Protein AF-0000000066061520 (afdb_homodimer)

InterPro domains:
  IPR003721 Pantoate-beta-alanine ligase [MF_00158] (2-279)
  IPR003721 Pantoate-beta-alanine ligase [PF02569] (6-277)
  IPR003721 Pantoate-beta-alanine ligase [TIGR00018] (6-277)
  IPR003721 Pantoate-beta-alanine ligase [cd00560] (1-277)
  IPR004821 Cytidyltransferase-like domain [TIGR00125] (24-67)
  IPR014729 Rossmann-like alpha/beta/alpha sandwich fold [G3DSA:3.40.50.620] (1-178)
  IPR042176 Pantoate-beta-alanine ligase, C-terminal domain [G3DSA:3.30.1300.10] (179-281)

Foldseek 3Di:
DAEDQALVVLQVVLVVCVVVVWAEEEEEEQDPDDVQSLVQLLVRVVVTVAYEYEHHLQPQLDDPPGCSVVQDHDPPVRVVSNVVSGHDYYHYHYCCNLPVPDDVPDDWDDDPQLCCDDVCVVRPRNLRSVQGSVVSVCVSNVGQEYEDECFVVSSLLSNVSSCVVVVRNYHYDYDYFDADPLRAGDDSLVVVDDPLLNNLRSLLVVLQVQLVVCVVVPHDNVVSQVVSCVSCVVSQKAWPDWAKAQSNNRHHDDPVHFWIKIWTWIDHPPGIGIGMDIGGD/DAEDQALVVLQVVLVVCVVVVWAEEEEEDQDPDDPQSLVQLLVRVVVTVAYEYEHHLQPQLDDPPGCSVVQDHDPPVRVVSNVVSGHDYYHYHYCCNLPVPDDVPDDWDDDPQLCCDDVCVVRPRNLRSVQGSVVSVCVSNVGQEYEDECFVVSSLLSNVSSCVVVVRNYHYDYDYFDADPLCAGDDSLVVVDDPLLNNLRSLLVVLQVQLVVCVVVPHDNVVSQVVSCVSNVVSQKAWPDWAKAQSNNRHHDDPPGFWIKIWTWIDRDPGIGIGMDIGGD

Solvent-accessible surface area (backbone atoms only — not comparable to full-atom values): 29542 Å² total; per-residue (Å²): 102,51,71,43,54,48,67,68,60,52,37,53,53,44,50,55,43,44,75,70,71,45,46,35,15,32,38,78,41,54,54,38,67,51,70,48,56,46,47,48,44,39,54,30,44,72,73,26,79,35,22,37,33,33,37,44,74,60,67,63,40,45,56,96,87,47,59,70,89,70,52,64,81,37,63,68,66,37,51,54,54,39,46,74,36,51,36,45,33,40,39,49,46,50,66,63,72,67,35,70,78,38,76,86,55,42,43,39,30,41,50,53,71,67,39,57,42,71,70,20,55,76,35,70,56,25,47,36,24,47,45,27,52,50,51,23,48,42,38,47,61,60,39,48,30,36,43,45,52,44,48,51,46,67,58,47,51,50,50,50,47,41,34,58,50,36,37,43,78,50,48,77,43,76,39,79,66,39,55,43,95,74,51,34,65,62,54,69,55,59,73,58,40,50,75,71,48,55,71,37,48,30,49,56,55,51,35,54,52,50,31,54,52,35,44,60,70,66,44,53,67,68,58,36,42,51,52,31,50,52,52,36,43,74,58,59,33,48,73,74,47,68,47,62,18,27,58,86,67,62,43,79,57,49,95,82,57,43,55,29,23,39,43,38,33,30,29,44,84,83,23,75,46,65,43,64,48,74,48,69,94,101,52,72,44,54,49,67,66,60,52,37,53,53,46,50,57,43,44,74,71,72,47,45,34,16,33,37,76,39,53,56,38,65,51,69,48,56,47,47,46,44,39,54,30,43,75,73,27,77,35,23,38,33,33,36,42,76,61,69,64,39,45,54,96,87,46,58,69,89,70,53,65,81,37,63,66,65,38,51,53,54,37,45,74,37,49,36,45,34,38,40,48,45,49,64,64,72,69,37,70,78,39,75,87,55,42,42,41,27,41,50,51,70,66,38,55,43,72,70,21,54,77,35,72,56,24,46,37,22,48,45,26,52,51,51,23,48,43,38,48,61,60,37,49,30,35,44,45,50,44,48,51,44,67,60,46,50,50,51,50,48,39,33,58,52,36,38,44,77,48,49,75,44,74,38,79,67,39,55,44,95,75,51,34,64,62,54,70,55,59,74,60,41,48,75,71,47,56,70,38,49,28,49,57,55,51,33,54,52,50,30,54,53,36,44,61,71,66,45,52,68,68,57,37,44,53,52,31,50,51,52,36,42,75,57,58,34,49,73,73,46,70,45,63,20,28,56,85,67,62,42,78,56,50,95,84,57,43,56,29,23,39,42,37,32,29,29,44,84,82,22,75,46,66,44,64,49,76,48,68,96

Nearest PDB structures (foldseek):
  2x3f-assembly1_A  TM=9.678E-01  e=2.957E-33  Staphylococcus aureus subsp. aureus MRSA252
  2ejc-assembly1_A-2  TM=9.562E-01  e=2.625E-33  Thermotoga maritima
  3ag6-assembly1_B  TM=9.588E-01  e=5.792E-32  Staphylococcus aureus subsp. aureus NCTC 8325
  3ime-assembly1_A  TM=9.480E-01  e=2.836E-32  Mycobacterium tuberculosis
  3q10-assembly2_D  TM=9.641E-01  e=2.287E-24  Yersinia pestis

Structure (mmCIF, N/CA/C/O backbone):
data_AF-0000000066061520-model_v1
#
loop_
_entity.id
_entity.type
_entity.pdbx_description
1 polymer 'Pantothenate synthetase'
#
loop_
_atom_site.group_PDB
_atom_site.id
_atom_site.type_symbol
_atom_site.label_atom_id
_atom_site.label_alt_id
_atom_site.label_comp_id
_atom_site.label_asym_id
_atom_site.label_entity_id
_atom_site.label_seq_id
_atom_site.pdbx_PDB_ins_code
_atom_site.Cartn_x
_atom_site.Cartn_y
_atom_site.Cartn_z
_atom_site.occupancy
_atom_site.B_iso_or_equiv
_atom_site.auth_seq_id
_atom_site.auth_comp_id
_atom_site.auth_asym_id
_atom_site.auth_atom_id
_atom_site.pdbx_PDB_model_num
ATOM 1 N N . MET A 1 1 ? 11.234 -5.117 -28.75 1 96.88 1 MET A N 1
ATOM 2 C CA . MET A 1 1 ? 10.891 -4.945 -27.344 1 96.88 1 MET A CA 1
ATOM 3 C C . MET A 1 1 ? 11.828 -3.947 -26.672 1 96.88 1 MET A C 1
ATOM 5 O O . MET A 1 1 ? 13.047 -4.07 -26.781 1 96.88 1 MET A O 1
ATOM 9 N N . ILE A 1 2 ? 11.328 -2.898 -26.031 1 97.25 2 ILE A N 1
ATOM 10 C CA . ILE A 1 2 ? 12.094 -1.956 -25.219 1 97.25 2 ILE A CA 1
ATOM 11 C C . ILE A 1 2 ? 12.492 -2.615 -23.891 1 97.25 2 ILE A C 1
ATOM 13 O O . ILE A 1 2 ? 11.672 -3.275 -23.25 1 97.25 2 ILE A O 1
ATOM 17 N N . THR A 1 3 ? 13.766 -2.553 -23.594 1 98.25 3 THR A N 1
ATOM 18 C CA . THR A 1 3 ? 14.242 -3.076 -22.312 1 98.25 3 THR A CA 1
ATOM 19 C C . THR A 1 3 ? 14.883 -1.973 -21.484 1 98.25 3 THR A C 1
ATOM 21 O O . THR A 1 3 ? 15.727 -1.224 -21.984 1 98.25 3 THR A O 1
ATOM 24 N N . SER A 1 4 ? 14.445 -1.802 -20.25 1 98.5 4 SER A N 1
ATOM 25 C CA . SER A 1 4 ? 15.039 -0.781 -19.391 1 98.5 4 SER A CA 1
ATOM 26 C C . SER A 1 4 ? 15 -1.202 -17.938 1 98.5 4 SER A C 1
ATOM 28 O O . SER A 1 4 ? 14.094 -1.929 -17.516 1 98.5 4 SER A O 1
ATOM 30 N N . ALA A 1 5 ? 15.93 -0.754 -17.188 1 98.19 5 ALA A N 1
ATOM 31 C CA . ALA A 1 5 ? 15.945 -0.942 -15.742 1 98.19 5 ALA A CA 1
ATOM 32 C C . ALA A 1 5 ? 15.359 0.272 -15.031 1 98.19 5 ALA A C 1
ATOM 34 O O . ALA A 1 5 ? 15.094 0.222 -13.828 1 98.19 5 ALA A O 1
ATOM 35 N N . HIS A 1 6 ? 15.078 1.341 -15.742 1 98.12 6 HIS A N 1
ATOM 36 C CA . HIS A 1 6 ? 14.773 2.619 -15.109 1 98.12 6 HIS A CA 1
ATOM 37 C C . HIS A 1 6 ? 13.273 2.879 -15.086 1 98.12 6 HIS A C 1
ATOM 39 O O . HIS A 1 6 ? 12.609 2.789 -16.125 1 98.12 6 HIS A O 1
ATOM 45 N N . ILE A 1 7 ? 12.828 3.301 -13.992 1 98.62 7 ILE A N 1
ATOM 46 C CA . ILE A 1 7 ? 11.406 3.521 -13.75 1 98.62 7 ILE A CA 1
ATOM 47 C C . ILE A 1 7 ? 10.875 4.586 -14.711 1 98.62 7 ILE A C 1
ATOM 49 O O . ILE A 1 7 ? 9.805 4.43 -15.289 1 98.62 7 ILE A O 1
ATOM 53 N N . ASP A 1 8 ? 11.633 5.648 -14.93 1 98.06 8 ASP A N 1
ATOM 54 C CA . ASP A 1 8 ? 11.188 6.766 -15.758 1 98.06 8 ASP A CA 1
ATOM 55 C C . ASP A 1 8 ? 10.945 6.32 -17.203 1 98.06 8 ASP A C 1
ATOM 57 O O . ASP A 1 8 ? 10.055 6.844 -17.875 1 98.06 8 ASP A O 1
ATOM 61 N N . ASP A 1 9 ? 11.742 5.402 -17.688 1 98.5 9 ASP A N 1
ATOM 62 C CA . ASP A 1 9 ? 11.57 4.887 -19.031 1 98.5 9 ASP A CA 1
ATOM 63 C C . ASP A 1 9 ? 10.242 4.145 -19.172 1 98.5 9 ASP A C 1
ATOM 65 O O . ASP A 1 9 ? 9.539 4.301 -20.172 1 98.5 9 ASP A O 1
ATOM 69 N N . ILE A 1 10 ? 9.938 3.363 -18.188 1 98.69 10 ILE A N 1
ATOM 70 C CA . ILE A 1 10 ? 8.695 2.611 -18.172 1 98.69 10 ILE A CA 1
ATOM 71 C C . ILE A 1 10 ? 7.508 3.574 -18.172 1 98.69 10 ILE A C 1
ATOM 73 O O . ILE A 1 10 ? 6.605 3.459 -19.016 1 98.69 10 ILE A O 1
ATOM 77 N N . ARG A 1 11 ? 7.566 4.531 -17.312 1 98.12 11 ARG A N 1
ATOM 78 C CA . ARG A 1 11 ? 6.477 5.492 -17.156 1 98.12 11 ARG A CA 1
ATOM 79 C C . ARG A 1 11 ? 6.27 6.293 -18.438 1 98.12 11 ARG A C 1
ATOM 81 O O . ARG A 1 11 ? 5.133 6.531 -18.859 1 98.12 11 ARG A O 1
ATOM 88 N N . THR A 1 12 ? 7.375 6.719 -19.031 1 98.06 12 THR A N 1
ATOM 89 C CA . THR A 1 12 ? 7.309 7.504 -20.25 1 98.06 12 THR A CA 1
ATOM 90 C C . THR A 1 12 ? 6.609 6.723 -21.359 1 98.06 12 THR A C 1
ATOM 92 O O . THR A 1 12 ? 5.707 7.242 -22.031 1 98.06 12 THR A O 1
ATOM 95 N N . GLN A 1 13 ? 6.996 5.496 -21.516 1 98.44 13 GLN A N 1
ATOM 96 C CA . GLN A 1 13 ? 6.43 4.68 -22.594 1 98.44 13 GLN A CA 1
ATOM 97 C C . GLN A 1 13 ? 4.961 4.371 -22.328 1 98.44 13 GLN A C 1
ATOM 99 O O . GLN A 1 13 ? 4.129 4.473 -23.234 1 98.44 13 GLN A O 1
ATOM 104 N N . VAL A 1 14 ? 4.609 4 -21.141 1 97.94 14 VAL A N 1
ATOM 105 C CA . VAL A 1 14 ? 3.232 3.65 -20.797 1 97.94 14 VAL A CA 1
ATOM 106 C C . VAL A 1 14 ? 2.34 4.883 -20.922 1 97.94 14 VAL A C 1
ATOM 108 O O . VAL A 1 14 ? 1.216 4.797 -21.422 1 97.94 14 VAL A O 1
ATOM 111 N N . ARG A 1 15 ? 2.83 5.988 -20.438 1 95.12 15 ARG A N 1
ATOM 112 C CA . ARG A 1 15 ? 2.084 7.234 -20.578 1 95.12 15 ARG A CA 1
ATOM 113 C C . ARG A 1 15 ? 1.782 7.52 -22.047 1 95.12 15 ARG A C 1
ATOM 115 O O . ARG A 1 15 ? 0.691 7.984 -22.391 1 95.12 15 ARG A O 1
ATOM 122 N N . ALA A 1 16 ? 2.762 7.309 -22.922 1 96.62 16 ALA A N 1
ATOM 123 C CA . ALA A 1 16 ? 2.578 7.531 -24.359 1 96.62 16 ALA A CA 1
ATOM 124 C C . ALA A 1 16 ? 1.471 6.641 -24.906 1 96.62 16 ALA A C 1
ATOM 126 O O . ALA A 1 16 ? 0.628 7.098 -25.688 1 96.62 16 ALA A O 1
ATOM 127 N N . TRP A 1 17 ? 1.453 5.359 -24.531 1 97.31 17 TRP A N 1
ATOM 128 C CA . TRP A 1 17 ? 0.415 4.43 -24.969 1 97.31 17 TRP A CA 1
ATOM 129 C C . TRP A 1 17 ? -0.955 4.867 -24.469 1 97.31 17 TRP A C 1
ATOM 131 O O . TRP A 1 17 ? -1.93 4.883 -25.219 1 97.31 17 TRP A O 1
ATOM 141 N N . ARG A 1 18 ? -1.007 5.293 -23.234 1 93.56 18 ARG A N 1
ATOM 142 C CA . ARG A 1 18 ? -2.27 5.684 -22.625 1 93.56 18 ARG A CA 1
ATOM 143 C C . ARG A 1 18 ? -2.824 6.953 -23.25 1 93.56 18 ARG A C 1
ATOM 145 O O . ARG A 1 18 ? -4.039 7.117 -23.375 1 93.56 18 ARG A O 1
ATOM 152 N N . ALA A 1 19 ? -1.92 7.84 -23.562 1 92.06 19 ALA A N 1
ATOM 153 C CA . ALA A 1 19 ? -2.332 9.078 -24.219 1 92.06 19 ALA A CA 1
ATOM 154 C C . ALA A 1 19 ? -3.031 8.789 -25.547 1 92.06 19 ALA A C 1
ATOM 156 O O . ALA A 1 19 ? -3.812 9.602 -26.031 1 92.06 19 ALA A O 1
ATOM 157 N N . GLN A 1 20 ? -2.771 7.613 -26.078 1 94.75 20 GLN A N 1
ATOM 158 C CA . GLN A 1 20 ? -3.408 7.199 -27.328 1 94.75 20 GLN A CA 1
ATOM 159 C C . GLN A 1 20 ? -4.688 6.41 -27.062 1 94.75 20 GLN A C 1
ATOM 161 O O . GLN A 1 20 ? -5.332 5.93 -27.984 1 94.75 20 GLN A O 1
ATOM 166 N N . GLY A 1 21 ? -5.023 6.285 -25.781 1 93.31 21 GLY A N 1
ATOM 167 C CA . GLY A 1 21 ? -6.219 5.555 -25.406 1 93.31 21 GLY A CA 1
ATOM 168 C C . GLY A 1 21 ? -6.039 4.047 -25.453 1 93.31 21 GLY A C 1
ATOM 169 O O . GLY A 1 21 ? -7.02 3.303 -25.547 1 93.31 21 GLY A O 1
ATOM 170 N N . GLU A 1 22 ? -4.809 3.566 -25.438 1 97.56 22 GLU A N 1
ATOM 171 C CA . GLU A 1 22 ? -4.527 2.141 -25.562 1 97.56 22 GLU A CA 1
ATOM 172 C C . GLU A 1 22 ? -4.359 1.481 -24.203 1 97.56 22 GLU A C 1
ATOM 174 O O . GLU A 1 22 ? -3.957 2.135 -23.234 1 97.56 22 GLU A O 1
ATOM 179 N N . THR A 1 23 ? -4.668 0.256 -24.094 1 98.31 23 THR A N 1
ATOM 180 C CA . THR A 1 23 ? -4.656 -0.491 -22.844 1 98.31 23 THR A CA 1
ATOM 181 C C . THR A 1 23 ? -3.322 -1.203 -22.641 1 98.31 23 THR A C 1
ATOM 183 O O . THR A 1 23 ? -2.654 -1.559 -23.625 1 98.31 23 THR A O 1
ATOM 186 N N . VAL A 1 24 ? -2.945 -1.376 -21.422 1 98.75 24 VAL A N 1
ATOM 187 C CA . VAL A 1 24 ? -1.659 -1.969 -21.078 1 98.75 24 VAL A CA 1
ATOM 188 C C . VAL A 1 24 ? -1.877 -3.17 -20.156 1 98.75 24 VAL A C 1
ATOM 190 O O . VAL A 1 24 ? -2.557 -3.062 -19.141 1 98.75 24 VAL A O 1
ATOM 193 N N . ALA A 1 25 ? -1.362 -4.348 -20.516 1 98.94 25 ALA A N 1
ATOM 194 C CA . ALA A 1 25 ? -1.287 -5.539 -19.672 1 98.94 25 ALA A CA 1
ATOM 195 C C . ALA A 1 25 ? 0.084 -5.656 -19.016 1 98.94 25 ALA A C 1
ATOM 197 O O . ALA A 1 25 ? 1.088 -5.207 -19.562 1 98.94 25 ALA A O 1
ATOM 198 N N . PHE A 1 26 ? 0.104 -6.266 -17.859 1 98.94 26 PHE A N 1
ATOM 199 C CA . PHE A 1 26 ? 1.35 -6.402 -17.109 1 98.94 26 PHE A CA 1
ATOM 200 C C . PHE A 1 26 ? 1.525 -7.832 -16.609 1 98.94 26 PHE A C 1
ATOM 202 O O . PHE A 1 26 ? 0.585 -8.43 -16.078 1 98.94 26 PHE A O 1
ATOM 209 N N . VAL A 1 27 ? 2.666 -8.398 -16.781 1 98.94 27 VAL A N 1
ATOM 210 C CA . VAL A 1 27 ? 3.055 -9.711 -16.266 1 98.94 27 VAL A CA 1
ATOM 211 C C . VAL A 1 27 ? 4.34 -9.594 -15.453 1 98.94 27 VAL A C 1
ATOM 213 O O . VAL A 1 27 ? 5.438 -9.578 -16.016 1 98.94 27 VAL A O 1
ATOM 216 N N . PRO A 1 28 ? 4.254 -9.539 -14.172 1 98.88 28 PRO A N 1
ATOM 217 C CA . PRO A 1 28 ? 5.4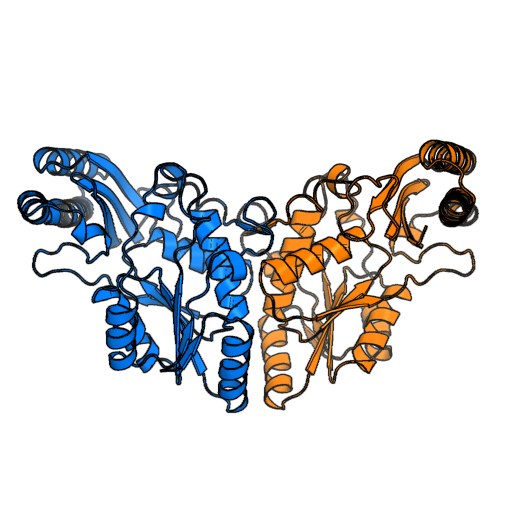61 -9.516 -13.344 1 98.88 28 PRO A CA 1
ATOM 218 C C . PRO A 1 28 ? 6.062 -10.906 -13.148 1 98.88 28 PRO A C 1
ATOM 220 O O . PRO A 1 28 ? 5.336 -11.867 -12.891 1 98.88 28 PRO A O 1
ATOM 223 N N . THR A 1 29 ? 7.387 -11.023 -13.305 1 98.5 29 THR A N 1
ATOM 224 C CA . THR A 1 29 ? 8.078 -12.297 -13.117 1 98.5 29 THR A CA 1
ATOM 225 C C . THR A 1 29 ? 9.414 -12.086 -12.422 1 98.5 29 THR A C 1
ATOM 227 O O . THR A 1 29 ? 9.852 -10.953 -12.227 1 98.5 29 THR A O 1
ATOM 230 N N . MET A 1 30 ? 10.016 -13.227 -12.031 1 96.88 30 MET A N 1
ATOM 231 C CA . MET A 1 30 ? 11.352 -13.18 -11.438 1 96.88 30 MET A CA 1
ATOM 232 C C . MET A 1 30 ? 12.398 -13.703 -12.414 1 96.88 30 MET A C 1
ATOM 234 O O . MET A 1 30 ? 13.578 -13.828 -12.062 1 96.88 30 MET A O 1
ATOM 238 N N . GLY A 1 31 ? 11.992 -14.07 -13.625 1 96.69 31 GLY A N 1
ATOM 239 C CA . GLY A 1 31 ? 12.938 -14.562 -14.609 1 96.69 31 GLY A CA 1
ATOM 240 C C . GLY A 1 31 ? 13.07 -16.078 -14.609 1 96.69 31 GLY A C 1
ATOM 241 O O . GLY A 1 31 ? 12.273 -16.766 -13.977 1 96.69 31 GLY A O 1
ATOM 242 N N . ASN A 1 32 ? 14.055 -16.578 -15.484 1 95.88 32 ASN A N 1
ATOM 243 C CA . ASN A 1 32 ? 14.164 -18 -15.766 1 95.88 32 ASN A CA 1
ATOM 244 C C . ASN A 1 32 ? 12.836 -18.578 -16.219 1 95.88 32 ASN A C 1
ATOM 246 O O . ASN A 1 32 ? 12.336 -19.547 -15.641 1 95.88 32 ASN A O 1
ATOM 250 N N . LEU A 1 33 ? 12.43 -18.062 -17.266 1 97.06 33 LEU A N 1
ATOM 251 C CA . LEU A 1 33 ? 11.047 -18.234 -17.703 1 97.06 33 LEU A CA 1
ATOM 252 C C . LEU A 1 33 ? 10.836 -19.594 -18.344 1 97.06 33 LEU A C 1
ATOM 254 O O . LEU A 1 33 ? 11.719 -20.109 -19.031 1 97.06 33 LEU A O 1
ATOM 258 N N . HIS A 1 34 ? 9.75 -20.156 -18.125 1 95.38 34 HIS A N 1
ATOM 259 C CA . HIS A 1 34 ? 9.281 -21.375 -18.766 1 95.38 34 HIS A CA 1
ATOM 260 C C . HIS A 1 34 ? 7.973 -21.125 -19.516 1 95.38 34 HIS A C 1
ATOM 262 O O . HIS A 1 34 ? 7.488 -19.984 -19.578 1 95.38 34 HIS A O 1
ATOM 268 N N . GLN A 1 35 ? 7.387 -22.125 -20.016 1 96.31 35 GLN A N 1
ATOM 269 C CA . GLN A 1 35 ? 6.223 -21.984 -20.891 1 96.31 35 GLN A CA 1
ATOM 270 C C . GLN A 1 35 ? 5.031 -21.406 -20.125 1 96.31 35 GLN A C 1
ATOM 272 O O . GLN A 1 35 ? 4.203 -20.703 -20.703 1 96.31 35 GLN A O 1
ATOM 277 N N . GLY A 1 36 ? 4.965 -21.656 -18.875 1 96.88 36 GLY A N 1
ATOM 278 C CA . GLY A 1 36 ? 3.922 -21.062 -18.062 1 96.88 36 GLY A CA 1
ATOM 279 C C . GLY A 1 36 ? 3.941 -19.547 -18.078 1 96.88 36 GLY A C 1
ATOM 280 O O . GLY A 1 36 ? 2.9 -18.906 -18.25 1 96.88 36 GLY A O 1
ATOM 281 N N . HIS A 1 37 ? 5.113 -18.984 -17.922 1 98 37 HIS A N 1
ATOM 282 C CA . HIS A 1 37 ? 5.266 -17.531 -17.969 1 98 37 HIS A CA 1
ATOM 283 C C . HIS A 1 37 ? 4.945 -17 -19.359 1 98 37 HIS A C 1
ATOM 285 O O . HIS A 1 37 ? 4.266 -15.977 -19.5 1 98 37 HIS A O 1
ATOM 291 N N . ILE A 1 38 ? 5.445 -17.703 -20.328 1 98.5 38 ILE A N 1
ATOM 292 C CA . ILE A 1 38 ? 5.238 -17.266 -21.719 1 98.5 38 ILE A CA 1
ATOM 293 C C . ILE A 1 38 ? 3.746 -17.25 -22.031 1 98.5 38 ILE A C 1
ATOM 295 O O . ILE A 1 38 ? 3.26 -16.344 -22.719 1 98.5 38 ILE A O 1
ATOM 299 N N . THR A 1 39 ? 3.029 -18.203 -21.5 1 98.5 39 THR A N 1
ATOM 300 C CA . THR A 1 39 ? 1.584 -18.266 -21.703 1 98.5 39 THR A CA 1
ATOM 301 C C . THR A 1 39 ? 0.901 -17.047 -21.078 1 98.5 39 THR A C 1
ATOM 303 O O . THR A 1 39 ? -0.055 -16.516 -21.656 1 98.5 39 THR A O 1
ATOM 306 N N . LEU A 1 40 ? 1.331 -16.562 -19.922 1 98.75 40 LEU A N 1
ATOM 307 C CA . LEU A 1 40 ? 0.796 -15.336 -19.344 1 98.75 40 LEU A CA 1
ATOM 308 C C . LEU A 1 40 ? 0.898 -14.18 -20.312 1 98.75 40 LEU A C 1
ATOM 310 O O . LEU A 1 40 ? -0.057 -13.414 -20.484 1 98.75 40 LEU A O 1
ATOM 314 N N . VAL A 1 41 ? 2.07 -14.102 -20.953 1 98.88 41 VAL A N 1
ATOM 315 C CA . VAL A 1 41 ? 2.346 -12.992 -21.875 1 98.88 41 VAL A CA 1
ATOM 316 C C . VAL A 1 41 ? 1.449 -13.109 -23.094 1 98.88 41 VAL A C 1
ATOM 318 O O . VAL A 1 41 ? 0.885 -12.109 -23.562 1 98.88 41 VAL A O 1
ATOM 321 N N . LYS A 1 42 ? 1.3 -14.32 -23.594 1 98.81 42 LYS A N 1
ATOM 322 C CA . LYS A 1 42 ? 0.444 -14.531 -24.766 1 98.81 42 LYS A CA 1
ATOM 323 C C . LYS A 1 42 ? -1.007 -14.172 -24.453 1 98.81 42 LYS A C 1
ATOM 325 O O . LYS A 1 42 ? -1.686 -13.547 -25.266 1 98.81 42 LYS A O 1
ATOM 330 N N . GLU A 1 43 ? -1.49 -14.578 -23.297 1 98.75 43 GLU A N 1
ATOM 331 C CA . GLU A 1 43 ? -2.844 -14.219 -22.875 1 98.75 43 GLU A CA 1
ATOM 332 C C . GLU A 1 43 ? -2.986 -12.711 -22.703 1 98.75 43 GLU A C 1
ATOM 334 O O . GLU A 1 43 ? -4.02 -12.133 -23.062 1 98.75 43 GLU A O 1
ATOM 339 N N . ALA A 1 44 ? -1.981 -12.086 -22.172 1 98.81 44 ALA A N 1
ATOM 340 C CA . ALA A 1 44 ? -1.965 -10.633 -22 1 98.81 44 ALA A CA 1
ATOM 341 C C . ALA A 1 44 ? -2.07 -9.922 -23.344 1 98.81 44 ALA A C 1
ATOM 343 O O . ALA A 1 44 ? -2.801 -8.938 -23.484 1 98.81 44 ALA A O 1
ATOM 344 N N . ALA A 1 45 ? -1.355 -10.469 -24.344 1 98.62 45 ALA A N 1
ATOM 345 C CA . ALA A 1 45 ? -1.319 -9.867 -25.672 1 98.62 45 ALA A CA 1
ATOM 346 C C . ALA A 1 45 ? -2.682 -9.969 -26.359 1 98.62 45 ALA A C 1
ATOM 348 O O . ALA A 1 45 ? -3.014 -9.141 -27.219 1 98.62 45 ALA A O 1
ATOM 349 N N . LYS A 1 46 ? -3.482 -10.969 -25.953 1 98.56 46 LYS A N 1
ATOM 350 C CA . LYS A 1 46 ? -4.828 -11.125 -26.516 1 98.56 46 LYS A CA 1
ATOM 351 C C . LYS A 1 46 ? -5.797 -10.125 -25.875 1 98.56 46 LYS A C 1
ATOM 353 O O . LYS A 1 46 ? -6.805 -9.766 -26.484 1 98.56 46 LYS A O 1
ATOM 358 N N . LYS A 1 47 ? -5.48 -9.68 -24.703 1 98.5 47 LYS A N 1
ATOM 359 C CA . LYS A 1 47 ? -6.445 -8.945 -23.891 1 98.5 47 LYS A CA 1
ATOM 360 C C . LYS A 1 47 ? -6.238 -7.438 -24 1 98.5 47 LYS A C 1
ATOM 362 O O . LYS A 1 47 ? -7.195 -6.664 -23.922 1 98.5 47 LYS A O 1
ATOM 367 N N . CYS A 1 48 ? -5.016 -6.98 -24.188 1 98.62 48 CYS A N 1
ATOM 368 C CA . CYS A 1 48 ? -4.695 -5.559 -24.188 1 98.62 48 CYS A CA 1
ATOM 369 C C . CYS A 1 48 ? -3.885 -5.176 -25.422 1 98.62 48 CYS A C 1
ATOM 371 O O . CYS A 1 48 ? -3.322 -6.043 -26.094 1 98.62 48 CYS A O 1
ATOM 373 N N . ASP A 1 49 ? -3.771 -3.893 -25.672 1 98.81 49 ASP A N 1
ATOM 374 C CA . ASP A 1 49 ? -3.035 -3.375 -26.812 1 98.81 49 ASP A CA 1
ATOM 375 C C . ASP A 1 49 ? -1.53 -3.557 -26.641 1 98.81 49 ASP A C 1
ATOM 377 O O . ASP A 1 49 ? -0.802 -3.764 -27.609 1 98.81 49 ASP A O 1
ATOM 381 N N . HIS A 1 50 ? -1.05 -3.43 -25.422 1 98.88 50 HIS A N 1
ATOM 382 C CA . HIS A 1 50 ? 0.377 -3.514 -25.141 1 98.88 50 HIS A CA 1
ATOM 383 C C . HIS A 1 50 ? 0.646 -4.418 -23.938 1 98.88 50 HIS A C 1
ATOM 385 O O . HIS A 1 50 ? -0.19 -4.523 -23.031 1 98.88 50 HIS A O 1
ATOM 391 N N . VAL A 1 51 ? 1.819 -5.023 -23.906 1 98.94 51 VAL A N 1
ATOM 392 C CA . VAL A 1 51 ? 2.199 -5.914 -22.812 1 98.94 51 VAL A CA 1
ATOM 393 C C . VAL A 1 51 ? 3.535 -5.469 -22.234 1 98.94 51 VAL A C 1
ATOM 395 O O . VAL A 1 51 ? 4.527 -5.34 -22.953 1 98.94 51 VAL A O 1
ATOM 398 N N . VAL A 1 52 ? 3.568 -5.199 -20.938 1 98.94 52 VAL A N 1
ATOM 399 C CA . VAL A 1 52 ? 4.77 -4.941 -20.141 1 98.94 52 VAL A CA 1
ATOM 400 C C . VAL A 1 52 ? 5.09 -6.156 -19.266 1 98.94 52 VAL A C 1
ATOM 402 O O . VAL A 1 52 ? 4.191 -6.746 -18.672 1 98.94 52 VAL A O 1
ATOM 405 N N . VAL A 1 53 ? 6.309 -6.582 -19.266 1 98.94 53 VAL A N 1
ATOM 406 C CA . VAL A 1 53 ? 6.781 -7.656 -18.406 1 98.94 53 VAL A CA 1
ATOM 407 C C . VAL A 1 53 ? 7.91 -7.145 -17.516 1 98.94 53 VAL A C 1
ATOM 409 O O . VAL A 1 53 ? 8.719 -6.32 -17.938 1 98.94 53 VAL A O 1
ATOM 412 N N . SER A 1 54 ? 7.938 -7.605 -16.297 1 98.88 54 SER A N 1
ATOM 413 C CA . SER A 1 54 ? 9.102 -7.328 -15.461 1 98.88 54 SER A CA 1
ATOM 414 C C . SER A 1 54 ? 9.828 -8.617 -15.078 1 98.88 54 SER A C 1
ATOM 416 O O . SER A 1 54 ? 9.203 -9.672 -14.938 1 98.88 54 SER A O 1
ATOM 418 N N . ILE A 1 55 ? 11.094 -8.508 -15.023 1 98.62 55 ILE A N 1
ATOM 419 C CA . ILE A 1 55 ? 11.953 -9.523 -14.422 1 98.62 55 ILE A CA 1
ATOM 420 C C . ILE A 1 55 ? 12.734 -8.922 -13.258 1 98.62 55 ILE A C 1
ATOM 422 O O . ILE A 1 55 ? 13.594 -8.062 -13.453 1 98.62 55 ILE A O 1
ATOM 426 N N . PHE A 1 56 ? 12.398 -9.359 -12.094 1 98.38 56 PHE A N 1
ATOM 427 C CA . PHE A 1 56 ? 13.031 -8.859 -10.883 1 98.38 56 PHE A CA 1
ATOM 428 C C . PHE A 1 56 ? 12.992 -9.906 -9.773 1 98.38 56 PHE A C 1
ATOM 430 O O . PHE A 1 56 ? 11.914 -10.266 -9.297 1 98.38 56 PHE A O 1
ATOM 437 N N . VAL A 1 57 ? 14.125 -10.367 -9.391 1 97.12 57 VAL A N 1
ATOM 438 C CA . VAL A 1 57 ? 14.211 -11.219 -8.211 1 97.12 57 VAL A CA 1
ATOM 439 C C . VAL A 1 57 ? 14.109 -10.367 -6.949 1 97.12 57 VAL A C 1
ATOM 441 O O . VAL A 1 57 ? 15.078 -9.711 -6.562 1 97.12 57 VAL A O 1
ATOM 444 N N . ASN A 1 58 ? 13.008 -10.422 -6.32 1 97.62 58 ASN A N 1
ATOM 445 C CA . ASN A 1 58 ? 12.703 -9.539 -5.195 1 97.62 58 ASN A CA 1
ATOM 446 C C . ASN A 1 58 ? 13.273 -10.078 -3.889 1 97.62 58 ASN A C 1
ATOM 448 O O . ASN A 1 58 ? 12.758 -11.039 -3.322 1 97.62 58 ASN A O 1
ATOM 452 N N . PRO A 1 59 ? 14.297 -9.445 -3.363 1 97.19 59 PRO A N 1
ATOM 453 C CA . PRO A 1 59 ? 14.906 -9.953 -2.137 1 97.19 59 PRO A CA 1
ATOM 454 C C . PRO A 1 59 ? 13.953 -9.945 -0.948 1 9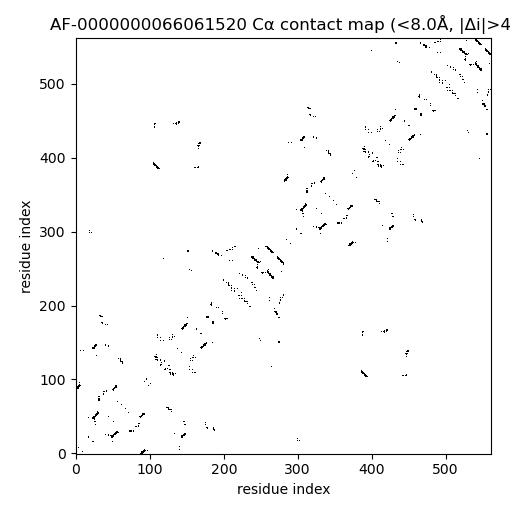7.19 59 PRO A C 1
ATOM 456 O O . PRO A 1 59 ? 14.086 -10.758 -0.032 1 97.19 59 PRO A O 1
ATOM 459 N N . MET A 1 60 ? 12.977 -9.117 -0.944 1 96.19 60 MET A N 1
ATOM 460 C CA . MET A 1 60 ? 12.086 -8.945 0.2 1 96.19 60 MET A CA 1
ATOM 461 C C . MET A 1 60 ? 11.219 -10.188 0.406 1 96.19 60 MET A C 1
ATOM 463 O O . MET A 1 60 ? 10.633 -10.367 1.476 1 96.19 60 MET A O 1
ATOM 467 N N . GLN A 1 61 ? 11.039 -10.992 -0.629 1 96 61 GLN A N 1
ATOM 468 C CA . GLN A 1 61 ? 10.125 -12.117 -0.489 1 96 61 GLN A CA 1
ATOM 469 C C . GLN A 1 61 ? 10.875 -13.422 -0.227 1 96 61 GLN A C 1
ATOM 471 O O . GLN A 1 61 ? 10.281 -14.5 -0.207 1 96 61 GLN A O 1
ATOM 476 N N . PHE A 1 62 ? 12.203 -13.312 -0.015 1 93.94 62 PHE A N 1
ATOM 477 C CA . PHE A 1 62 ? 13.031 -14.469 0.314 1 93.94 62 PHE A CA 1
ATOM 478 C C . PHE A 1 62 ? 13.469 -14.422 1.771 1 93.94 62 PHE A C 1
ATOM 480 O O . PHE A 1 62 ? 13.938 -13.383 2.25 1 93.94 62 PHE A O 1
ATOM 487 N N . GLY A 1 63 ? 13.336 -15.492 2.41 1 87.81 63 GLY A N 1
ATOM 488 C CA . GLY A 1 63 ? 13.883 -15.617 3.752 1 87.81 63 GLY A CA 1
ATOM 489 C C . GLY A 1 63 ? 15.367 -15.938 3.764 1 87.81 63 GLY A C 1
ATOM 490 O O . GLY A 1 63 ? 15.977 -16.109 2.707 1 87.81 63 GLY A O 1
ATOM 491 N N . GLN A 1 64 ? 15.992 -15.961 4.926 1 80.06 64 GLN A N 1
ATOM 492 C CA . GLN A 1 64 ? 17.422 -16.156 5.105 1 80.06 64 GLN A CA 1
ATOM 493 C C . GLN A 1 64 ? 17.891 -17.484 4.5 1 80.06 64 GLN A C 1
ATOM 495 O O . GLN A 1 64 ? 18.984 -17.578 3.945 1 80.06 64 GLN A O 1
ATOM 500 N N . ASN A 1 65 ? 17.016 -18.453 4.461 1 79.44 65 ASN A N 1
ATOM 501 C CA . ASN A 1 65 ? 17.422 -19.781 4.012 1 79.44 65 ASN A CA 1
ATOM 502 C C . ASN A 1 65 ? 16.781 -20.141 2.674 1 79.44 65 ASN A C 1
ATOM 504 O O . ASN A 1 65 ? 16.734 -21.312 2.297 1 79.44 65 ASN A O 1
ATOM 508 N N . GLU A 1 66 ? 16.438 -19.125 2.039 1 85.75 66 GLU A N 1
ATOM 509 C CA . GLU A 1 66 ? 15.805 -19.422 0.755 1 85.75 66 GLU A CA 1
ATOM 510 C C . GLU A 1 66 ? 16.766 -19.156 -0.403 1 85.75 66 GLU A C 1
ATOM 512 O O . GLU A 1 66 ? 17.953 -18.906 -0.187 1 85.75 66 GLU A O 1
ATOM 517 N N . ASP A 1 67 ? 16.453 -19.344 -1.604 1 81.94 67 ASP A N 1
ATOM 518 C CA . ASP A 1 67 ? 17.312 -19.531 -2.773 1 81.94 67 ASP A CA 1
ATOM 519 C C . ASP A 1 67 ? 17.547 -18.203 -3.49 1 81.94 67 ASP A C 1
ATOM 521 O O . ASP A 1 67 ? 17.672 -18.172 -4.719 1 81.94 67 ASP A O 1
ATOM 525 N N . LEU A 1 68 ? 17.594 -17.078 -2.781 1 83.81 68 LEU A N 1
ATOM 526 C CA . LEU A 1 68 ? 17.797 -15.781 -3.408 1 83.81 68 LEU A CA 1
ATOM 527 C C . LEU A 1 68 ? 19.078 -15.773 -4.23 1 83.81 68 LEU A C 1
ATOM 529 O O . LEU A 1 68 ? 19.062 -15.414 -5.41 1 83.81 68 LEU A O 1
ATOM 533 N N . ASP A 1 69 ? 20.172 -16.234 -3.643 1 84.06 69 ASP A N 1
ATOM 534 C CA . ASP A 1 69 ? 21.469 -16.188 -4.293 1 84.06 69 ASP A CA 1
ATOM 535 C C . ASP A 1 69 ? 21.562 -17.219 -5.422 1 84.06 69 ASP A C 1
ATOM 537 O O . ASP A 1 69 ? 22.266 -17 -6.406 1 84.06 69 ASP A O 1
ATOM 541 N N . ALA A 1 70 ? 20.797 -18.281 -5.363 1 84.12 70 ALA A N 1
ATOM 542 C CA . ALA A 1 70 ? 20.891 -19.391 -6.312 1 84.12 70 ALA A CA 1
ATOM 543 C C . ALA A 1 70 ? 19.812 -19.266 -7.395 1 84.12 70 ALA A C 1
ATOM 545 O O . ALA A 1 70 ? 19.75 -20.109 -8.297 1 84.12 70 ALA A O 1
ATOM 546 N N . TYR A 1 71 ? 19.062 -18.281 -7.254 1 88.88 71 TYR A N 1
ATOM 547 C CA . TYR A 1 71 ? 18 -18.172 -8.242 1 88.88 71 TYR A CA 1
ATOM 548 C C . TYR A 1 71 ? 18.562 -18.031 -9.648 1 88.88 71 TYR A C 1
ATOM 550 O O . TYR A 1 71 ? 19.422 -17.156 -9.898 1 88.88 71 TYR A O 1
ATOM 558 N N . PRO A 1 72 ? 18.094 -18.781 -10.609 1 88.19 72 PRO A N 1
ATOM 559 C CA . PRO A 1 72 ? 18.656 -18.75 -11.961 1 88.19 72 PRO A CA 1
ATOM 560 C C . PRO A 1 72 ? 18.344 -17.438 -12.695 1 88.19 72 PRO A C 1
ATOM 562 O O . PRO A 1 72 ? 17.281 -16.859 -12.492 1 88.19 72 PRO A O 1
ATOM 565 N N . ARG A 1 73 ? 19.328 -17.047 -13.469 1 91.69 73 ARG A N 1
ATOM 566 C CA . ARG A 1 73 ? 19.188 -15.828 -14.25 1 91.69 73 ARG A CA 1
ATOM 567 C C . ARG A 1 73 ? 19.5 -16.062 -15.719 1 91.69 73 ARG A C 1
ATOM 569 O O . ARG A 1 73 ? 20.656 -16.328 -16.078 1 91.69 73 ARG A O 1
ATOM 576 N N . THR A 1 74 ? 18.484 -15.914 -16.516 1 94.88 74 THR A N 1
ATOM 577 C CA . THR A 1 74 ? 18.609 -16.219 -17.938 1 94.88 74 THR A CA 1
ATOM 578 C C . THR A 1 74 ? 18.016 -15.086 -18.781 1 94.88 74 THR A C 1
ATOM 580 O O . THR A 1 74 ? 17.203 -15.336 -19.672 1 94.88 74 THR A O 1
ATOM 583 N N . LEU A 1 75 ? 18.5 -13.922 -18.547 1 96.56 75 LEU A N 1
ATOM 584 C CA . LEU A 1 75 ? 17.875 -12.719 -19.078 1 96.56 75 LEU A CA 1
ATOM 585 C C . LEU A 1 75 ? 17.828 -12.758 -20.609 1 96.56 75 LEU A C 1
ATOM 587 O O . LEU A 1 75 ? 16.812 -12.391 -21.203 1 96.56 75 LEU A O 1
ATOM 591 N N . GLU A 1 76 ? 18.922 -13.195 -21.234 1 97.06 76 GLU A N 1
ATOM 592 C CA . GLU A 1 76 ? 18.969 -13.203 -22.688 1 97.06 76 GLU A CA 1
ATOM 593 C C . GLU A 1 76 ? 17.906 -14.141 -23.266 1 97.06 76 GLU A C 1
ATOM 595 O O . GLU A 1 76 ? 17.125 -13.742 -24.141 1 97.06 76 GLU A O 1
ATOM 600 N N . ALA A 1 77 ? 17.922 -15.375 -22.781 1 97.44 77 ALA A N 1
ATOM 601 C CA . ALA A 1 77 ? 16.922 -16.344 -23.234 1 97.44 77 ALA A CA 1
ATOM 602 C C . ALA A 1 77 ? 15.508 -15.875 -22.906 1 97.44 77 ALA A C 1
ATOM 604 O O . ALA A 1 77 ? 14.594 -16.016 -23.719 1 97.44 77 ALA A O 1
ATOM 605 N N . ASP A 1 78 ? 15.328 -15.312 -21.75 1 98.12 78 ASP A N 1
ATOM 606 C CA . ASP A 1 78 ? 14.031 -14.789 -21.328 1 98.12 78 ASP A CA 1
ATOM 607 C C . ASP A 1 78 ? 13.555 -13.672 -22.266 1 98.12 78 ASP A C 1
ATOM 609 O O . ASP A 1 78 ? 12.406 -13.68 -22.719 1 98.12 78 ASP A O 1
ATOM 613 N N . SER A 1 79 ? 14.422 -12.766 -22.547 1 98.19 79 SER A N 1
ATOM 614 C CA . SER A 1 79 ? 14.102 -11.617 -23.391 1 98.19 79 SER A CA 1
ATOM 615 C C . SER A 1 79 ? 13.648 -12.07 -24.766 1 98.19 79 SER A C 1
ATOM 617 O O . SER A 1 79 ? 12.688 -11.539 -25.328 1 98.19 79 SER A O 1
ATOM 619 N N . GLN A 1 80 ? 14.359 -13.031 -25.297 1 98.12 80 GLN A N 1
ATOM 620 C CA . GLN A 1 80 ? 14.016 -13.547 -26.625 1 98.12 80 GLN A CA 1
ATOM 621 C C . GLN A 1 80 ? 12.633 -14.188 -26.609 1 98.12 80 GLN A C 1
ATOM 623 O O . GLN A 1 80 ? 11.812 -13.922 -27.5 1 98.12 80 GLN A O 1
ATOM 628 N N . ALA A 1 81 ? 12.414 -15.016 -25.641 1 98.31 81 ALA A N 1
ATOM 629 C CA . ALA A 1 81 ? 11.125 -15.695 -25.531 1 98.31 81 ALA A CA 1
ATOM 630 C C . ALA A 1 81 ? 9.992 -14.688 -25.359 1 98.31 81 ALA A C 1
ATOM 632 O O . ALA A 1 81 ? 8.906 -14.852 -25.922 1 98.31 81 ALA A O 1
ATOM 633 N N . LEU A 1 82 ? 10.234 -13.641 -24.578 1 98.69 82 LEU A N 1
ATOM 634 C CA . LEU A 1 82 ? 9.227 -12.617 -24.312 1 98.69 82 LEU A CA 1
ATOM 635 C C . LEU A 1 82 ? 8.906 -11.82 -25.562 1 98.69 82 LEU A C 1
ATOM 637 O O . LEU A 1 82 ? 7.742 -11.508 -25.828 1 98.69 82 LEU A O 1
ATOM 641 N N . THR A 1 83 ? 9.938 -11.508 -26.328 1 98.12 83 THR A N 1
ATOM 642 C CA . THR A 1 83 ? 9.734 -10.789 -27.594 1 98.12 83 THR A CA 1
ATOM 643 C C . THR A 1 83 ? 8.828 -11.586 -28.531 1 98.12 83 THR A C 1
ATOM 645 O O . THR A 1 83 ? 7.867 -11.047 -29.078 1 98.12 83 THR A O 1
ATOM 648 N N . VAL A 1 84 ? 9.07 -12.859 -28.594 1 98.19 84 VAL A N 1
ATOM 649 C CA . VAL A 1 84 ? 8.305 -13.742 -29.469 1 98.19 84 VAL A CA 1
ATOM 650 C C . VAL A 1 84 ? 6.867 -13.844 -28.969 1 98.19 84 VAL A C 1
ATOM 652 O O . VAL A 1 84 ? 5.926 -13.922 -29.75 1 98.19 84 VAL A O 1
ATOM 655 N N . ALA A 1 85 ? 6.699 -13.758 -27.688 1 98.56 85 ALA A N 1
ATOM 656 C CA . ALA A 1 85 ? 5.391 -13.945 -27.062 1 98.56 85 ALA A CA 1
ATOM 657 C C . ALA A 1 85 ? 4.531 -12.695 -27.203 1 98.56 85 ALA A C 1
ATOM 659 O O . ALA A 1 85 ? 3.316 -12.734 -26.984 1 98.56 85 ALA A O 1
ATOM 660 N N . GLY A 1 86 ? 5.148 -11.531 -27.531 1 98.31 86 GLY A N 1
ATOM 661 C CA . GLY A 1 86 ? 4.355 -10.344 -27.797 1 98.31 86 GLY A CA 1
ATOM 662 C C . GLY A 1 86 ? 4.602 -9.234 -26.797 1 98.31 86 GLY A C 1
ATOM 663 O O . GLY A 1 86 ? 3.902 -8.219 -26.797 1 98.31 86 GLY A O 1
ATOM 664 N N . ALA A 1 87 ? 5.602 -9.391 -25.906 1 98.62 87 ALA A N 1
ATOM 665 C CA . ALA A 1 87 ? 5.945 -8.32 -24.984 1 98.62 87 ALA A CA 1
ATOM 666 C C . ALA A 1 87 ? 6.59 -7.148 -25.703 1 98.62 87 ALA A C 1
ATOM 668 O O . ALA A 1 87 ? 7.426 -7.34 -26.594 1 98.62 87 ALA A O 1
ATOM 669 N N . GLU A 1 88 ? 6.238 -5.992 -25.312 1 98.69 88 GLU A N 1
ATOM 670 C CA . GLU A 1 88 ? 6.773 -4.805 -25.969 1 98.69 88 GLU A CA 1
ATOM 671 C C . GLU A 1 88 ? 7.742 -4.055 -25.062 1 98.69 88 GLU A C 1
ATOM 673 O O . GLU A 1 88 ? 8.562 -3.266 -25.531 1 98.69 88 GLU A O 1
ATOM 678 N N . LEU A 1 89 ? 7.598 -4.195 -23.797 1 98.81 89 LEU A N 1
ATOM 679 C CA . LEU A 1 89 ? 8.438 -3.521 -22.812 1 98.81 89 LEU A CA 1
ATOM 680 C C . LEU A 1 89 ? 8.836 -4.477 -21.703 1 98.81 89 LEU A C 1
ATOM 682 O O . LEU A 1 89 ? 7.984 -5.141 -21.109 1 98.81 89 LEU A O 1
ATOM 686 N N . LEU A 1 90 ? 10.125 -4.609 -21.531 1 98.88 90 LEU A N 1
ATOM 687 C CA . LEU A 1 90 ? 10.688 -5.438 -20.469 1 98.88 90 LEU A CA 1
ATOM 688 C C . LE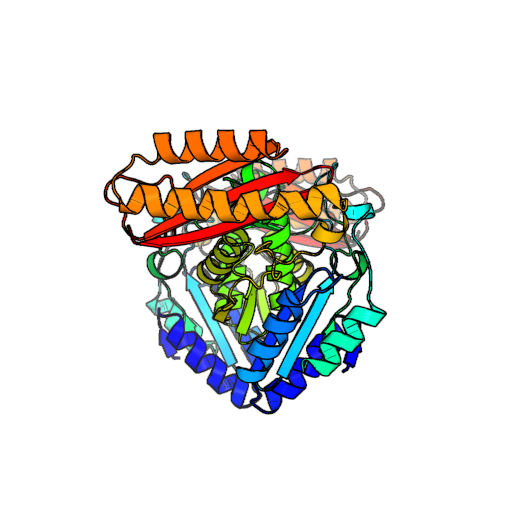U A 1 90 ? 11.375 -4.57 -19.422 1 98.88 90 LEU A C 1
ATOM 690 O O . LEU A 1 90 ? 12.367 -3.895 -19.719 1 98.88 90 LEU A O 1
ATOM 694 N N . PHE A 1 91 ? 10.82 -4.574 -18.203 1 98.94 91 PHE A N 1
ATOM 695 C CA . PHE A 1 91 ? 11.359 -3.85 -17.062 1 98.94 91 PHE A CA 1
ATOM 696 C C . PHE A 1 91 ? 12.258 -4.75 -16.219 1 98.94 91 PHE A C 1
ATOM 698 O O . PHE A 1 91 ? 11.789 -5.727 -15.641 1 98.94 91 PHE A O 1
ATOM 705 N N . THR A 1 92 ? 13.578 -4.477 -16.125 1 98.75 92 THR A N 1
ATOM 706 C CA . THR A 1 92 ? 14.539 -5.305 -15.422 1 98.75 92 THR A CA 1
ATOM 707 C C . THR A 1 92 ? 15.273 -4.492 -14.352 1 98.75 92 THR A C 1
ATOM 709 O O . THR A 1 92 ? 16.484 -4.316 -14.422 1 98.75 92 THR A O 1
ATOM 712 N N . PRO A 1 93 ? 14.57 -4.078 -13.336 1 98.5 93 PRO A N 1
ATOM 713 C CA . PRO A 1 93 ? 15.219 -3.244 -12.32 1 98.5 93 PRO A CA 1
ATOM 714 C C . PRO A 1 93 ? 16.156 -4.043 -11.414 1 98.5 93 PRO A C 1
ATOM 716 O O . PRO A 1 93 ? 16.109 -5.273 -11.414 1 98.5 93 PRO A O 1
ATOM 719 N N . THR A 1 94 ? 16.984 -3.291 -10.727 1 97.56 94 THR A N 1
ATOM 720 C CA . THR A 1 94 ? 17.844 -3.855 -9.688 1 97.56 94 THR A CA 1
ATOM 721 C C . THR A 1 94 ? 17.281 -3.545 -8.305 1 97.56 94 THR A C 1
ATOM 723 O O . THR A 1 94 ? 16.438 -2.66 -8.148 1 97.56 94 THR A O 1
ATOM 726 N N . PRO A 1 95 ? 17.75 -4.277 -7.285 1 96.94 95 PRO A N 1
ATOM 727 C CA . PRO A 1 95 ? 17.328 -3.957 -5.918 1 96.94 95 PRO A CA 1
ATOM 728 C C . PRO A 1 95 ? 17.656 -2.521 -5.52 1 96.94 95 PRO A C 1
ATOM 730 O O . PRO A 1 95 ? 16.906 -1.892 -4.773 1 96.94 95 PRO A O 1
ATOM 733 N N . ALA A 1 96 ? 18.703 -1.947 -6.047 1 97.31 96 ALA A N 1
ATOM 734 C CA . ALA A 1 96 ? 19.094 -0.579 -5.719 1 97.31 96 ALA A CA 1
ATOM 735 C C . ALA A 1 96 ? 18.094 0.427 -6.273 1 97.31 96 ALA A C 1
ATOM 737 O O . ALA A 1 96 ? 17.875 1.485 -5.68 1 97.31 96 ALA A O 1
ATOM 738 N N . ILE A 1 97 ? 17.469 0.104 -7.375 1 97.94 97 ILE A N 1
ATOM 739 C CA . ILE A 1 97 ? 16.484 0.974 -8.008 1 97.94 97 ILE A CA 1
ATOM 740 C C . ILE A 1 97 ? 15.141 0.833 -7.301 1 97.94 97 ILE A C 1
ATOM 742 O O . ILE A 1 97 ? 14.469 1.831 -7.02 1 97.94 97 ILE A O 1
ATOM 746 N N . ILE A 1 98 ? 14.789 -0.416 -6.926 1 98.44 98 ILE A N 1
ATOM 747 C CA . ILE A 1 98 ? 13.477 -0.708 -6.352 1 98.44 98 ILE A CA 1
ATOM 748 C C . ILE A 1 98 ? 13.469 -0.315 -4.875 1 98.44 98 ILE A C 1
ATOM 750 O O . ILE A 1 98 ? 12.469 0.213 -4.375 1 98.44 98 ILE A O 1
ATOM 754 N N . TYR A 1 99 ? 14.57 -0.572 -4.199 1 97.88 99 TYR A N 1
ATOM 755 C CA . TYR A 1 99 ? 14.703 -0.308 -2.771 1 97.88 99 TYR A CA 1
ATOM 756 C C . TYR A 1 99 ? 15.922 0.566 -2.488 1 97.88 99 TYR A C 1
ATOM 758 O O . TYR A 1 99 ? 16.844 0.141 -1.804 1 97.88 99 TYR A O 1
ATOM 766 N N . PRO A 1 100 ? 15.859 1.812 -2.904 1 95.94 100 PRO A N 1
ATOM 767 C CA . PRO A 1 100 ? 17.047 2.656 -2.775 1 95.94 100 PRO A CA 1
ATOM 768 C C . PRO A 1 100 ? 17.438 2.902 -1.32 1 95.94 100 PRO A C 1
ATOM 770 O O . PRO A 1 100 ? 18.609 3.189 -1.03 1 95.94 100 PRO A O 1
ATOM 773 N N . LYS A 1 101 ? 16.562 2.773 -0.353 1 93.69 101 LYS A N 1
ATOM 774 C CA . LYS A 1 101 ? 16.844 3.02 1.059 1 93.69 101 LYS A CA 1
ATOM 775 C C . LYS A 1 101 ? 17.078 1.711 1.807 1 93.69 101 LYS A C 1
ATOM 777 O O . LYS A 1 101 ? 17.188 1.702 3.035 1 93.69 101 LYS A O 1
ATOM 782 N N . GLY A 1 102 ? 17.094 0.647 1.055 1 94.38 102 GLY A N 1
ATOM 783 C CA . GLY A 1 102 ? 17.234 -0.66 1.675 1 94.38 102 GLY A CA 1
ATOM 784 C C . GLY A 1 102 ? 15.906 -1.27 2.088 1 94.38 102 GLY A C 1
ATOM 785 O O . GL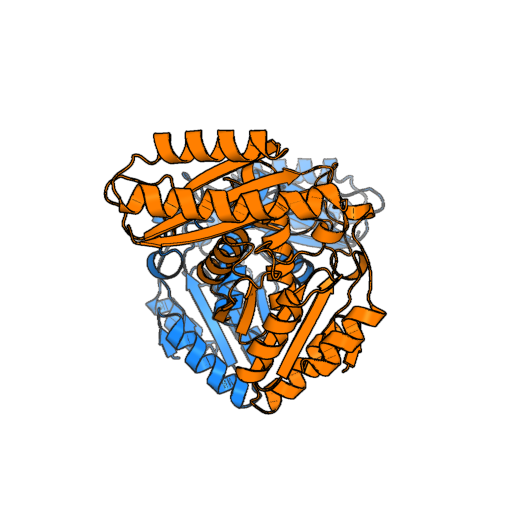Y A 1 102 ? 14.859 -0.625 1.979 1 94.38 102 GLY A O 1
ATOM 786 N N . LEU A 1 103 ? 15.945 -2.508 2.629 1 94.25 103 LEU A N 1
ATOM 787 C CA . LEU A 1 103 ? 14.734 -3.27 2.918 1 94.25 103 LEU A CA 1
ATOM 788 C C . LEU A 1 103 ? 14.18 -2.9 4.289 1 94.25 103 LEU A C 1
ATOM 790 O O . LEU A 1 103 ? 12.961 -2.879 4.48 1 94.25 103 LEU A O 1
ATOM 794 N N . ALA A 1 104 ? 15.008 -2.539 5.184 1 91.38 104 ALA A N 1
ATOM 795 C CA . ALA A 1 104 ? 14.602 -2.316 6.566 1 91.38 104 ALA A CA 1
ATOM 796 C C . ALA A 1 104 ? 13.68 -1.104 6.68 1 91.38 104 ALA A C 1
ATOM 798 O O . ALA A 1 104 ? 12.758 -1.092 7.496 1 91.38 104 ALA A O 1
ATOM 799 N N . GLN A 1 105 ? 13.844 -0.117 5.824 1 92.75 105 GLN A N 1
ATOM 800 C CA . GLN A 1 105 ? 13.086 1.128 5.918 1 92.75 105 GLN A CA 1
ATOM 801 C C . GLN A 1 105 ? 12.023 1.208 4.828 1 92.75 105 GLN A C 1
ATOM 803 O O . GLN A 1 105 ? 11.305 2.207 4.727 1 92.75 105 GLN A O 1
ATOM 808 N N . GLN A 1 106 ? 11.906 0.188 4.105 1 97.44 106 GLN A N 1
ATOM 809 C CA . GLN A 1 106 ? 10.977 0.177 2.982 1 97.44 106 GLN A CA 1
ATOM 810 C C . GLN A 1 106 ? 9.531 0.13 3.469 1 97.44 106 GLN A C 1
ATOM 812 O O . GLN A 1 106 ? 9.172 -0.714 4.297 1 97.44 106 GLN A O 1
ATOM 817 N N . THR A 1 107 ? 8.734 1.118 3.021 1 98.75 107 THR A N 1
ATOM 818 C CA . THR A 1 107 ? 7.285 0.988 3.184 1 98.75 107 THR A CA 1
ATOM 819 C C . THR A 1 107 ? 6.805 -0.361 2.656 1 98.75 107 THR A C 1
ATOM 821 O O . THR A 1 107 ? 7.234 -0.809 1.593 1 98.75 107 THR A O 1
ATOM 824 N N . TYR A 1 108 ? 5.938 -1.025 3.457 1 98.69 108 TYR A N 1
ATOM 825 C CA . TYR A 1 108 ? 5.5 -2.334 2.988 1 98.69 108 TYR A CA 1
ATOM 826 C C . TYR A 1 108 ? 3.98 -2.459 3.061 1 98.69 108 TYR A C 1
ATOM 828 O O . TYR A 1 108 ? 3.314 -1.637 3.693 1 98.69 108 TYR A O 1
ATOM 836 N N . VAL A 1 109 ? 3.449 -3.398 2.354 1 98.88 109 VAL A N 1
ATOM 837 C CA . VAL A 1 109 ? 2.031 -3.738 2.27 1 98.88 109 VAL A CA 1
ATOM 838 C C . VAL A 1 109 ? 1.797 -5.121 2.875 1 98.88 109 VAL A C 1
ATOM 840 O O . VAL A 1 109 ? 2.537 -6.066 2.588 1 98.88 109 VAL A O 1
ATOM 843 N N . GLU A 1 110 ? 0.812 -5.23 3.664 1 98.25 110 GLU A N 1
ATOM 844 C CA . GLU A 1 110 ? 0.493 -6.5 4.309 1 98.25 110 GLU A CA 1
ATOM 845 C C . GLU A 1 110 ? -0.974 -6.867 4.105 1 98.25 110 GLU A C 1
ATOM 847 O O . GLU A 1 110 ? -1.858 -6.023 4.254 1 98.25 110 GLU A O 1
ATOM 852 N N . VAL A 1 111 ? -1.192 -8.047 3.697 1 98.31 111 VAL A N 1
ATOM 853 C CA . VAL A 1 111 ? -2.527 -8.609 3.525 1 98.31 111 VAL A CA 1
ATOM 854 C C . VAL A 1 111 ? -2.803 -9.633 4.629 1 98.31 111 VAL A C 1
ATOM 856 O O . VAL A 1 111 ? -2.475 -10.812 4.488 1 98.31 111 VAL A O 1
ATOM 859 N N . PRO A 1 112 ? -3.441 -9.234 5.684 1 96.44 112 PRO A N 1
ATOM 860 C CA . PRO A 1 112 ? -3.604 -10.125 6.836 1 96.44 112 PRO A CA 1
ATOM 861 C C . PRO A 1 112 ? -4.512 -11.32 6.539 1 96.44 112 PRO A C 1
ATOM 863 O O . PRO A 1 112 ? -5.359 -11.242 5.645 1 96.44 112 PRO A O 1
ATOM 866 N N . GLY A 1 113 ? -4.41 -12.383 7.305 1 94.44 113 GLY A N 1
ATOM 867 C CA . GLY A 1 113 ? -5.25 -13.562 7.199 1 94.44 113 GLY A CA 1
ATOM 868 C C . GLY A 1 113 ? -4.75 -14.562 6.172 1 94.44 113 GLY A C 1
ATOM 869 O O . GLY A 1 113 ? -4.012 -15.492 6.504 1 94.44 113 GLY A O 1
ATOM 870 N N . ILE A 1 114 ? -4.941 -14.203 4.883 1 95.81 114 ILE A N 1
ATOM 871 C CA . ILE A 1 114 ? -4.668 -15.125 3.791 1 95.81 114 ILE A CA 1
ATOM 872 C C . ILE A 1 114 ? -3.158 -15.273 3.605 1 95.81 114 ILE A C 1
ATOM 874 O O . ILE A 1 114 ? -2.684 -16.281 3.088 1 95.81 114 ILE A O 1
ATOM 878 N N . SER A 1 115 ? -2.379 -14.297 4.105 1 96.75 115 SER A N 1
ATOM 879 C CA . SER A 1 115 ? -0.927 -14.312 3.961 1 96.75 115 SER A CA 1
ATOM 880 C C . SER A 1 115 ? -0.272 -15.156 5.055 1 96.75 115 SER A C 1
ATOM 882 O O . SER A 1 115 ? 0.922 -15.445 4.984 1 96.75 115 SER A O 1
ATOM 884 N N . ASP A 1 116 ? -1.028 -15.586 6.047 1 95.31 116 ASP A N 1
ATOM 885 C CA . ASP A 1 116 ? -0.415 -16.109 7.262 1 95.31 116 ASP A CA 1
ATOM 886 C C . ASP A 1 116 ? -0.552 -17.625 7.328 1 95.31 116 ASP A C 1
ATOM 888 O O . ASP A 1 116 ? -0.075 -18.266 8.273 1 95.31 116 ASP A O 1
ATOM 892 N N . VAL A 1 117 ? -1.147 -18.219 6.355 1 95.56 117 VAL A N 1
ATOM 893 C CA . VAL A 1 117 ? -1.388 -19.656 6.336 1 95.56 117 VAL A CA 1
ATOM 894 C C . VAL A 1 117 ? -0.582 -20.297 5.207 1 95.56 117 VAL A C 1
ATOM 896 O O . VAL A 1 117 ? 0.002 -19.594 4.375 1 95.56 117 VAL A O 1
ATOM 899 N N . LEU A 1 118 ? -0.449 -21.656 5.254 1 97 118 LEU A N 1
ATOM 900 C CA . LEU A 1 118 ? 0.146 -22.422 4.16 1 97 118 LEU A CA 1
ATOM 901 C C . LEU A 1 118 ? 1.543 -21.891 3.836 1 97 118 LEU A C 1
ATOM 903 O O . LEU A 1 118 ? 2.428 -21.906 4.695 1 97 118 LEU A O 1
ATOM 907 N N . CYS A 1 119 ? 1.755 -21.391 2.602 1 95.44 119 CYS A N 1
ATOM 908 C CA . CYS A 1 119 ? 3.08 -20.891 2.244 1 95.44 119 CYS A CA 1
ATOM 909 C C . CYS A 1 119 ? 3.506 -19.75 3.162 1 95.44 119 CYS A C 1
ATOM 911 O O . CYS A 1 119 ? 4.684 -19.625 3.504 1 95.44 119 CYS A O 1
ATOM 913 N N . GLY A 1 120 ? 2.572 -18.953 3.57 1 95.12 120 GLY A N 1
ATOM 914 C CA . GLY A 1 120 ? 2.885 -17.859 4.473 1 95.12 120 GLY A CA 1
ATOM 915 C C . GLY A 1 120 ? 3.328 -18.328 5.848 1 95.12 120 GLY A C 1
ATOM 916 O O . GLY A 1 120 ? 4.18 -17.688 6.48 1 95.12 120 GLY A O 1
ATOM 917 N N . ALA A 1 121 ? 2.703 -19.375 6.305 1 94.19 121 ALA A N 1
ATOM 918 C CA . ALA A 1 121 ? 3.102 -19.969 7.582 1 94.19 121 ALA A CA 1
ATOM 919 C C . ALA A 1 121 ? 4.496 -20.578 7.496 1 94.19 121 ALA A C 1
ATOM 921 O O . ALA A 1 121 ? 5.301 -20.453 8.422 1 94.19 121 ALA A O 1
ATOM 922 N N . SER A 1 122 ? 4.793 -21.188 6.402 1 93.25 122 SER A N 1
ATOM 923 C CA . SER A 1 122 ? 6.059 -21.891 6.195 1 93.25 122 SER A CA 1
ATOM 924 C C . SER A 1 122 ? 7.18 -20.906 5.863 1 93.25 122 SER A C 1
ATOM 926 O O . SER A 1 122 ? 8.359 -21.203 6.059 1 93.25 122 SER A O 1
ATOM 928 N N . ARG A 1 123 ? 6.816 -19.797 5.285 1 94.06 123 ARG A N 1
ATOM 929 C CA . ARG A 1 123 ? 7.766 -18.781 4.852 1 94.06 123 ARG A CA 1
ATOM 930 C C . ARG A 1 123 ? 7.383 -17.406 5.398 1 94.06 123 ARG A C 1
ATOM 932 O O . ARG A 1 123 ? 7.016 -16.516 4.641 1 94.06 123 ARG A O 1
ATOM 939 N N . PRO A 1 124 ? 7.641 -17.203 6.688 1 94.06 124 PRO A N 1
ATOM 940 C CA . PRO A 1 124 ? 7.223 -15.93 7.285 1 94.06 124 PRO A CA 1
ATOM 941 C C . PRO A 1 124 ? 7.805 -14.719 6.562 1 94.06 124 PRO A C 1
ATOM 943 O O . PRO A 1 124 ? 9.008 -14.672 6.301 1 94.06 124 PRO A O 1
ATOM 946 N N . GLY A 1 125 ? 6.914 -13.75 6.18 1 94.88 125 GLY A N 1
ATOM 947 C CA . GLY A 1 125 ? 7.34 -12.531 5.52 1 94.88 125 GLY A CA 1
ATOM 948 C C . GLY A 1 125 ? 7.285 -12.617 4.004 1 94.88 125 GLY A C 1
ATOM 949 O O . GLY A 1 125 ? 7.398 -11.602 3.314 1 94.88 125 GLY A O 1
ATOM 950 N N . HIS A 1 126 ? 7.121 -13.82 3.463 1 97.12 126 HIS A N 1
ATOM 951 C CA . HIS A 1 126 ? 7.133 -14.039 2.02 1 97.12 126 HIS A CA 1
ATOM 952 C C . HIS A 1 126 ? 6.066 -13.195 1.327 1 97.12 126 HIS A C 1
ATOM 954 O O . HIS A 1 126 ? 6.371 -12.43 0.413 1 97.12 126 HIS A O 1
ATOM 960 N N . PHE A 1 127 ? 4.887 -13.281 1.857 1 98.25 127 PHE A N 1
ATOM 961 C CA . PHE A 1 127 ? 3.797 -12.633 1.139 1 98.25 127 PHE A CA 1
ATOM 962 C C . PHE A 1 127 ? 3.787 -11.133 1.411 1 98.25 127 PHE A C 1
ATOM 964 O O . PHE A 1 127 ? 3.254 -10.352 0.616 1 98.25 127 PHE A O 1
ATOM 971 N N . ARG A 1 128 ? 4.309 -10.648 2.557 1 97.88 128 ARG A N 1
ATOM 972 C CA . ARG A 1 128 ? 4.559 -9.219 2.691 1 97.88 128 ARG A CA 1
ATOM 973 C C . ARG A 1 128 ? 5.461 -8.711 1.572 1 97.88 128 ARG A C 1
ATOM 975 O O . ARG A 1 128 ? 5.203 -7.656 0.985 1 97.88 128 ARG A O 1
ATOM 982 N N . GLY A 1 129 ? 6.531 -9.516 1.347 1 98.31 129 GLY A N 1
ATOM 983 C CA . GLY A 1 129 ? 7.426 -9.172 0.252 1 98.31 129 GLY A CA 1
ATOM 984 C C . GLY A 1 129 ? 6.738 -9.156 -1.1 1 98.31 129 GLY A C 1
ATOM 985 O O . GLY A 1 129 ? 6.926 -8.227 -1.888 1 98.31 129 GLY A O 1
ATOM 986 N N . VAL A 1 130 ? 5.914 -10.164 -1.353 1 98.69 130 VAL A N 1
ATOM 987 C CA . VAL A 1 130 ? 5.203 -10.289 -2.623 1 98.69 130 VAL A CA 1
ATOM 988 C C . VAL A 1 130 ? 4.238 -9.117 -2.795 1 98.69 130 VAL A C 1
ATOM 990 O O . VAL A 1 130 ? 4.25 -8.445 -3.828 1 98.69 130 VAL A O 1
ATOM 993 N N . ALA A 1 131 ? 3.412 -8.844 -1.726 1 98.88 131 ALA A N 1
ATOM 994 C CA . ALA A 1 131 ? 2.418 -7.773 -1.808 1 98.88 131 ALA A CA 1
ATOM 995 C C . ALA A 1 131 ? 3.084 -6.418 -2.018 1 98.88 131 ALA A C 1
ATOM 997 O O . ALA A 1 131 ? 2.613 -5.602 -2.814 1 98.88 131 ALA A O 1
ATOM 998 N N . THR A 1 132 ? 4.168 -6.199 -1.372 1 98.88 132 THR A N 1
ATOM 999 C CA . THR A 1 132 ? 4.871 -4.922 -1.45 1 98.88 132 THR A CA 1
ATOM 1000 C C . THR A 1 132 ? 5.426 -4.691 -2.854 1 98.88 132 THR A C 1
ATOM 1002 O O . THR A 1 132 ? 5.168 -3.654 -3.467 1 98.88 132 THR A O 1
ATOM 1005 N N . ILE A 1 133 ? 6.105 -5.688 -3.414 1 98.88 133 ILE A N 1
ATOM 1006 C CA . ILE A 1 133 ? 6.758 -5.484 -4.703 1 98.88 133 ILE A CA 1
ATOM 1007 C C . ILE A 1 133 ? 5.703 -5.406 -5.809 1 98.88 133 ILE A C 1
ATOM 1009 O O . ILE A 1 133 ? 5.832 -4.613 -6.742 1 98.88 133 ILE A O 1
ATOM 1013 N N . VAL A 1 134 ? 4.703 -6.219 -5.691 1 98.94 134 VAL A N 1
ATOM 1014 C CA . VAL A 1 134 ? 3.68 -6.191 -6.73 1 98.94 134 VAL A CA 1
ATOM 1015 C C . VAL A 1 134 ? 2.939 -4.855 -6.691 1 98.94 134 VAL A C 1
ATOM 1017 O O . VAL A 1 134 ? 2.674 -4.254 -7.734 1 98.94 134 VAL A O 1
ATOM 1020 N N . CYS A 1 135 ? 2.607 -4.387 -5.488 1 98.88 135 CYS A N 1
ATOM 1021 C CA . CYS A 1 135 ? 2.004 -3.064 -5.355 1 98.88 135 CYS A CA 1
ATOM 1022 C C . CYS A 1 135 ? 2.893 -1.995 -5.977 1 98.88 135 CYS A C 1
ATOM 1024 O O . CYS A 1 135 ? 2.416 -1.142 -6.727 1 98.88 135 CYS A O 1
ATOM 1026 N N . LYS A 1 136 ? 4.133 -2.039 -5.656 1 98.75 136 LYS A N 1
ATOM 1027 C CA . LYS A 1 136 ? 5.098 -1.07 -6.172 1 98.75 136 LYS A CA 1
ATOM 1028 C C . LYS A 1 136 ? 5.188 -1.137 -7.691 1 98.75 136 LYS A C 1
ATOM 1030 O O . LYS A 1 136 ? 5.172 -0.104 -8.367 1 98.75 136 LYS A O 1
ATOM 1035 N N . LEU A 1 137 ? 5.246 -2.336 -8.242 1 98.94 137 LEU A N 1
ATOM 1036 C CA . LEU A 1 137 ? 5.305 -2.516 -9.695 1 98.94 137 LEU A CA 1
ATOM 1037 C C . LEU A 1 137 ? 4.023 -2.008 -10.352 1 98.94 137 LEU A C 1
ATOM 1039 O O . LEU A 1 137 ? 4.07 -1.422 -11.438 1 98.94 137 LEU A O 1
ATOM 1043 N N . PHE A 1 138 ? 2.846 -2.283 -9.734 1 98.94 138 PHE A N 1
ATOM 1044 C CA . PHE A 1 138 ? 1.588 -1.747 -10.234 1 98.94 138 PHE A CA 1
ATOM 1045 C C . PHE A 1 138 ? 1.639 -0.226 -10.312 1 98.94 138 PHE A C 1
ATOM 1047 O O . PHE A 1 138 ? 1.166 0.369 -11.281 1 98.94 138 PHE A O 1
ATOM 1054 N N . ASN A 1 139 ? 2.25 0.403 -9.32 1 98.69 139 ASN A N 1
ATOM 1055 C CA . ASN A 1 139 ? 2.355 1.857 -9.289 1 98.69 139 ASN A CA 1
ATOM 1056 C C . ASN A 1 139 ? 3.328 2.373 -10.352 1 98.69 139 ASN A C 1
ATOM 1058 O O . ASN A 1 139 ? 3.178 3.49 -10.844 1 98.69 139 ASN A O 1
ATOM 1062 N N . ILE A 1 140 ? 4.328 1.606 -10.656 1 98.75 140 ILE A N 1
ATOM 1063 C CA . ILE A 1 140 ? 5.32 1.987 -11.648 1 98.75 140 ILE A CA 1
ATOM 1064 C C . ILE A 1 140 ? 4.723 1.854 -13.047 1 98.75 140 ILE A C 1
ATOM 1066 O O . ILE A 1 140 ? 4.824 2.773 -13.867 1 98.75 140 ILE A O 1
ATOM 1070 N N . VAL A 1 141 ? 4.023 0.756 -13.281 1 98.75 141 VAL A N 1
ATOM 1071 C CA . VAL A 1 141 ? 3.576 0.419 -14.625 1 98.75 141 VAL A CA 1
ATOM 1072 C C . VAL A 1 141 ? 2.186 0.998 -14.875 1 98.75 141 VAL A C 1
ATOM 1074 O O . VAL A 1 141 ? 1.866 1.417 -15.984 1 98.75 141 VAL A O 1
ATOM 1077 N N . LEU A 1 142 ? 1.32 1.011 -13.836 1 97.75 142 LEU A N 1
ATOM 1078 C CA . LEU A 1 142 ? -0.072 1.438 -13.914 1 97.75 142 LEU A CA 1
ATOM 1079 C C . LEU A 1 142 ? -0.818 0.666 -14.992 1 97.75 142 LEU A C 1
ATOM 1081 O O . LEU A 1 142 ? -1.46 1.265 -15.859 1 97.75 142 LEU A O 1
ATOM 1085 N N . PRO A 1 143 ? -0.835 -0.639 -14.914 1 98.75 143 PRO A N 1
ATOM 1086 C CA . PRO A 1 143 ? -1.508 -1.438 -15.938 1 98.75 143 PRO A CA 1
ATOM 1087 C C . PRO A 1 143 ? -3.027 -1.427 -15.797 1 98.75 143 PRO A C 1
ATOM 1089 O O . PRO A 1 143 ? -3.547 -1.107 -14.719 1 98.75 143 PRO A O 1
ATOM 1092 N N . ASP A 1 144 ? -3.729 -1.766 -16.875 1 98.38 144 ASP A N 1
ATOM 1093 C CA . ASP A 1 144 ? -5.168 -1.996 -16.844 1 98.38 144 ASP A CA 1
ATOM 1094 C C . ASP A 1 144 ? -5.488 -3.4 -16.328 1 98.38 144 ASP A C 1
ATOM 1096 O O . ASP A 1 144 ? -6.469 -3.596 -15.609 1 98.38 144 ASP A O 1
ATOM 1100 N N . VAL A 1 145 ? -4.656 -4.32 -16.719 1 98.88 145 VAL A N 1
ATOM 1101 C CA . VAL A 1 145 ? -4.836 -5.73 -16.391 1 98.88 145 VAL A CA 1
ATOM 1102 C C . VAL A 1 145 ? -3.49 -6.352 -16.016 1 98.88 145 VAL A C 1
ATOM 1104 O O . VAL A 1 145 ? -2.461 -6.008 -16.609 1 98.88 145 VAL A O 1
ATOM 1107 N N . ALA A 1 146 ? -3.488 -7.211 -15.086 1 98.94 146 ALA A N 1
ATOM 1108 C CA . ALA A 1 146 ? -2.287 -7.969 -14.742 1 98.94 146 ALA A CA 1
ATOM 1109 C C . ALA A 1 146 ? -2.58 -9.469 -14.695 1 98.94 146 ALA A C 1
ATOM 1111 O O . ALA A 1 146 ? -3.688 -9.883 -14.352 1 98.94 146 ALA A O 1
ATOM 1112 N N . PHE A 1 147 ? -1.596 -10.211 -15.039 1 98.94 147 PHE A N 1
ATOM 1113 C CA . PHE A 1 147 ? -1.76 -11.648 -15.188 1 98.94 147 PHE A CA 1
ATOM 1114 C C . PHE A 1 147 ? -0.841 -12.398 -14.234 1 98.94 147 PHE A C 1
ATOM 1116 O O . PHE A 1 147 ? 0.339 -12.07 -14.109 1 98.94 147 PHE A O 1
ATOM 1123 N N . PHE A 1 148 ? -1.396 -13.375 -13.617 1 98.75 148 PHE A N 1
ATOM 1124 C CA . PHE A 1 148 ? -0.674 -14.266 -12.711 1 98.75 148 PHE A CA 1
ATOM 1125 C C . PHE A 1 148 ? -1.065 -15.719 -12.953 1 98.75 148 PHE A C 1
ATOM 1127 O O . PHE A 1 148 ? -2.135 -16 -13.5 1 98.75 148 PHE A O 1
ATOM 1134 N N . GLY A 1 149 ? -0.208 -16.594 -12.602 1 98.19 149 GLY A N 1
ATOM 1135 C CA . GLY A 1 149 ? -0.51 -18.016 -12.766 1 98.19 149 GLY A CA 1
ATOM 1136 C C . GLY A 1 149 ? -1.34 -18.578 -11.625 1 98.19 149 GLY A C 1
ATOM 1137 O O . GLY A 1 149 ? -1.062 -18.312 -10.453 1 98.19 149 GLY A O 1
ATOM 1138 N N . ASN A 1 150 ? -2.264 -19.391 -11.969 1 97.94 150 ASN A N 1
ATOM 1139 C CA . ASN A 1 150 ? -3.043 -20.125 -10.969 1 97.94 150 ASN A CA 1
ATOM 1140 C C . ASN A 1 150 ? -2.174 -21.078 -10.172 1 97.94 150 ASN A C 1
ATOM 1142 O O . ASN A 1 150 ? -2.568 -21.547 -9.094 1 97.94 150 ASN A O 1
ATOM 1146 N N . LYS A 1 151 ? -1.011 -21.406 -10.734 1 97 151 LYS A N 1
ATOM 1147 C CA . LYS A 1 151 ? -0.116 -22.328 -10.062 1 97 151 LYS A CA 1
ATOM 1148 C C . LYS A 1 151 ? 0.159 -21.891 -8.625 1 97 151 LYS A C 1
ATOM 1150 O O . LYS A 1 151 ? 0.038 -22.688 -7.691 1 97 151 LYS A O 1
ATOM 1155 N N . ASP A 1 152 ? 0.57 -20.703 -8.469 1 96.75 152 ASP A N 1
ATOM 1156 C CA . ASP A 1 152 ? 0.715 -20.109 -7.141 1 96.75 152 ASP A CA 1
ATOM 1157 C C . ASP A 1 152 ? -0.601 -19.5 -6.66 1 96.75 152 ASP A C 1
ATOM 1159 O O . ASP A 1 152 ? -0.713 -18.281 -6.523 1 96.75 152 ASP A O 1
ATOM 1163 N N . TYR A 1 153 ? -1.505 -20.359 -6.324 1 98.06 153 TYR A N 1
ATOM 1164 C CA . TYR A 1 153 ? -2.9 -20.016 -6.078 1 98.06 153 TYR A CA 1
ATOM 1165 C C . TYR A 1 153 ? -3.023 -19.047 -4.91 1 98.06 153 TYR A C 1
ATOM 1167 O O . TYR A 1 153 ? -3.748 -18.047 -4.992 1 98.06 153 TYR A O 1
ATOM 1175 N N . GLN A 1 154 ? -2.381 -19.312 -3.795 1 98.25 154 GLN A N 1
ATOM 1176 C CA . GLN A 1 154 ? -2.428 -18.438 -2.633 1 98.25 154 GLN A CA 1
ATOM 1177 C C . GLN A 1 154 ? -1.879 -17.062 -2.971 1 98.25 154 GLN A C 1
ATOM 1179 O O . GLN A 1 154 ? -2.445 -16.047 -2.561 1 98.25 154 GLN A O 1
ATOM 1184 N N . GLN A 1 155 ? -0.77 -17.016 -3.713 1 98.5 155 GLN A N 1
ATOM 1185 C CA . GLN A 1 155 ? -0.222 -15.734 -4.133 1 98.5 155 GLN A CA 1
ATOM 1186 C C . GLN A 1 155 ? -1.244 -14.938 -4.941 1 98.5 155 GLN A C 1
ATOM 1188 O O . GLN A 1 155 ? -1.414 -13.734 -4.727 1 98.5 155 GLN A O 1
ATOM 1193 N N . LEU A 1 156 ? -1.863 -15.594 -5.891 1 98.62 156 LEU A N 1
ATOM 1194 C CA . LEU A 1 156 ? -2.883 -14.945 -6.703 1 98.62 156 LEU A CA 1
ATOM 1195 C C . LEU A 1 156 ? -3.984 -14.359 -5.824 1 98.62 156 LEU A C 1
ATOM 1197 O O . LEU A 1 156 ? -4.406 -13.219 -6.027 1 98.62 156 LEU A O 1
ATOM 1201 N N . LEU A 1 157 ? -4.469 -15.094 -4.852 1 98.38 157 LEU A N 1
ATOM 1202 C CA . LEU A 1 157 ? -5.523 -14.617 -3.965 1 98.38 157 LEU A CA 1
ATOM 1203 C C . LEU A 1 157 ? -5.035 -13.445 -3.123 1 98.38 157 LEU A C 1
ATOM 1205 O O . LEU A 1 157 ? -5.789 -12.5 -2.875 1 98.38 157 LEU A O 1
ATOM 1209 N N . VAL A 1 158 ? -3.799 -13.547 -2.652 1 98.5 158 VAL A N 1
ATOM 1210 C CA . VAL A 1 158 ? -3.207 -12.453 -1.89 1 98.5 158 VAL A CA 1
ATOM 1211 C C . VAL A 1 158 ? -3.207 -11.18 -2.732 1 98.5 158 VAL A C 1
ATOM 1213 O O . VAL A 1 158 ? -3.607 -10.117 -2.256 1 98.5 158 VAL A O 1
ATOM 1216 N N . ILE A 1 159 ? -2.795 -11.297 -4.008 1 98.81 159 ILE A N 1
ATOM 1217 C CA . ILE A 1 159 ? -2.701 -10.156 -4.91 1 98.81 159 ILE A CA 1
ATOM 1218 C C . ILE A 1 159 ? -4.098 -9.609 -5.199 1 98.81 159 ILE A C 1
ATOM 1220 O O . ILE A 1 159 ? -4.312 -8.398 -5.168 1 98.81 159 ILE A O 1
ATOM 1224 N N . ARG A 1 160 ? -5.055 -10.453 -5.445 1 98.62 160 ARG A N 1
ATOM 1225 C CA . ARG A 1 160 ? -6.43 -10.023 -5.684 1 98.62 160 ARG A CA 1
ATOM 1226 C C . ARG A 1 160 ? -6.988 -9.281 -4.473 1 98.62 160 ARG A C 1
ATOM 1228 O O . ARG A 1 160 ? -7.629 -8.234 -4.621 1 98.62 160 ARG A O 1
ATOM 1235 N N . THR A 1 161 ? -6.77 -9.859 -3.301 1 98.38 161 THR A N 1
ATOM 1236 C CA . THR A 1 161 ? -7.242 -9.234 -2.068 1 98.38 161 THR A CA 1
ATOM 1237 C C . THR A 1 161 ? -6.621 -7.855 -1.886 1 98.38 161 THR A C 1
ATOM 1239 O O . THR A 1 161 ? -7.32 -6.891 -1.569 1 98.38 161 THR A O 1
ATOM 1242 N N . MET A 1 162 ? -5.336 -7.766 -2.094 1 98.81 162 MET A N 1
ATOM 1243 C CA . MET A 1 162 ? -4.637 -6.488 -1.997 1 98.81 162 MET A CA 1
ATOM 1244 C C . MET A 1 162 ? -5.238 -5.461 -2.951 1 98.81 162 MET A C 1
ATOM 1246 O O . MET A 1 162 ? -5.523 -4.328 -2.555 1 98.81 162 MET A O 1
ATOM 1250 N N . VAL A 1 163 ? -5.445 -5.875 -4.211 1 98.81 163 VAL A N 1
ATOM 1251 C CA . VAL A 1 163 ? -5.969 -5.004 -5.258 1 98.81 163 VAL A CA 1
ATOM 1252 C C . VAL A 1 163 ? -7.359 -4.508 -4.867 1 98.81 163 VAL A C 1
ATOM 1254 O O . VAL A 1 163 ? -7.66 -3.318 -4.992 1 98.81 163 VAL A O 1
ATOM 1257 N N . GLU A 1 164 ? -8.141 -5.41 -4.355 1 98.25 164 GLU A N 1
ATOM 1258 C CA . GLU A 1 164 ? -9.484 -5.051 -3.922 1 98.25 164 GLU A CA 1
ATOM 1259 C C . GLU A 1 164 ? -9.445 -4.141 -2.697 1 98.25 164 GLU A C 1
ATOM 1261 O O . GLU A 1 164 ? -10.062 -3.072 -2.691 1 98.25 164 GLU A O 1
ATOM 1266 N N . ASP A 1 165 ? -8.719 -4.527 -1.698 1 98.62 165 ASP A N 1
ATOM 1267 C CA . ASP A 1 165 ? -8.695 -3.832 -0.415 1 98.62 165 ASP A CA 1
ATOM 1268 C C . ASP A 1 165 ? -8.148 -2.414 -0.566 1 98.62 165 ASP A C 1
ATOM 1270 O O . ASP A 1 165 ? -8.602 -1.494 0.12 1 98.62 165 ASP A O 1
ATOM 1274 N N . LEU A 1 166 ? -7.168 -2.225 -1.438 1 98.81 166 LEU A N 1
ATOM 1275 C CA . LEU A 1 166 ? -6.547 -0.914 -1.601 1 98.81 166 LEU A CA 1
ATOM 1276 C C . LEU A 1 166 ? -7.148 -0.17 -2.789 1 98.81 166 LEU A C 1
ATOM 1278 O O . LEU A 1 166 ? -6.676 0.909 -3.154 1 98.81 166 LEU A O 1
ATOM 1282 N N . SER A 1 167 ? -8.133 -0.745 -3.443 1 98.62 167 SER A N 1
ATOM 1283 C CA . SER A 1 167 ? -8.922 -0.131 -4.512 1 98.62 167 SER A CA 1
ATOM 1284 C C . SER A 1 167 ? -8.047 0.193 -5.719 1 98.62 167 SER A C 1
ATOM 1286 O O . SER A 1 167 ? -8.203 1.249 -6.34 1 98.62 167 SER A O 1
ATOM 1288 N N . LEU A 1 168 ? -7.066 -0.663 -5.996 1 98.62 168 LEU A N 1
ATOM 1289 C CA . LEU A 1 168 ? -6.309 -0.485 -7.23 1 98.62 168 LEU A CA 1
ATOM 1290 C C . LEU A 1 168 ? -7.199 -0.697 -8.453 1 98.62 168 LEU A C 1
ATOM 1292 O O . LEU A 1 168 ? -7.961 -1.665 -8.508 1 98.62 168 LEU A O 1
ATOM 1296 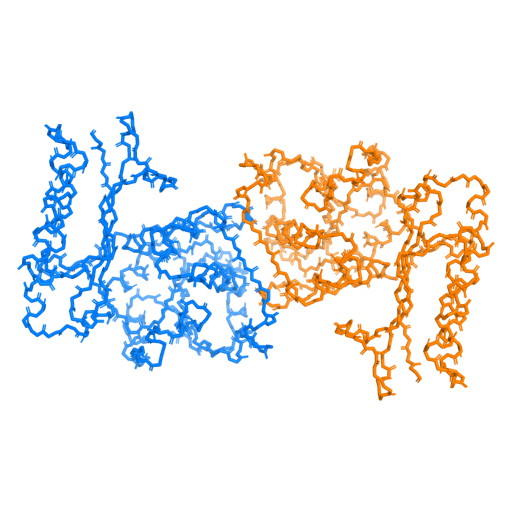N N . PRO A 1 169 ? -7.18 0.194 -9.352 1 97.88 169 PRO A N 1
ATOM 1297 C CA . PRO A 1 169 ? -8.016 0.044 -10.547 1 97.88 169 PRO A CA 1
ATOM 1298 C C . PRO A 1 169 ? -7.406 -0.899 -11.578 1 97.88 169 PRO A C 1
ATOM 1300 O O . PRO A 1 169 ? -7.203 -0.511 -12.734 1 97.88 169 PRO A O 1
ATOM 1303 N N . ILE A 1 170 ? -7.105 -2.119 -11.203 1 98.69 170 ILE A N 1
ATOM 1304 C CA . ILE A 1 170 ? -6.438 -3.117 -12.039 1 98.69 170 ILE A CA 1
ATOM 1305 C C . ILE A 1 170 ? -7.234 -4.418 -12.016 1 98.69 170 ILE A C 1
ATOM 1307 O O . ILE A 1 170 ? -7.652 -4.883 -10.953 1 98.69 170 ILE A O 1
ATOM 1311 N N . GLU A 1 171 ? -7.551 -4.934 -13.156 1 98.81 171 GLU A N 1
ATOM 1312 C CA . GLU A 1 171 ? -8.125 -6.273 -13.242 1 98.81 171 GLU A CA 1
ATOM 1313 C C . GLU A 1 171 ? -7.055 -7.348 -13.117 1 98.81 171 GLU A C 1
ATOM 1315 O O . GLU A 1 171 ? -6.023 -7.289 -13.797 1 98.81 171 GLU A O 1
ATOM 1320 N N . ILE A 1 172 ? -7.242 -8.289 -12.266 1 98.88 172 ILE A N 1
ATOM 1321 C CA . ILE A 1 172 ? -6.301 -9.391 -12.078 1 98.88 172 ILE A CA 1
ATOM 1322 C C . ILE A 1 172 ? -6.852 -10.656 -12.727 1 98.88 172 ILE A C 1
ATOM 1324 O O . ILE A 1 172 ? -7.926 -11.141 -12.359 1 98.88 172 ILE A O 1
ATOM 1328 N N . ILE A 1 173 ? -6.109 -11.211 -13.617 1 98.88 173 ILE A N 1
ATOM 1329 C CA . ILE A 1 173 ? -6.547 -12.406 -14.328 1 98.88 173 ILE A CA 1
ATOM 1330 C C . ILE A 1 173 ? -5.613 -13.57 -14.008 1 98.88 173 ILE A C 1
ATOM 1332 O O . ILE A 1 173 ? -4.391 -13.438 -14.117 1 98.88 173 ILE A O 1
ATOM 1336 N N . GLY A 1 174 ? -6.184 -14.648 -13.609 1 98.62 174 GLY A N 1
ATOM 1337 C CA . GLY A 1 174 ? -5.453 -15.891 -13.422 1 98.62 174 GLY A CA 1
ATOM 1338 C C . GLY A 1 174 ? -5.41 -16.75 -14.672 1 98.62 174 GLY A C 1
ATOM 1339 O O . GLY A 1 174 ? -6.406 -16.859 -15.391 1 98.62 174 GLY A O 1
ATOM 1340 N N . VAL A 1 175 ? -4.273 -17.328 -14.93 1 98.56 175 VAL A N 1
ATOM 1341 C CA . VAL A 1 175 ? -4.113 -18.219 -16.078 1 98.56 175 VAL A CA 1
ATOM 1342 C C . VAL A 1 175 ? -3.783 -19.625 -15.586 1 98.56 175 VAL A C 1
ATOM 1344 O O . VAL A 1 175 ? -2.99 -19.797 -14.656 1 98.56 175 VAL A O 1
ATOM 1347 N N . ASP A 1 176 ? -4.246 -20.609 -16.219 1 97.69 176 ASP A N 1
ATOM 1348 C CA . ASP A 1 176 ? -4.152 -22 -15.773 1 97.69 176 ASP A CA 1
ATOM 1349 C C . ASP A 1 176 ? -2.705 -22.469 -15.766 1 97.69 176 ASP A C 1
ATOM 1351 O O . ASP A 1 176 ? -1.9 -22.047 -16.594 1 97.69 176 ASP A O 1
ATOM 1355 N N . THR A 1 177 ? -2.475 -23.375 -14.898 1 97.44 177 THR A N 1
ATOM 1356 C CA . THR A 1 177 ? -1.148 -23.969 -14.742 1 97.44 177 THR A CA 1
ATOM 1357 C C . THR A 1 177 ? -0.754 -24.75 -15.992 1 97.44 177 THR A C 1
ATOM 1359 O O . THR A 1 177 ? -1.534 -25.562 -16.5 1 97.44 177 THR A O 1
ATOM 1362 N N . ILE A 1 178 ? 0.352 -24.406 -16.5 1 97.06 178 ILE A N 1
ATOM 1363 C CA . ILE A 1 178 ? 0.904 -25.172 -17.609 1 97.06 178 ILE A CA 1
ATOM 1364 C C . ILE A 1 178 ? 1.753 -26.328 -17.062 1 97.06 178 ILE A C 1
ATOM 1366 O O . ILE A 1 178 ? 2.582 -26.125 -16.172 1 97.06 178 ILE A O 1
ATOM 1370 N N . ARG A 1 179 ? 1.599 -27.484 -17.609 1 97.19 179 ARG A N 1
ATOM 1371 C CA . ARG A 1 179 ? 2.242 -28.688 -17.078 1 97.19 179 ARG A CA 1
ATOM 1372 C C . ARG A 1 179 ? 3.102 -29.359 -18.141 1 97.19 179 ARG A C 1
ATOM 1374 O O . ARG A 1 179 ? 2.836 -29.25 -19.328 1 97.19 179 ARG A O 1
ATOM 1381 N N . GLU A 1 180 ? 4.082 -30 -17.641 1 95.38 180 GLU A N 1
ATOM 1382 C CA . GLU A 1 180 ? 4.836 -30.922 -18.5 1 95.38 180 GLU A CA 1
ATOM 1383 C C . GLU A 1 180 ? 4 -32.125 -18.891 1 95.38 180 GLU A C 1
ATOM 1385 O O . GLU A 1 180 ? 2.934 -32.375 -18.312 1 95.38 180 GLU A O 1
ATOM 1390 N N . ALA A 1 181 ? 4.504 -32.844 -19.828 1 94.69 181 ALA A N 1
ATOM 1391 C CA . ALA A 1 181 ? 3.791 -34.031 -20.266 1 94.69 181 ALA A CA 1
ATOM 1392 C C . ALA A 1 181 ? 3.564 -35 -19.109 1 94.69 181 ALA A C 1
ATOM 1394 O O . ALA A 1 181 ? 2.549 -35.688 -19.062 1 94.69 181 ALA A O 1
ATOM 1395 N N . SER A 1 182 ? 4.477 -34.969 -18.156 1 94.25 182 SER A N 1
ATOM 1396 C CA . SER A 1 182 ? 4.41 -35.844 -16.984 1 94.25 182 SER A CA 1
ATOM 1397 C C . SER A 1 182 ? 3.303 -35.438 -16.031 1 94.25 182 SER A C 1
ATOM 1399 O O . SER A 1 182 ? 2.928 -36.188 -15.125 1 94.25 182 SER A O 1
ATOM 1401 N N . GLY A 1 183 ? 2.797 -34.188 -16.25 1 94.75 183 GLY A N 1
ATOM 1402 C CA . GLY A 1 183 ? 1.812 -33.625 -15.328 1 94.75 183 GLY A CA 1
ATOM 1403 C C . GLY A 1 183 ? 2.412 -32.656 -14.32 1 94.75 183 GLY A C 1
ATOM 1404 O O . GLY A 1 183 ? 1.684 -31.953 -13.633 1 94.75 183 GLY A O 1
ATOM 1405 N N . LEU A 1 184 ? 3.703 -32.688 -14.203 1 95.88 184 LEU A N 1
ATOM 1406 C CA . LEU A 1 184 ? 4.398 -31.781 -13.297 1 95.88 184 LEU A CA 1
ATOM 1407 C C . LEU A 1 184 ? 4.164 -30.328 -13.688 1 95.88 184 LEU A C 1
ATOM 1409 O O . LEU A 1 184 ? 4.328 -29.953 -14.852 1 95.88 184 LEU A O 1
ATOM 1413 N N . ALA A 1 185 ? 3.676 -29.547 -12.742 1 96.38 185 ALA A N 1
ATOM 1414 C CA . ALA A 1 185 ? 3.535 -28.125 -13.008 1 96.38 185 ALA A CA 1
ATOM 1415 C C . ALA A 1 185 ? 4.875 -27.5 -13.406 1 96.38 185 ALA A C 1
ATOM 1417 O O . ALA A 1 185 ? 5.891 -27.734 -12.75 1 96.38 185 ALA A O 1
ATOM 1418 N N . MET A 1 186 ? 4.875 -26.719 -14.453 1 95.38 186 MET A N 1
ATOM 1419 C CA . MET A 1 186 ? 6.121 -26.094 -14.883 1 95.38 186 MET A CA 1
ATOM 1420 C C . MET A 1 186 ? 6.578 -25.047 -13.875 1 95.38 186 MET A C 1
ATOM 1422 O O . MET A 1 186 ? 5.762 -24.297 -13.344 1 95.38 186 MET A O 1
ATOM 1426 N N . SER A 1 187 ? 7.836 -25.078 -13.617 1 92.94 187 SER A N 1
ATOM 1427 C CA . SER A 1 187 ? 8.453 -24.188 -12.641 1 92.94 187 SER A CA 1
ATOM 1428 C C . SER A 1 187 ? 9.93 -23.953 -12.945 1 92.94 187 SER A C 1
ATOM 1430 O O . SER A 1 187 ? 10.602 -24.859 -13.461 1 92.94 187 SER A O 1
ATOM 1432 N N . SER A 1 188 ? 10.391 -22.781 -12.539 1 88.44 188 SER A N 1
ATOM 1433 C CA . SER A 1 188 ? 11.828 -22.516 -12.617 1 88.44 188 SER A CA 1
ATOM 1434 C C . SER A 1 188 ? 12.617 -23.453 -11.719 1 88.44 188 SER A C 1
ATOM 1436 O O . SER A 1 188 ? 13.789 -23.734 -11.992 1 88.44 188 SER A O 1
ATOM 1438 N N . ARG A 1 189 ? 12.047 -24 -10.672 1 90.19 189 ARG A N 1
ATOM 1439 C CA . ARG A 1 189 ? 12.727 -24.844 -9.695 1 90.19 189 ARG A CA 1
ATOM 1440 C C . ARG A 1 189 ? 12.805 -26.281 -10.172 1 90.19 189 ARG A C 1
ATOM 1442 O O . ARG A 1 189 ? 13.5 -27.109 -9.562 1 90.19 189 ARG A O 1
ATOM 1449 N N . ASN A 1 190 ? 12.039 -26.578 -11.258 1 92.38 190 ASN A N 1
ATOM 1450 C CA . ASN A 1 190 ? 12.148 -27.922 -11.812 1 92.38 190 ASN A CA 1
ATOM 1451 C C . ASN A 1 190 ? 13.586 -28.25 -12.211 1 92.38 190 ASN A C 1
ATOM 1453 O O . ASN A 1 190 ? 13.969 -29.422 -12.273 1 92.38 190 ASN A O 1
ATOM 1457 N N . GLY A 1 191 ? 14.32 -27.203 -12.453 1 89.12 191 GLY A N 1
ATOM 1458 C CA . GLY A 1 191 ? 15.711 -27.391 -12.844 1 89.12 191 GLY A CA 1
ATOM 1459 C C . GLY A 1 191 ? 16.578 -27.938 -11.727 1 89.12 191 GLY A C 1
ATOM 1460 O O . GLY A 1 191 ? 17.688 -28.422 -11.977 1 89.12 191 GLY A O 1
ATOM 1461 N N . TYR A 1 192 ? 16.078 -27.844 -10.508 1 91.69 192 TYR A N 1
ATOM 1462 C CA . TYR A 1 192 ? 16.812 -28.359 -9.359 1 91.69 192 TYR A CA 1
ATOM 1463 C C . TYR A 1 192 ? 16.688 -29.875 -9.258 1 91.69 192 TYR A C 1
ATOM 1465 O O . TYR A 1 192 ? 17.438 -30.516 -8.523 1 91.69 192 TYR A O 1
ATOM 1473 N N . LEU A 1 193 ? 15.805 -30.5 -10 1 95.62 193 LEU A N 1
ATOM 1474 C CA . LEU A 1 193 ? 15.484 -31.922 -9.859 1 95.62 193 LEU A CA 1
ATOM 1475 C C . LEU A 1 193 ? 16.469 -32.781 -10.641 1 95.62 193 LEU A C 1
ATOM 1477 O O . LEU A 1 193 ? 16.812 -32.469 -11.773 1 95.62 193 LEU A O 1
ATOM 1481 N N . THR A 1 194 ? 16.891 -33.844 -10 1 96.5 194 THR A N 1
ATOM 1482 C CA . THR A 1 194 ? 17.625 -34.875 -10.727 1 96.5 194 THR A CA 1
ATOM 1483 C C . THR A 1 194 ? 16.688 -35.656 -11.656 1 96.5 194 THR A C 1
ATOM 1485 O O . THR A 1 194 ? 15.469 -35.5 -11.586 1 96.5 194 THR A O 1
ATOM 1488 N N . GLU A 1 195 ? 17.297 -36.438 -12.492 1 95.88 195 GLU A N 1
ATOM 1489 C CA . GLU A 1 195 ? 16.484 -37.25 -13.398 1 95.88 195 GLU A CA 1
ATOM 1490 C C . GLU A 1 195 ? 15.555 -38.156 -12.625 1 95.88 195 GLU A C 1
ATOM 1492 O O . GLU A 1 195 ? 14.391 -38.312 -13 1 95.88 195 GLU A O 1
ATOM 1497 N N . GLU A 1 196 ? 16.094 -38.75 -11.617 1 96.69 196 GLU A N 1
ATOM 1498 C CA . GLU A 1 196 ? 15.289 -39.594 -10.773 1 96.69 196 GLU A CA 1
ATOM 1499 C C . GLU A 1 196 ? 14.156 -38.844 -10.109 1 96.69 196 GLU A C 1
ATOM 1501 O O . GLU A 1 196 ? 13.016 -39.312 -10.055 1 96.69 196 GLU A O 1
ATOM 1506 N N . GLU A 1 197 ? 14.453 -37.719 -9.641 1 97.06 197 GLU A N 1
ATOM 1507 C CA . GLU A 1 197 ? 13.461 -36.875 -8.977 1 97.06 197 GLU A CA 1
ATOM 1508 C C . GLU A 1 197 ? 12.391 -36.406 -9.961 1 97.06 197 GLU A C 1
ATOM 1510 O O . GLU A 1 197 ? 11.211 -36.344 -9.625 1 97.06 197 GLU A O 1
ATOM 1515 N N . LYS A 1 198 ? 12.766 -36.062 -11.156 1 96.25 198 LYS A N 1
ATOM 1516 C CA . LYS A 1 198 ? 11.82 -35.656 -12.188 1 96.25 198 LYS A CA 1
ATOM 1517 C C . LYS A 1 198 ? 10.828 -36.781 -12.5 1 96.25 198 LYS A C 1
ATOM 1519 O O . LYS A 1 198 ? 9.656 -36.5 -12.773 1 96.25 198 LYS A O 1
ATOM 1524 N N . ALA A 1 199 ? 11.336 -37.938 -12.469 1 96.31 199 ALA A N 1
ATOM 1525 C CA . ALA A 1 199 ? 10.477 -39.094 -12.727 1 96.31 199 ALA A CA 1
ATOM 1526 C C . ALA A 1 199 ? 9.453 -39.25 -11.609 1 96.31 199 ALA A C 1
ATOM 1528 O O . ALA A 1 199 ? 8.328 -39.688 -11.852 1 96.31 199 ALA A O 1
ATOM 1529 N N . ALA A 1 200 ? 9.797 -38.875 -10.391 1 97.62 200 ALA A N 1
ATOM 1530 C CA . ALA A 1 200 ? 8.945 -39.031 -9.211 1 97.62 200 ALA A CA 1
ATOM 1531 C C . ALA A 1 200 ? 8.008 -37.844 -9.039 1 97.62 200 ALA A C 1
ATOM 1533 O O . ALA A 1 200 ? 6.953 -37.969 -8.414 1 97.62 200 ALA A O 1
ATOM 1534 N N . ALA A 1 201 ? 8.32 -36.75 -9.602 1 97.69 201 ALA A N 1
ATOM 1535 C CA . ALA A 1 201 ? 7.703 -35.469 -9.336 1 97.69 201 ALA A CA 1
ATOM 1536 C C . ALA A 1 201 ? 6.215 -35.5 -9.656 1 97.69 201 ALA A C 1
ATOM 1538 O O . ALA A 1 201 ? 5.406 -34.906 -8.93 1 97.69 201 ALA A O 1
ATOM 1539 N N . PRO A 1 202 ? 5.801 -36.219 -10.688 1 97.44 202 PRO A N 1
ATOM 1540 C CA . PRO A 1 202 ? 4.383 -36.219 -11.055 1 97.44 202 PRO A CA 1
ATOM 1541 C C . PRO A 1 202 ? 3.492 -36.781 -9.953 1 97.44 202 PRO A C 1
ATOM 1543 O O . PRO A 1 202 ? 2.268 -36.656 -10.008 1 97.44 202 PRO A O 1
ATOM 1546 N N . ALA A 1 203 ? 4.109 -37.469 -8.953 1 98.06 203 ALA A N 1
ATOM 1547 C CA . ALA A 1 203 ? 3.354 -38.031 -7.84 1 98.06 203 ALA A CA 1
ATOM 1548 C C . ALA A 1 203 ? 2.564 -36.969 -7.105 1 98.06 203 ALA A C 1
ATOM 1550 O O . ALA A 1 203 ? 1.505 -37.25 -6.539 1 98.06 203 ALA A O 1
ATOM 1551 N N . LEU A 1 204 ? 3.053 -35.781 -7.16 1 98.31 204 LEU A N 1
ATOM 1552 C CA . LEU A 1 204 ? 2.373 -34.688 -6.477 1 98.31 204 LEU A CA 1
ATOM 1553 C C . LEU A 1 204 ? 1.001 -34.438 -7.094 1 98.31 204 LEU A C 1
ATOM 1555 O O . LEU A 1 204 ? -0.008 -34.406 -6.383 1 98.31 204 LEU A O 1
ATOM 1559 N N . LYS A 1 205 ? 0.948 -34.25 -8.398 1 98.31 205 LYS A N 1
ATOM 1560 C CA . LYS A 1 205 ? -0.309 -34.031 -9.102 1 98.31 205 LYS A CA 1
ATOM 1561 C C . LYS A 1 205 ? -1.257 -35.219 -8.93 1 98.31 205 LYS A C 1
ATOM 1563 O O . LYS A 1 205 ? -2.463 -35.031 -8.75 1 98.31 205 LYS A O 1
ATOM 1568 N N . LYS A 1 206 ? -0.692 -36.375 -8.992 1 98 206 LYS A N 1
ATOM 1569 C CA . LYS A 1 206 ? -1.495 -37.594 -8.828 1 98 206 LYS A CA 1
ATOM 1570 C C . LYS A 1 206 ? -2.158 -37.625 -7.453 1 98 206 LYS A C 1
ATOM 1572 O O . LYS A 1 206 ? -3.332 -37.969 -7.332 1 98 206 LYS A O 1
ATOM 1577 N N . ALA A 1 207 ? -1.371 -37.312 -6.449 1 98.38 207 ALA A N 1
ATOM 1578 C CA . ALA A 1 207 ? -1.898 -37.281 -5.086 1 98.38 207 ALA A CA 1
ATOM 1579 C C . ALA A 1 207 ? -3.047 -36.281 -4.957 1 98.38 207 ALA A C 1
ATOM 1581 O O . ALA A 1 207 ? -4.09 -36.625 -4.383 1 98.38 207 ALA A O 1
ATOM 1582 N N . ILE A 1 208 ? -2.912 -35.125 -5.496 1 98.56 208 ILE A N 1
ATOM 1583 C CA . ILE A 1 208 ? -3.908 -34.062 -5.434 1 98.56 208 ILE A CA 1
ATOM 1584 C C . ILE A 1 208 ? -5.18 -34.5 -6.156 1 98.56 208 ILE A C 1
ATOM 1586 O O . ILE A 1 208 ? -6.285 -34.312 -5.637 1 98.56 208 ILE A O 1
ATOM 1590 N N . ASP A 1 209 ? -5.016 -35.094 -7.32 1 98.38 209 ASP A N 1
ATOM 1591 C CA . ASP A 1 209 ? -6.16 -35.562 -8.086 1 98.38 209 ASP A CA 1
ATOM 1592 C C . ASP A 1 209 ? -6.922 -36.656 -7.324 1 98.38 209 ASP A C 1
ATOM 1594 O O . ASP A 1 209 ? -8.156 -36.656 -7.309 1 98.38 209 ASP A O 1
ATOM 1598 N N . ALA A 1 210 ? -6.156 -37.531 -6.73 1 98.38 210 ALA A N 1
ATOM 1599 C CA . ALA A 1 210 ? -6.77 -38.625 -5.957 1 98.38 210 ALA A CA 1
ATOM 1600 C C . ALA A 1 210 ? -7.566 -38.062 -4.781 1 98.38 210 ALA A C 1
ATOM 1602 O O . ALA A 1 210 ? -8.648 -38.562 -4.461 1 98.38 210 ALA A O 1
ATOM 1603 N N . MET A 1 211 ? -7.004 -37.062 -4.145 1 98.5 211 MET A N 1
ATOM 1604 C CA . MET A 1 211 ? -7.707 -36.438 -3.033 1 98.5 211 MET A CA 1
ATOM 1605 C C . MET A 1 211 ? -9.047 -35.875 -3.486 1 98.5 211 MET A C 1
ATOM 1607 O O . MET A 1 211 ? -10.078 -36.125 -2.852 1 98.5 211 MET A O 1
ATOM 1611 N N . ALA A 1 212 ? -9.047 -35.094 -4.57 1 98.44 212 ALA A N 1
ATOM 1612 C CA . ALA A 1 212 ? -10.273 -34.5 -5.074 1 98.44 212 ALA A CA 1
ATOM 1613 C C . ALA A 1 212 ? -11.312 -35.562 -5.414 1 98.44 212 ALA A C 1
ATOM 1615 O O . ALA A 1 212 ? -12.492 -35.406 -5.07 1 98.44 212 ALA A O 1
ATOM 1616 N N . GLN A 1 213 ? -10.859 -36.594 -6.055 1 98.19 213 GLN A N 1
ATOM 1617 C CA . GLN A 1 213 ? -11.758 -37.688 -6.418 1 98.19 213 GLN A CA 1
ATOM 1618 C C . GLN A 1 213 ? -12.352 -38.344 -5.176 1 98.19 213 GLN A C 1
ATOM 1620 O O . GLN A 1 213 ? -13.547 -38.625 -5.141 1 98.19 213 GLN A O 1
ATOM 1625 N N . GLY A 1 214 ? -11.492 -38.625 -4.203 1 98.06 214 GLY A N 1
ATOM 1626 C CA . GLY A 1 214 ? -11.969 -39.219 -2.961 1 98.06 214 GLY A CA 1
ATOM 1627 C C . GLY A 1 214 ? -13.016 -38.344 -2.264 1 98.06 214 GLY A C 1
ATOM 1628 O O . GLY A 1 214 ? -14.039 -38.875 -1.81 1 98.06 214 GLY A O 1
ATOM 1629 N N . ILE A 1 215 ? -12.766 -37.094 -2.203 1 97.62 215 ILE A N 1
ATOM 1630 C CA . ILE A 1 215 ? -13.695 -36.156 -1.548 1 97.62 215 ILE A CA 1
ATOM 1631 C C . ILE A 1 215 ? -15.031 -36.156 -2.287 1 97.62 215 ILE A C 1
ATOM 1633 O O . ILE A 1 215 ? -16.094 -36.219 -1.663 1 97.62 215 ILE A O 1
ATOM 1637 N N . LYS A 1 216 ? -14.992 -36.156 -3.592 1 96.88 216 LYS A N 1
ATOM 1638 C CA . LYS A 1 216 ? -16.203 -36.188 -4.406 1 96.88 216 LYS A CA 1
ATOM 1639 C C . LYS A 1 216 ? -16.984 -37.469 -4.184 1 96.88 216 LYS A C 1
ATOM 1641 O O . LYS A 1 216 ? -18.203 -37.5 -4.332 1 96.88 216 LYS A O 1
ATOM 1646 N N . GLN A 1 217 ? -16.266 -38.5 -3.814 1 96.75 217 GLN A N 1
ATOM 1647 C CA . GLN A 1 217 ? -16.891 -39.781 -3.598 1 96.75 217 GLN A CA 1
ATOM 1648 C C . GLN A 1 217 ? -17.344 -39.938 -2.15 1 96.75 217 GLN A C 1
ATOM 1650 O O . GLN A 1 217 ? -17.828 -41 -1.762 1 96.75 217 GLN A O 1
ATOM 1655 N N . GLY A 1 218 ? -17.062 -39 -1.371 1 95.44 218 GLY A N 1
ATOM 1656 C CA . GLY A 1 218 ? -17.609 -39 -0.023 1 95.44 218 GLY A CA 1
ATOM 1657 C C . GLY A 1 218 ? -16.594 -39.375 1.033 1 95.44 218 GLY A C 1
ATOM 1658 O O . GLY A 1 218 ? -16.922 -39.438 2.221 1 95.44 218 GLY A O 1
ATOM 1659 N N . VAL A 1 219 ? -15.352 -39.625 0.64 1 96.62 219 VAL A N 1
ATOM 1660 C CA . VAL A 1 219 ? -14.297 -39.906 1.61 1 96.62 219 VAL A CA 1
ATOM 1661 C C . VAL A 1 219 ? -13.969 -38.656 2.402 1 96.62 219 VAL A C 1
ATOM 1663 O O . VAL A 1 219 ? -13.992 -37.531 1.858 1 96.62 219 VAL A O 1
ATOM 1666 N N . SER A 1 220 ? -13.695 -38.781 3.686 1 96.69 220 SER A N 1
ATOM 1667 C CA . SER A 1 220 ? -13.422 -37.594 4.52 1 96.69 220 SER A CA 1
ATOM 1668 C C . SER A 1 220 ? -12.125 -36.906 4.102 1 96.69 220 SER A C 1
ATOM 1670 O O . SER A 1 220 ? -11.203 -37.562 3.613 1 96.69 220 SER A O 1
ATOM 1672 N N . ILE A 1 221 ? -12.062 -35.688 4.289 1 97.62 221 ILE A N 1
ATOM 1673 C CA . ILE A 1 221 ? -10.875 -34.906 3.973 1 97.62 221 ILE A CA 1
ATOM 1674 C C . ILE A 1 221 ? -9.68 -35.438 4.75 1 97.62 221 ILE A C 1
ATOM 1676 O O . ILE A 1 221 ? -8.57 -35.531 4.207 1 97.62 221 ILE A O 1
ATOM 1680 N N . GLU A 1 222 ? -9.883 -35.781 5.969 1 97.12 222 GLU A N 1
ATOM 1681 C CA . GLU A 1 222 ? -8.82 -36.312 6.812 1 97.12 222 GLU A CA 1
ATOM 1682 C C . GLU A 1 222 ? -8.219 -37.594 6.199 1 97.12 222 GLU A C 1
ATOM 1684 O O . GLU A 1 222 ? -6.992 -37.719 6.113 1 97.12 222 GLU A O 1
ATOM 1689 N N . GLN A 1 223 ? -9.031 -38.469 5.793 1 97.94 223 GLN A N 1
ATOM 1690 C CA . GLN A 1 223 ? -8.578 -39.75 5.254 1 97.94 223 GLN A CA 1
ATOM 1691 C C . GLN A 1 223 ? -7.824 -39.562 3.939 1 97.94 223 GLN A C 1
ATOM 1693 O O . GLN A 1 223 ? -6.742 -40.094 3.752 1 97.94 223 GLN A O 1
ATOM 1698 N N . VAL A 1 224 ? -8.438 -38.781 3.006 1 98.12 224 VAL A N 1
ATOM 1699 C CA . VAL A 1 224 ? -7.789 -38.594 1.712 1 98.12 224 VAL A CA 1
ATOM 1700 C C . VAL A 1 224 ? -6.457 -37.875 1.898 1 98.12 224 VAL A C 1
ATOM 1702 O O . VAL A 1 224 ? -5.5 -38.125 1.162 1 98.12 224 VAL A O 1
ATOM 1705 N N . THR A 1 225 ? -6.398 -36.969 2.842 1 98.38 225 THR A N 1
ATOM 1706 C CA . THR A 1 225 ? -5.168 -36.219 3.094 1 98.38 225 THR A CA 1
ATOM 1707 C C . THR A 1 225 ? -4.078 -37.156 3.637 1 98.38 225 THR A C 1
ATOM 1709 O O . THR A 1 225 ? -2.928 -37.062 3.203 1 98.38 225 THR A O 1
ATOM 1712 N N . GLU A 1 226 ? -4.441 -37.969 4.578 1 98.31 226 GLU A N 1
ATOM 1713 C CA . GLU A 1 226 ? -3.492 -38.938 5.141 1 98.31 226 GLU A CA 1
ATOM 1714 C C . GLU A 1 226 ? -2.959 -39.875 4.07 1 98.31 226 GLU A C 1
ATOM 1716 O O . GLU A 1 226 ? -1.759 -40.156 4.023 1 98.31 226 GLU A O 1
ATOM 1721 N N . GLU A 1 227 ? -3.822 -40.375 3.285 1 98.38 227 GLU A N 1
ATOM 1722 C CA . GLU A 1 227 ? -3.436 -41.281 2.207 1 98.38 227 GLU A CA 1
ATOM 1723 C C . GLU A 1 227 ? -2.512 -40.594 1.209 1 98.38 227 GLU A C 1
ATOM 1725 O O . GLU A 1 227 ? -1.528 -41.188 0.754 1 98.38 227 GLU A O 1
ATOM 1730 N N . ALA A 1 228 ? -2.879 -39.406 0.879 1 98.62 228 ALA A N 1
ATOM 1731 C CA . ALA A 1 228 ? -2.074 -38.625 -0.065 1 98.62 228 ALA A CA 1
ATOM 1732 C C . ALA A 1 228 ? -0.683 -38.344 0.499 1 98.62 228 ALA A C 1
ATOM 1734 O O . ALA A 1 228 ? 0.317 -38.469 -0.211 1 98.62 228 ALA A O 1
ATOM 1735 N N . LYS A 1 229 ? -0.601 -37.969 1.732 1 98.5 229 LYS A N 1
ATOM 1736 C CA . LYS A 1 229 ? 0.69 -37.75 2.373 1 98.5 229 LYS A CA 1
ATOM 1737 C C . LYS A 1 229 ? 1.556 -39 2.346 1 98.5 229 LYS A C 1
ATOM 1739 O O . LYS A 1 229 ? 2.746 -38.938 2.031 1 98.5 229 LYS A O 1
ATOM 1744 N N . ALA A 1 230 ? 0.965 -40.094 2.689 1 98.38 230 ALA A N 1
ATOM 1745 C CA . ALA A 1 230 ? 1.685 -41.375 2.678 1 98.38 230 ALA A CA 1
ATOM 1746 C C . ALA A 1 230 ? 2.211 -41.688 1.28 1 98.38 230 ALA A C 1
ATOM 1748 O O . ALA A 1 230 ? 3.344 -42.156 1.128 1 98.38 230 ALA A O 1
ATOM 1749 N N . SER A 1 231 ? 1.374 -41.469 0.319 1 98.38 231 SER A N 1
ATOM 1750 C CA . SER A 1 231 ? 1.771 -41.719 -1.061 1 98.38 231 SER A CA 1
ATOM 1751 C C . SER A 1 231 ? 2.932 -40.844 -1.481 1 98.38 231 SER A C 1
ATOM 1753 O O . SER A 1 231 ? 3.824 -41.25 -2.211 1 98.38 231 SER A O 1
ATOM 1755 N N . LEU A 1 232 ? 2.922 -39.562 -1.082 1 98.62 232 LEU A N 1
ATOM 1756 C CA . LEU A 1 232 ? 3.988 -38.625 -1.405 1 98.62 232 LEU A CA 1
ATOM 1757 C C . LEU A 1 232 ? 5.297 -39.031 -0.741 1 98.62 232 LEU A C 1
ATOM 1759 O O . LEU A 1 232 ? 6.355 -39 -1.376 1 98.62 232 LEU A O 1
ATOM 1763 N N . ILE A 1 233 ? 5.184 -39.438 0.493 1 98.38 233 ILE A N 1
ATOM 1764 C CA . ILE A 1 233 ? 6.371 -39.875 1.217 1 98.38 233 ILE A CA 1
ATOM 1765 C C . ILE A 1 233 ? 6.961 -41.125 0.53 1 98.38 233 ILE A C 1
ATOM 1767 O O . ILE A 1 233 ? 8.172 -41.188 0.337 1 98.38 233 ILE A O 1
ATOM 1771 N N . ALA A 1 234 ? 6.137 -42 0.133 1 98.06 234 ALA A N 1
ATOM 1772 C CA . ALA A 1 234 ? 6.574 -43.219 -0.557 1 98.06 234 ALA A CA 1
ATOM 1773 C C . ALA A 1 234 ? 7.258 -42.875 -1.877 1 98.06 234 ALA A C 1
ATOM 1775 O O . ALA A 1 234 ? 8.156 -43.594 -2.322 1 98.06 234 ALA A O 1
ATOM 1776 N N . ALA A 1 235 ? 6.887 -41.781 -2.426 1 98 235 ALA A N 1
ATOM 1777 C CA . ALA A 1 235 ? 7.438 -41.375 -3.713 1 98 235 ALA A CA 1
ATOM 1778 C C . ALA A 1 235 ? 8.703 -40.531 -3.521 1 98 235 ALA A C 1
ATOM 1780 O O . ALA A 1 235 ? 9.297 -40.062 -4.492 1 98 235 ALA A O 1
ATOM 1781 N N . GLY A 1 236 ? 9.062 -40.25 -2.277 1 98.06 236 GLY A N 1
ATOM 1782 C CA . GLY A 1 236 ? 10.32 -39.562 -2.004 1 98.06 236 GLY A CA 1
ATOM 1783 C C . GLY A 1 236 ? 10.156 -38.125 -1.601 1 98.06 236 GLY A C 1
ATOM 1784 O O . GLY A 1 236 ? 11.141 -37.406 -1.396 1 98.06 236 GLY A O 1
ATOM 1785 N N . PHE A 1 237 ? 8.898 -37.719 -1.476 1 98.56 237 PHE A N 1
ATOM 1786 C CA . PHE A 1 237 ? 8.648 -36.344 -1.09 1 98.56 237 PHE A CA 1
ATOM 1787 C C . PHE A 1 237 ? 8.703 -36.188 0.425 1 98.56 237 PHE A C 1
ATOM 1789 O O . PHE A 1 237 ? 8.469 -37.156 1.164 1 98.56 237 PHE A O 1
ATOM 1796 N N . THR A 1 238 ? 9.055 -35 0.859 1 98.12 238 THR A N 1
ATOM 1797 C CA . THR A 1 238 ? 8.789 -34.531 2.207 1 98.12 238 THR A CA 1
ATOM 1798 C C . THR A 1 238 ? 7.734 -33.406 2.182 1 98.12 238 THR A C 1
ATOM 1800 O O . THR A 1 238 ? 8.023 -32.281 1.801 1 98.12 238 THR A O 1
ATOM 1803 N N . PRO A 1 239 ? 6.574 -33.75 2.566 1 97.75 239 PRO A N 1
ATOM 1804 C CA . PRO A 1 239 ? 5.5 -32.75 2.488 1 97.75 239 PRO A CA 1
ATOM 1805 C C . PRO A 1 239 ? 5.727 -31.562 3.422 1 97.75 239 PRO A C 1
ATOM 1807 O O . PRO A 1 239 ? 6.117 -31.734 4.578 1 97.75 239 PRO A O 1
ATOM 1810 N N . ASP A 1 240 ? 5.609 -30.406 2.957 1 97.19 240 ASP A N 1
ATOM 1811 C CA . ASP A 1 240 ? 5.516 -29.188 3.762 1 97.19 240 ASP A CA 1
ATOM 1812 C C . ASP A 1 240 ? 4.086 -28.953 4.246 1 97.19 240 ASP A C 1
ATOM 1814 O O . ASP A 1 240 ? 3.84 -28.891 5.453 1 97.19 240 ASP A O 1
ATOM 1818 N N . TYR A 1 241 ? 3.16 -28.938 3.371 1 97.5 241 TYR A N 1
ATOM 1819 C CA . TYR A 1 241 ? 1.739 -29 3.697 1 97.5 241 TYR A CA 1
ATOM 1820 C C . TYR A 1 241 ? 0.946 -29.641 2.564 1 97.5 241 TYR A C 1
ATOM 1822 O O . TYR A 1 241 ? 1.38 -29.625 1.409 1 97.5 241 TYR A O 1
ATOM 1830 N N . LEU A 1 242 ? -0.1 -30.219 2.799 1 98.19 242 LEU A N 1
ATOM 1831 C CA . LEU A 1 242 ? -1.144 -30.75 1.927 1 98.19 242 LEU A CA 1
ATOM 1832 C C . LEU A 1 242 ? -2.52 -30.594 2.566 1 98.19 242 LEU A C 1
ATOM 1834 O O . LEU A 1 242 ? -2.865 -31.328 3.496 1 98.19 242 LEU A O 1
ATOM 1838 N N . GLU A 1 243 ? -3.273 -29.641 2.004 1 97.88 243 GLU A N 1
ATOM 1839 C CA . GLU A 1 243 ? -4.477 -29.25 2.73 1 97.88 243 GLU A CA 1
ATOM 1840 C C . GLU A 1 243 ? -5.637 -28.984 1.772 1 97.88 243 GLU A C 1
ATOM 1842 O O . GLU A 1 243 ? -5.426 -28.609 0.618 1 97.88 243 GLU A O 1
ATOM 1847 N N . VAL A 1 244 ? -6.816 -29.203 2.266 1 98.38 244 VAL A N 1
ATOM 1848 C CA . VAL A 1 244 ? -8.055 -28.812 1.603 1 98.38 244 VAL A CA 1
ATOM 1849 C C . VAL A 1 244 ? -8.617 -27.547 2.271 1 98.38 244 VAL A C 1
ATOM 1851 O O . VAL A 1 244 ? -8.82 -27.531 3.486 1 98.38 244 VAL A O 1
ATOM 1854 N N . ARG A 1 245 ? -8.836 -26.547 1.445 1 98.12 245 ARG A N 1
ATOM 1855 C CA . ARG A 1 245 ? -9.273 -25.25 1.964 1 98.12 245 ARG A CA 1
ATOM 1856 C C . ARG A 1 245 ? -10.477 -24.734 1.187 1 98.12 245 ARG A C 1
ATOM 1858 O O . ARG A 1 245 ? -10.797 -25.25 0.115 1 98.12 245 ARG A O 1
ATOM 1865 N N . HIS A 1 246 ? -11.148 -23.734 1.838 1 97.38 246 HIS A N 1
ATOM 1866 C CA . HIS A 1 246 ? -12.133 -22.969 1.083 1 97.38 246 HIS A CA 1
ATOM 1867 C C . HIS A 1 246 ? -11.484 -22.25 -0.093 1 97.38 246 HIS A C 1
ATOM 1869 O O . HIS A 1 246 ? -10.453 -21.594 0.07 1 97.38 246 HIS A O 1
ATOM 1875 N N . ALA A 1 247 ? -12.078 -22.297 -1.207 1 97.12 247 ALA A N 1
ATOM 1876 C CA . ALA A 1 247 ? -11.422 -21.906 -2.451 1 97.12 247 ALA A CA 1
ATOM 1877 C C . ALA A 1 247 ? -11.188 -20.391 -2.49 1 97.12 247 ALA A C 1
ATOM 1879 O O . ALA A 1 247 ? -10.258 -19.922 -3.156 1 97.12 247 ALA A O 1
ATOM 1880 N N . THR A 1 248 ? -11.961 -19.625 -1.753 1 93.94 248 THR A N 1
ATOM 1881 C CA . THR A 1 248 ? -11.883 -18.172 -1.882 1 93.94 248 THR A CA 1
ATOM 1882 C C . THR A 1 248 ? -11.172 -17.547 -0.679 1 93.94 248 THR A C 1
ATOM 1884 O O . THR A 1 248 ? -10.422 -16.594 -0.822 1 93.94 248 THR A O 1
ATOM 1887 N N . THR A 1 249 ? -11.367 -18.125 0.492 1 92.75 249 THR A N 1
ATOM 1888 C CA . THR A 1 249 ? -10.859 -17.5 1.706 1 92.75 249 THR A CA 1
ATOM 1889 C C . THR A 1 249 ? -9.609 -18.219 2.207 1 92.75 249 THR A C 1
ATOM 1891 O O . THR A 1 249 ? -8.891 -17.703 3.061 1 92.75 249 THR A O 1
ATOM 1894 N N . LEU A 1 250 ? -9.406 -19.438 1.741 1 96.75 250 LEU A N 1
ATOM 1895 C CA . LEU A 1 250 ? -8.336 -20.328 2.164 1 96.75 250 LEU A CA 1
ATOM 1896 C C . LEU A 1 250 ? -8.516 -20.734 3.625 1 96.75 250 LEU A C 1
ATOM 1898 O O . LEU A 1 250 ? -7.574 -21.219 4.254 1 96.75 250 LEU A O 1
ATOM 1902 N N . ALA A 1 251 ? -9.648 -20.453 4.211 1 95.19 251 ALA A N 1
ATOM 1903 C CA . ALA A 1 251 ? -9.969 -20.984 5.531 1 95.19 251 ALA A CA 1
ATOM 1904 C C . ALA A 1 251 ? -10.078 -22.5 5.492 1 95.19 251 ALA A C 1
ATOM 1906 O O . ALA A 1 251 ? -10.18 -23.109 4.418 1 95.19 251 ALA A O 1
ATOM 1907 N N . ASN A 1 252 ? -10.008 -23.094 6.66 1 96.25 252 ASN A N 1
ATOM 1908 C CA . ASN A 1 252 ? -10.242 -24.531 6.727 1 96.25 252 ASN A CA 1
ATOM 1909 C C . ASN A 1 252 ? -11.586 -24.906 6.113 1 96.25 252 ASN A C 1
ATOM 1911 O O . ASN A 1 252 ? -12.586 -24.219 6.328 1 96.25 252 ASN A O 1
ATOM 1915 N N . ALA A 1 253 ? -11.547 -25.969 5.336 1 96.38 253 ALA A N 1
ATOM 1916 C CA . ALA A 1 253 ? -12.781 -26.422 4.691 1 96.38 253 ALA A CA 1
ATOM 1917 C C . ALA A 1 253 ? -13.797 -26.891 5.723 1 96.38 253 ALA A C 1
ATOM 1919 O O . ALA A 1 253 ? -13.469 -27.641 6.641 1 96.38 253 ALA A O 1
ATOM 1920 N N . GLU A 1 254 ? -14.938 -26.469 5.586 1 94.75 254 GLU A N 1
ATOM 1921 C CA . GLU A 1 254 ? -16.062 -26.938 6.387 1 94.75 254 GLU A CA 1
ATOM 1922 C C . GLU A 1 254 ? -16.922 -27.938 5.609 1 94.75 254 GLU A C 1
ATOM 1924 O O . GLU A 1 254 ? -16.891 -27.953 4.375 1 94.75 254 GLU A O 1
ATOM 1929 N N . PRO A 1 255 ? -17.688 -28.734 6.344 1 92.38 255 PRO A N 1
ATOM 1930 C CA . PRO A 1 255 ? -18.484 -29.766 5.676 1 92.38 255 PRO A CA 1
ATOM 1931 C C . PRO A 1 255 ? -19.453 -29.203 4.641 1 92.38 255 PRO A C 1
ATOM 1933 O O . PRO A 1 255 ? -19.719 -29.844 3.625 1 92.38 255 PRO A O 1
ATOM 1936 N N . GLN A 1 256 ? -19.859 -27.984 4.848 1 93.31 256 GLN A N 1
ATOM 1937 C CA . GLN A 1 256 ? -20.891 -27.422 3.975 1 93.31 256 GLN A CA 1
ATOM 1938 C C . GLN A 1 256 ? -20.266 -26.703 2.775 1 93.31 256 GLN A C 1
ATOM 1940 O O . GLN A 1 256 ? -20.984 -26.328 1.837 1 93.31 256 GLN A O 1
ATOM 1945 N N . ASP A 1 257 ? -18.984 -26.578 2.791 1 95.62 257 ASP A N 1
ATOM 1946 C CA . ASP A 1 257 ? -18.328 -25.844 1.713 1 95.62 257 ASP A CA 1
ATOM 1947 C C . ASP A 1 257 ? -18.359 -26.625 0.407 1 95.62 257 ASP A C 1
ATOM 1949 O O . ASP A 1 257 ? -18.031 -27.812 0.388 1 95.62 257 ASP A O 1
ATOM 1953 N N . GLN A 1 258 ? -18.703 -25.953 -0.687 1 96.25 258 GLN A N 1
ATOM 1954 C CA . GLN A 1 258 ? -18.781 -26.609 -1.99 1 96.25 258 GLN A CA 1
ATOM 1955 C C . GLN A 1 258 ? -17.547 -26.297 -2.836 1 96.25 258 GLN A C 1
ATOM 1957 O O . GLN A 1 258 ? -16.969 -27.188 -3.447 1 96.25 258 GLN A O 1
ATOM 1962 N N . ALA A 1 259 ? -17.188 -25.031 -2.852 1 97.69 259 ALA A N 1
ATOM 1963 C CA . ALA A 1 259 ? -16 -24.625 -3.6 1 97.69 259 ALA A CA 1
ATOM 1964 C C . ALA A 1 259 ? -14.734 -24.828 -2.777 1 97.69 259 ALA A C 1
ATOM 1966 O O . ALA A 1 259 ? -14.492 -24.094 -1.809 1 97.69 259 ALA A O 1
ATOM 1967 N N . LEU A 1 260 ? -13.938 -25.781 -3.189 1 98.31 260 LEU A N 1
ATOM 1968 C CA . LEU A 1 260 ? -12.75 -26.156 -2.422 1 98.31 260 LEU A CA 1
ATOM 1969 C C . LEU A 1 260 ? -11.492 -26.062 -3.277 1 98.31 260 LEU A C 1
ATOM 1971 O O . LEU A 1 260 ? -11.578 -25.969 -4.504 1 98.31 260 LEU A O 1
ATOM 1975 N N . VAL A 1 261 ? -10.414 -26.016 -2.621 1 98.62 261 VAL A N 1
ATOM 1976 C CA . VAL A 1 261 ? -9.117 -26.078 -3.277 1 98.62 261 VAL A CA 1
ATOM 1977 C C . VAL A 1 261 ? -8.164 -26.953 -2.467 1 98.62 261 VAL A C 1
ATOM 1979 O O . VAL A 1 261 ? -8.164 -26.906 -1.234 1 98.62 261 VAL A O 1
ATOM 1982 N N . ILE A 1 262 ? -7.52 -27.797 -3.131 1 98.75 262 ILE A N 1
ATOM 1983 C CA . ILE A 1 262 ? -6.402 -28.531 -2.545 1 98.75 262 ILE A CA 1
ATOM 1984 C C . ILE A 1 262 ? -5.094 -27.797 -2.838 1 98.75 262 ILE A C 1
ATOM 1986 O O . ILE A 1 262 ? -4.809 -27.453 -3.988 1 98.75 262 ILE A O 1
ATOM 1990 N N . LEU A 1 263 ? -4.363 -27.453 -1.823 1 98.56 263 LEU A N 1
ATOM 1991 C CA . LEU A 1 263 ? -3.053 -26.828 -1.96 1 98.56 263 LEU A CA 1
ATOM 1992 C C . LEU A 1 263 ? -1.962 -27.719 -1.368 1 98.56 263 LEU A C 1
ATOM 1994 O O . LEU A 1 263 ? -2.131 -28.281 -0.281 1 98.56 263 LEU A O 1
ATOM 1998 N N . ALA A 1 264 ? -0.876 -27.828 -2.117 1 98.19 264 ALA A N 1
ATOM 1999 C CA . ALA A 1 264 ? 0.213 -28.688 -1.67 1 98.19 264 ALA A CA 1
ATOM 2000 C C . ALA A 1 264 ? 1.568 -28.016 -1.889 1 98.19 264 ALA A C 1
ATOM 2002 O O . ALA A 1 264 ? 1.776 -27.344 -2.896 1 98.19 264 ALA A O 1
ATOM 2003 N N . ALA A 1 265 ? 2.434 -28.188 -0.993 1 98 265 ALA A N 1
ATOM 2004 C CA . ALA A 1 265 ? 3.869 -27.938 -1.105 1 98 265 ALA A CA 1
ATOM 2005 C C . ALA A 1 265 ? 4.676 -29.094 -0.534 1 98 265 ALA A C 1
ATOM 2007 O O . ALA A 1 265 ? 4.344 -29.625 0.53 1 98 265 ALA A O 1
ATOM 2008 N N . ALA A 1 266 ? 5.684 -29.516 -1.257 1 97.94 266 ALA A N 1
ATOM 2009 C CA . ALA A 1 266 ? 6.512 -30.625 -0.814 1 97.94 266 ALA A CA 1
ATOM 2010 C C . ALA A 1 266 ? 7.922 -30.531 -1.395 1 97.94 266 ALA A C 1
ATOM 2012 O O . ALA A 1 266 ? 8.109 -30.031 -2.508 1 97.94 266 ALA A O 1
ATOM 2013 N N . TYR A 1 267 ? 8.781 -31.031 -0.635 1 97.06 267 TYR A N 1
ATOM 2014 C CA . TYR A 1 267 ? 10.172 -31.062 -1.079 1 97.06 267 TYR A CA 1
ATOM 2015 C C . TYR A 1 267 ? 10.492 -32.375 -1.794 1 97.06 267 TYR A C 1
ATOM 2017 O O . TYR A 1 267 ? 10.055 -33.438 -1.368 1 97.06 267 TYR A O 1
ATOM 2025 N N . LEU A 1 268 ? 11.125 -32.281 -2.85 1 97.56 268 LEU A N 1
ATOM 2026 C CA . LEU A 1 268 ? 11.766 -33.375 -3.562 1 97.56 268 LEU A CA 1
ATOM 2027 C C . LEU A 1 268 ? 13.227 -33.062 -3.861 1 97.56 268 LEU A C 1
ATOM 2029 O O . LEU A 1 268 ? 13.523 -32.312 -4.801 1 97.56 268 LEU A O 1
ATOM 2033 N N . GLY A 1 269 ? 14.102 -33.625 -3.041 1 95.12 269 GLY A N 1
ATOM 2034 C CA . GLY A 1 269 ? 15.477 -33.156 -3.074 1 95.12 269 GLY A CA 1
ATOM 2035 C C . GLY A 1 269 ? 15.609 -31.688 -2.652 1 95.12 269 GLY A C 1
ATOM 2036 O O . GLY A 1 269 ? 15.117 -31.297 -1.593 1 95.12 269 GLY A O 1
ATOM 2037 N N . LYS A 1 270 ? 16.203 -30.922 -3.512 1 91.25 270 LYS A N 1
ATOM 2038 C CA . LYS A 1 270 ? 16.438 -29.516 -3.211 1 91.25 270 LYS A CA 1
ATOM 2039 C C . LYS A 1 270 ? 15.25 -28.656 -3.631 1 91.25 270 LYS A C 1
ATOM 2041 O O . LYS A 1 270 ? 15.141 -27.484 -3.236 1 91.25 270 LYS A O 1
ATOM 2046 N N . ALA A 1 271 ? 14.375 -29.25 -4.312 1 93.62 271 ALA A N 1
ATOM 2047 C CA . ALA A 1 271 ? 13.297 -28.453 -4.906 1 93.62 271 ALA A CA 1
ATOM 2048 C C . ALA A 1 271 ? 12.055 -28.469 -4.02 1 93.62 271 ALA A C 1
ATOM 2050 O O . ALA A 1 271 ? 11.586 -29.531 -3.605 1 93.62 271 ALA A O 1
ATOM 2051 N N . ARG A 1 272 ? 11.586 -27.359 -3.658 1 94.88 272 ARG A N 1
ATOM 2052 C CA . ARG A 1 272 ? 10.258 -27.219 -3.08 1 94.88 272 ARG A CA 1
ATOM 2053 C C . ARG A 1 272 ? 9.203 -27.016 -4.168 1 94.88 272 ARG A C 1
ATOM 2055 O O . ARG A 1 272 ? 9.133 -25.953 -4.773 1 94.88 272 ARG A O 1
ATOM 2062 N N . LEU A 1 273 ? 8.359 -27.969 -4.355 1 96.94 273 LEU A N 1
ATOM 2063 C CA . LEU A 1 273 ? 7.359 -27.938 -5.418 1 96.94 273 LEU A CA 1
ATOM 2064 C C . LEU A 1 273 ? 5.98 -27.609 -4.852 1 96.94 273 LEU A C 1
ATOM 2066 O O . LEU A 1 273 ? 5.641 -28.031 -3.748 1 96.94 273 LEU A O 1
ATOM 2070 N N . ILE A 1 274 ? 5.211 -26.828 -5.633 1 97.56 274 ILE A N 1
ATOM 2071 C CA . ILE A 1 274 ? 3.852 -26.516 -5.211 1 97.56 274 ILE A CA 1
ATOM 2072 C C . ILE A 1 274 ? 2.869 -26.875 -6.324 1 97.56 274 ILE A C 1
ATOM 2074 O O . ILE A 1 274 ? 3.25 -26.953 -7.492 1 97.56 274 ILE A O 1
ATOM 2078 N N . ASP A 1 275 ? 1.662 -27.109 -5.992 1 98.19 275 ASP A N 1
ATOM 2079 C CA . ASP A 1 275 ? 0.557 -27.391 -6.902 1 98.19 275 ASP A CA 1
ATOM 2080 C C . ASP A 1 275 ? -0.789 -27.203 -6.211 1 98.19 275 ASP A C 1
ATOM 2082 O O . ASP A 1 275 ? -0.842 -26.953 -5.004 1 98.19 275 ASP A O 1
ATOM 2086 N N . ASN A 1 276 ? -1.797 -27.172 -7 1 98.44 276 ASN A N 1
ATOM 2087 C CA . ASN A 1 276 ? -3.137 -27.016 -6.445 1 98.44 276 ASN A CA 1
ATOM 2088 C C . ASN A 1 276 ? -4.207 -27.516 -7.41 1 98.44 276 ASN A C 1
ATOM 2090 O O . ASN A 1 276 ? -3.914 -27.797 -8.57 1 98.44 276 ASN A O 1
ATOM 2094 N N . LEU A 1 277 ? -5.328 -27.688 -6.891 1 98.38 277 LEU A N 1
ATOM 2095 C CA . LEU A 1 277 ? -6.496 -28.062 -7.68 1 98.38 277 LEU A CA 1
ATOM 2096 C C . LEU A 1 277 ? -7.773 -27.5 -7.062 1 98.38 277 LEU A C 1
ATOM 2098 O O . LEU A 1 277 ? -8.148 -27.891 -5.949 1 98.38 277 LEU A O 1
ATOM 2102 N N . ARG A 1 278 ? -8.406 -26.578 -7.707 1 97.5 278 ARG A N 1
ATOM 2103 C CA . ARG A 1 278 ? -9.742 -26.109 -7.332 1 97.5 278 ARG A CA 1
ATOM 2104 C C . ARG A 1 278 ? -10.812 -27.078 -7.816 1 97.5 278 ARG A C 1
ATOM 2106 O O . ARG A 1 278 ? -10.727 -27.594 -8.938 1 97.5 278 ARG A O 1
ATOM 2113 N N . PHE A 1 279 ? -11.797 -27.344 -7.027 1 97.44 279 PHE A N 1
ATOM 2114 C CA . PHE A 1 279 ? -12.867 -28.25 -7.441 1 97.44 279 PHE A CA 1
ATOM 2115 C C . PHE A 1 279 ? -14.117 -28.031 -6.609 1 97.44 279 PHE A C 1
ATOM 2117 O O . PHE A 1 279 ? -14.062 -27.406 -5.543 1 97.44 279 PHE A O 1
ATOM 2124 N N . ASP A 1 280 ? -15.234 -28.422 -7.16 1 95.81 280 ASP A N 1
ATOM 2125 C CA . ASP A 1 280 ? -16.484 -28.422 -6.426 1 95.81 280 ASP A CA 1
ATOM 2126 C C . ASP A 1 280 ? -16.797 -29.797 -5.852 1 95.81 280 ASP A C 1
ATOM 2128 O O . ASP A 1 280 ? -16.656 -30.812 -6.539 1 95.81 280 ASP A O 1
ATOM 2132 N N . ARG A 1 281 ? -17.203 -29.672 -4.637 1 91.19 281 ARG A N 1
ATOM 2133 C CA . ARG A 1 281 ? -17.562 -30.922 -3.98 1 91.19 281 ARG A CA 1
ATOM 2134 C C . ARG A 1 281 ? -18.766 -31.578 -4.664 1 91.19 281 ARG A C 1
ATOM 2136 O O . ARG A 1 281 ? -19.641 -30.891 -5.18 1 91.19 281 ARG A O 1
ATOM 2143 N N . MET B 1 1 ? -20.25 21.547 -8.164 1 96.94 1 MET B N 1
ATOM 2144 C CA . MET B 1 1 ? -19.406 20.484 -7.641 1 96.94 1 MET B CA 1
ATOM 2145 C C . MET B 1 1 ? -20.156 19.156 -7.602 1 96.94 1 MET B C 1
ATOM 2147 O O . MET B 1 1 ? -21.281 19.094 -7.07 1 96.94 1 MET B O 1
ATOM 2151 N N . ILE B 1 2 ? -19.656 18.094 -8.195 1 97.31 2 ILE B N 1
ATOM 2152 C CA . ILE B 1 2 ? -20.188 16.734 -8.109 1 97.31 2 ILE B CA 1
ATOM 2153 C C . ILE B 1 2 ? -19.875 16.141 -6.734 1 97.31 2 ILE B C 1
ATOM 2155 O O . ILE B 1 2 ? -18.766 16.266 -6.238 1 97.31 2 ILE B O 1
ATOM 2159 N N . THR B 1 3 ? -20.922 15.641 -6.098 1 98.25 3 THR B N 1
ATOM 2160 C CA . THR B 1 3 ? -20.719 14.977 -4.816 1 98.25 3 THR B CA 1
ATOM 2161 C C . THR B 1 3 ? -21.156 13.516 -4.887 1 98.25 3 THR B C 1
ATOM 2163 O O . THR B 1 3 ? -22.25 13.219 -5.371 1 98.25 3 THR B O 1
ATOM 2166 N N . SER B 1 4 ? -20.297 12.602 -4.496 1 98.5 4 SER B N 1
ATOM 2167 C CA . SER B 1 4 ? -20.672 11.188 -4.512 1 98.5 4 SER B CA 1
ATOM 2168 C C . SER B 1 4 ? -19.953 10.422 -3.404 1 98.5 4 SER B C 1
ATOM 2170 O O . SER B 1 4 ? -18.844 10.773 -3.014 1 98.5 4 SER B O 1
ATOM 2172 N N . ALA B 1 5 ? -20.578 9.414 -2.939 1 98.19 5 ALA B N 1
ATOM 2173 C CA . ALA B 1 5 ? -19.969 8.492 -1.987 1 98.19 5 ALA B CA 1
ATOM 2174 C C . ALA B 1 5 ? -19.375 7.277 -2.701 1 98.19 5 ALA B C 1
ATOM 2176 O O . ALA B 1 5 ? -18.641 6.492 -2.1 1 98.19 5 ALA B O 1
ATOM 2177 N N . HIS B 1 6 ? -19.625 7.137 -3.984 1 98.12 6 HIS B N 1
ATOM 2178 C CA . HIS B 1 6 ? -19.328 5.887 -4.676 1 98.12 6 HIS B CA 1
ATOM 2179 C C . HIS B 1 6 ? -18.031 5.984 -5.465 1 98.12 6 HIS B C 1
ATOM 2181 O O . HIS B 1 6 ? -17.844 6.914 -6.25 1 98.12 6 HIS B O 1
ATOM 2187 N N . ILE B 1 7 ? -17.266 4.984 -5.332 1 98.62 7 ILE B N 1
ATOM 2188 C CA . ILE B 1 7 ? -15.938 4.93 -5.934 1 98.62 7 ILE B CA 1
ATOM 2189 C C . ILE B 1 7 ? -16.062 5.016 -7.453 1 98.62 7 ILE B C 1
ATOM 2191 O O . ILE B 1 7 ? -15.305 5.742 -8.102 1 98.62 7 ILE B O 1
ATOM 2195 N N . ASP B 1 8 ? -17.016 4.332 -8.047 1 98.12 8 ASP B N 1
ATOM 2196 C CA . ASP B 1 8 ? -17.156 4.27 -9.492 1 98.12 8 ASP B CA 1
ATOM 2197 C C . ASP B 1 8 ? -17.453 5.652 -10.078 1 98.12 8 ASP B C 1
ATOM 2199 O O . ASP B 1 8 ? -17.031 5.961 -11.195 1 98.12 8 ASP B O 1
ATOM 2203 N N . ASP B 1 9 ? -18.188 6.461 -9.367 1 98.5 9 ASP B N 1
ATOM 2204 C CA . ASP B 1 9 ? -18.484 7.816 -9.82 1 98.5 9 ASP B CA 1
ATOM 2205 C C . ASP B 1 9 ? -17.219 8.656 -9.906 1 98.5 9 ASP B C 1
ATOM 2207 O O . ASP B 1 9 ? -17.031 9.406 -10.867 1 98.5 9 ASP B O 1
ATOM 2211 N N . ILE B 1 10 ? -16.406 8.516 -8.898 1 98.69 10 ILE B N 1
ATOM 2212 C CA . ILE B 1 10 ? -15.141 9.25 -8.867 1 98.69 10 ILE B CA 1
ATOM 2213 C C . ILE B 1 10 ? -14.266 8.836 -10.047 1 98.69 10 ILE B C 1
ATOM 2215 O O . ILE B 1 10 ? -13.781 9.688 -10.797 1 98.69 10 ILE B O 1
ATOM 2219 N N . ARG B 1 11 ? -14.148 7.562 -10.227 1 98.12 11 ARG B N 1
ATOM 2220 C CA . ARG B 1 11 ? -13.297 7.02 -11.281 1 98.12 11 ARG B CA 1
ATOM 2221 C C . ARG B 1 11 ? -13.781 7.445 -12.656 1 98.12 11 ARG B C 1
ATOM 2223 O O . ARG B 1 11 ? -12.984 7.797 -13.523 1 98.12 11 ARG B O 1
ATOM 2230 N N . THR B 1 12 ? -15.086 7.383 -12.836 1 98.06 12 THR B N 1
ATOM 2231 C CA . THR B 1 12 ? -15.68 7.754 -14.117 1 98.06 12 THR B CA 1
ATOM 2232 C C . THR B 1 12 ? -15.359 9.211 -14.461 1 98.06 12 THR B C 1
ATOM 2234 O O . THR B 1 12 ? -14.922 9.508 -15.57 1 98.06 12 THR B O 1
ATOM 2237 N N . GLN B 1 13 ? -15.539 10.062 -13.508 1 98.5 13 GLN B N 1
ATOM 2238 C CA . GLN B 1 13 ? -15.312 11.484 -13.742 1 98.5 13 GLN B CA 1
ATOM 2239 C C . GLN B 1 13 ? -13.836 11.781 -13.977 1 98.5 13 GLN B C 1
ATOM 2241 O O . GLN B 1 13 ? -13.484 12.523 -14.891 1 98.5 13 GLN B O 1
ATOM 2246 N N . VAL B 1 14 ? -12.961 11.234 -13.18 1 98 14 VAL B N 1
ATOM 2247 C CA . VAL B 1 14 ? -11.531 11.484 -13.297 1 98 14 VAL B CA 1
ATOM 2248 C C . VAL B 1 14 ? -11.016 10.922 -14.625 1 98 14 VAL B C 1
ATOM 2250 O O . VAL B 1 14 ? -10.195 11.555 -15.297 1 98 14 VAL B O 1
ATOM 2253 N N . ARG B 1 15 ? -11.461 9.742 -14.945 1 95.19 15 ARG B N 1
ATOM 2254 C CA . ARG B 1 15 ? -11.086 9.156 -16.234 1 95.19 15 ARG B CA 1
ATOM 2255 C C . ARG B 1 15 ? -11.469 10.078 -17.375 1 95.19 15 ARG B C 1
ATOM 2257 O O . ARG B 1 15 ? -10.719 10.219 -18.344 1 95.19 15 ARG B O 1
ATOM 2264 N N . ALA B 1 16 ? -12.664 10.664 -17.312 1 96.62 16 ALA B N 1
ATOM 2265 C CA . ALA B 1 16 ? -13.125 11.586 -18.359 1 96.62 16 ALA B CA 1
ATOM 2266 C C . ALA B 1 16 ? -12.195 12.789 -18.484 1 96.62 16 ALA B C 1
ATOM 2268 O O . ALA B 1 16 ? -11.844 13.203 -19.594 1 96.62 16 ALA B O 1
ATOM 2269 N N . TRP B 1 17 ? -11.781 13.375 -17.359 1 97.38 17 TRP B N 1
ATOM 2270 C CA . TRP B 1 17 ? -10.859 14.508 -17.359 1 97.38 17 TRP B CA 1
ATOM 2271 C C . TRP B 1 17 ? -9.516 14.109 -17.938 1 97.38 17 TRP B C 1
ATOM 2273 O O . TRP B 1 17 ? -8.953 14.828 -18.766 1 97.38 17 TRP B O 1
ATOM 2283 N N . ARG B 1 18 ? -9.047 12.945 -17.578 1 93.62 18 ARG B N 1
ATOM 2284 C CA . ARG B 1 18 ? -7.738 12.477 -18.031 1 93.62 18 ARG B CA 1
ATOM 2285 C C . ARG B 1 18 ? -7.742 12.195 -19.531 1 93.62 18 ARG B C 1
ATOM 2287 O O . ARG B 1 18 ? -6.73 12.398 -20.203 1 93.62 18 ARG B O 1
ATOM 2294 N N . ALA B 1 19 ? -8.844 11.664 -19.984 1 92.12 19 ALA B N 1
ATOM 2295 C CA . ALA B 1 19 ? -8.977 11.398 -21.406 1 92.12 19 ALA B CA 1
ATOM 2296 C C . ALA B 1 19 ? -8.828 12.68 -22.234 1 92.12 19 ALA B C 1
ATOM 2298 O O . ALA B 1 19 ? -8.484 12.633 -23.406 1 92.12 19 ALA B O 1
ATOM 2299 N N . GLN B 1 20 ? -9.07 13.789 -21.578 1 94.81 20 GLN B N 1
ATOM 2300 C CA . GLN B 1 20 ? -8.93 15.086 -22.234 1 94.81 20 GLN B CA 1
ATOM 2301 C C . GLN B 1 20 ? -7.527 15.656 -22.031 1 94.81 20 GLN B C 1
ATOM 2303 O O . GLN B 1 20 ? -7.238 16.766 -22.469 1 94.81 20 GLN B O 1
ATOM 2308 N N . GLY B 1 21 ? -6.684 14.891 -21.375 1 93.38 21 GLY B N 1
ATOM 2309 C CA . GLY B 1 21 ? -5.32 15.328 -21.109 1 93.38 21 GLY B CA 1
ATOM 2310 C C . GLY B 1 21 ? -5.219 16.328 -19.984 1 93.38 21 GLY B C 1
ATOM 2311 O O . GLY B 1 21 ? -4.246 17.078 -19.891 1 93.38 21 GLY B O 1
ATOM 2312 N N . GLU B 1 22 ? -6.219 16.391 -19.109 1 97.56 22 GLU B N 1
ATOM 2313 C CA . GLU B 1 22 ? -6.254 17.391 -18.047 1 97.56 22 GLU B CA 1
ATOM 2314 C C . GLU B 1 22 ? -5.723 16.812 -16.734 1 97.56 22 GLU B C 1
ATOM 2316 O O . GLU B 1 22 ? -5.812 15.602 -16.5 1 97.56 22 GLU B O 1
ATOM 2321 N N . THR B 1 23 ? -5.168 17.609 -15.922 1 98.31 23 THR B N 1
ATOM 2322 C CA . THR B 1 23 ? -4.527 17.203 -14.672 1 98.31 23 THR B CA 1
ATOM 2323 C C . THR B 1 23 ? -5.508 17.281 -13.508 1 98.31 23 THR B C 1
ATOM 2325 O O . THR B 1 23 ? -6.434 18.094 -13.523 1 98.31 23 THR B O 1
ATOM 2328 N N . VAL B 1 24 ? -5.32 16.453 -12.547 1 98.75 24 VAL B N 1
ATOM 2329 C CA . VAL B 1 24 ? -6.215 16.344 -11.398 1 98.75 24 VAL B CA 1
ATOM 2330 C C . VAL B 1 24 ? -5.422 16.531 -10.102 1 98.75 24 VAL B C 1
ATOM 2332 O O . VAL B 1 24 ? -4.414 15.852 -9.891 1 98.75 24 VAL B O 1
ATOM 2335 N N . ALA B 1 25 ? -5.801 17.469 -9.242 1 98.94 25 ALA B N 1
ATOM 2336 C CA . ALA B 1 25 ? -5.301 17.641 -7.879 1 98.94 25 ALA B CA 1
ATOM 2337 C C . ALA B 1 25 ? -6.234 16.984 -6.867 1 98.94 25 ALA B C 1
ATOM 2339 O O . ALA B 1 25 ? -7.445 16.906 -7.098 1 98.94 25 ALA B O 1
ATOM 2340 N N . PHE B 1 26 ? -5.668 16.547 -5.777 1 98.94 26 PHE B N 1
ATOM 2341 C CA . PHE B 1 26 ? -6.449 15.867 -4.754 1 98.94 26 PHE B CA 1
ATOM 2342 C C . PHE B 1 26 ? -6.133 16.422 -3.371 1 98.94 26 PHE B C 1
ATOM 2344 O O . PHE B 1 26 ? -4.965 16.625 -3.027 1 98.94 26 PHE B O 1
ATOM 2351 N N . VAL B 1 27 ? -7.117 16.703 -2.586 1 98.94 27 VAL B N 1
ATOM 2352 C CA . VAL B 1 27 ? -7.008 17.141 -1.196 1 98.94 27 VAL B CA 1
ATOM 2353 C C . VAL B 1 27 ? -7.852 16.234 -0.303 1 98.94 27 VAL B C 1
ATOM 2355 O O . VAL B 1 27 ? -9.062 16.422 -0.181 1 98.94 27 VAL B O 1
ATOM 2358 N N . PRO B 1 28 ? -7.262 15.281 0.337 1 98.88 28 PRO B N 1
ATOM 2359 C CA . PRO B 1 28 ? -8.008 14.445 1.279 1 98.88 28 PRO B CA 1
ATOM 2360 C C . PRO B 1 28 ? -8.203 15.117 2.639 1 98.88 28 PRO B C 1
ATOM 2362 O O . PRO B 1 28 ? -7.258 15.695 3.182 1 98.88 28 PRO B O 1
ATOM 2365 N N . THR B 1 29 ? -9.422 15.055 3.18 1 98.5 29 THR B N 1
ATOM 2366 C CA . THR B 1 29 ? -9.711 15.633 4.484 1 98.5 29 THR B CA 1
ATOM 2367 C C . THR B 1 29 ? -10.664 14.742 5.273 1 98.5 29 THR B C 1
ATOM 2369 O O . THR B 1 29 ? -11.195 13.766 4.738 1 98.5 29 THR B O 1
ATOM 2372 N N . MET B 1 30 ? -10.828 15.109 6.555 1 96.88 30 MET B N 1
ATOM 2373 C CA . MET B 1 30 ? -11.789 14.398 7.395 1 96.88 30 MET B CA 1
ATOM 2374 C C . MET B 1 30 ? -13.016 15.258 7.656 1 96.88 30 MET B C 1
ATOM 2376 O O . MET B 1 30 ? -13.898 14.867 8.43 1 96.88 30 MET B O 1
ATOM 2380 N N . GLY B 1 31 ? -13.078 16.453 7.086 1 96.75 31 GLY B N 1
ATOM 2381 C CA . GLY B 1 31 ? -14.227 17.312 7.273 1 96.75 31 GLY B CA 1
ATOM 2382 C C . GLY B 1 31 ? -14.062 18.297 8.414 1 96.75 31 GLY B C 1
ATOM 2383 O O . GLY B 1 31 ? -12.961 18.453 8.953 1 96.75 31 GLY B O 1
ATOM 2384 N N . ASN B 1 32 ? -15.203 19.078 8.695 1 95.81 32 ASN B N 1
ATOM 2385 C CA . ASN B 1 32 ? -15.148 20.219 9.609 1 95.81 32 ASN B CA 1
ATOM 2386 C C . ASN B 1 32 ? -14.039 21.188 9.227 1 95.81 32 ASN B C 1
ATOM 2388 O O . ASN B 1 32 ? -13.172 21.5 10.047 1 95.81 32 ASN B O 1
ATOM 2392 N N . LEU B 1 33 ? -14.195 21.672 8.102 1 97.06 33 LEU B N 1
ATOM 2393 C CA . LEU B 1 33 ? -13.109 22.359 7.406 1 97.06 33 LEU B CA 1
ATOM 2394 C C . LEU B 1 33 ? -12.922 23.766 7.953 1 97.06 33 LEU B C 1
ATOM 2396 O O . LEU B 1 33 ? -13.898 24.438 8.297 1 97.06 33 LEU B O 1
ATOM 2400 N N . HIS B 1 34 ? -11.766 24.172 8.039 1 95.44 34 HIS B N 1
ATOM 2401 C CA . HIS B 1 34 ? -11.367 25.547 8.367 1 95.44 34 HIS B CA 1
ATOM 2402 C C . HIS B 1 34 ? -10.555 26.172 7.238 1 95.44 34 HIS B C 1
ATOM 2404 O O . HIS B 1 34 ? -10.367 25.547 6.188 1 95.44 34 HIS B O 1
ATOM 2410 N N . GLN B 1 35 ? -10.047 27.312 7.434 1 96.31 35 GLN B N 1
ATOM 2411 C CA . GLN B 1 35 ? -9.391 28.062 6.371 1 96.31 35 GLN B CA 1
ATOM 2412 C C . GLN B 1 35 ? -8.125 27.359 5.895 1 96.31 35 GLN B C 1
ATOM 2414 O O . GLN B 1 35 ? -7.754 27.469 4.727 1 96.31 35 GLN B O 1
ATOM 2419 N N . GLY B 1 36 ? -7.512 26.641 6.746 1 96.88 36 GLY B N 1
ATOM 2420 C CA . GLY B 1 36 ? -6.359 25.844 6.344 1 96.88 36 GLY B CA 1
ATOM 2421 C C . GLY B 1 36 ? -6.672 24.844 5.246 1 96.88 36 GLY B C 1
ATOM 2422 O O . GLY B 1 36 ? -5.934 24.734 4.266 1 96.88 36 GLY B O 1
ATOM 2423 N N . HIS B 1 37 ? -7.762 24.125 5.414 1 98 37 HIS B N 1
ATOM 2424 C CA . HIS B 1 37 ? -8.195 23.172 4.398 1 98 37 HIS B CA 1
ATOM 2425 C C . HIS B 1 37 ? -8.578 23.875 3.104 1 98 37 HIS B C 1
ATOM 2427 O O . HIS B 1 37 ? -8.219 23.422 2.016 1 98 37 HIS B O 1
ATOM 2433 N N . ILE B 1 38 ? -9.281 24.953 3.27 1 98.5 38 ILE B N 1
ATOM 2434 C CA . ILE B 1 38 ? -9.742 25.688 2.1 1 98.5 38 ILE B CA 1
ATOM 2435 C C . ILE B 1 38 ? -8.539 26.188 1.302 1 98.5 38 ILE B C 1
ATOM 2437 O O . ILE B 1 38 ? -8.555 26.188 0.069 1 98.5 38 ILE B O 1
ATOM 2441 N N . THR B 1 39 ? -7.5 26.578 1.988 1 98.5 39 THR B N 1
ATOM 2442 C CA . THR B 1 39 ? -6.277 27.031 1.337 1 98.5 39 THR B CA 1
ATOM 2443 C C . THR B 1 39 ? -5.648 25.906 0.522 1 98.5 39 THR B C 1
ATOM 2445 O O . THR B 1 39 ? -5.125 26.141 -0.569 1 98.5 39 THR B O 1
ATOM 2448 N N . LEU B 1 40 ? -5.664 24.672 1 1 98.75 40 LEU B N 1
ATOM 2449 C CA . LEU B 1 40 ? -5.176 23.531 0.228 1 98.75 40 LEU B CA 1
ATOM 2450 C C . LEU B 1 40 ? -5.887 23.438 -1.119 1 98.75 40 LEU B C 1
ATOM 2452 O O . LEU B 1 40 ? -5.246 23.234 -2.152 1 98.75 40 LEU B O 1
ATOM 2456 N N . VAL B 1 41 ? -7.203 23.625 -1.053 1 98.88 41 VAL B N 1
ATOM 2457 C CA . VAL B 1 41 ? -8.023 23.5 -2.248 1 98.88 41 VAL B CA 1
ATOM 2458 C C . VAL B 1 41 ? -7.707 24.641 -3.223 1 98.88 41 VAL B C 1
ATOM 2460 O O . VAL B 1 41 ? -7.582 24.406 -4.43 1 98.88 41 VAL B O 1
ATOM 2463 N N . LYS B 1 42 ? -7.551 25.828 -2.684 1 98.81 42 LYS B N 1
ATOM 2464 C CA . LYS B 1 42 ? -7.223 26.969 -3.529 1 98.81 42 LYS B CA 1
ATOM 2465 C C . LYS B 1 42 ? -5.867 26.781 -4.203 1 98.81 42 LYS B C 1
ATOM 2467 O O . LYS B 1 42 ? -5.711 27.078 -5.391 1 98.81 42 LYS B O 1
ATOM 2472 N N . GLU B 1 43 ? -4.883 26.312 -3.463 1 98.75 43 GLU B N 1
ATOM 2473 C CA . GLU B 1 43 ? -3.574 26.016 -4.043 1 98.75 43 GLU B CA 1
ATOM 2474 C C . GLU B 1 43 ? -3.664 24.922 -5.098 1 98.75 43 GLU B C 1
ATOM 2476 O O . GLU B 1 43 ? -2.992 24.984 -6.129 1 98.75 43 GLU B O 1
ATOM 2481 N N . ALA B 1 44 ? -4.465 23.938 -4.844 1 98.81 44 ALA B N 1
ATOM 2482 C CA . ALA B 1 44 ? -4.684 22.844 -5.789 1 98.81 44 ALA B CA 1
ATOM 2483 C C . ALA B 1 44 ? -5.273 23.359 -7.098 1 98.81 44 ALA B C 1
ATOM 2485 O O . ALA B 1 44 ? -4.859 22.938 -8.18 1 98.81 44 ALA B O 1
ATOM 2486 N N . ALA B 1 45 ? -6.207 24.297 -6.969 1 98.62 45 ALA B N 1
ATOM 2487 C CA . ALA B 1 45 ? -6.895 24.859 -8.133 1 98.62 45 ALA B CA 1
ATOM 2488 C C . ALA B 1 45 ? -5.941 25.672 -9 1 98.62 45 ALA B C 1
ATOM 2490 O O . ALA B 1 45 ? -6.148 25.812 -10.203 1 98.62 45 ALA B O 1
ATOM 2491 N N . LYS B 1 46 ? -4.871 26.203 -8.375 1 98.56 46 LYS B N 1
ATOM 2492 C CA . LYS B 1 46 ? -3.867 26.969 -9.117 1 98.56 46 LYS B CA 1
ATOM 2493 C C . LYS B 1 46 ? -2.93 26.031 -9.875 1 98.56 46 LYS B C 1
ATOM 2495 O O . LYS B 1 46 ? -2.35 26.422 -10.898 1 98.56 46 LYS B O 1
ATOM 2500 N N . LYS B 1 47 ? -2.82 24.812 -9.422 1 98.5 47 LYS B N 1
ATOM 2501 C CA . LYS B 1 47 ? -1.765 23.922 -9.891 1 98.5 47 LYS B CA 1
ATOM 2502 C C . LYS B 1 47 ? -2.285 22.969 -10.961 1 98.5 47 LYS B C 1
ATOM 2504 O O . LYS B 1 47 ? -1.541 22.578 -11.859 1 98.5 47 LYS B O 1
ATOM 2509 N N . CYS B 1 48 ? -3.541 22.562 -10.891 1 98.62 48 CYS B N 1
ATOM 2510 C CA . CYS B 1 48 ? -4.09 21.562 -11.789 1 98.62 48 CYS B CA 1
ATOM 2511 C C . CYS B 1 48 ? -5.391 22.031 -12.422 1 98.62 48 CYS B C 1
ATOM 2513 O O . CYS B 1 48 ? -6.004 22.984 -11.938 1 98.62 48 CYS B O 1
ATOM 2515 N N . ASP B 1 49 ? -5.836 21.344 -13.438 1 98.81 49 ASP B N 1
ATOM 2516 C CA . ASP B 1 49 ? -7.059 21.688 -14.156 1 98.81 49 ASP B CA 1
ATOM 2517 C C . ASP B 1 49 ? -8.297 21.391 -13.305 1 98.81 49 ASP B C 1
ATOM 2519 O O . ASP B 1 49 ? -9.305 22.094 -13.406 1 98.81 49 ASP B O 1
ATOM 2523 N N . HIS B 1 50 ? -8.258 20.344 -12.523 1 98.88 50 HIS B N 1
ATOM 2524 C CA . HIS B 1 50 ? -9.398 19.922 -11.719 1 98.88 50 HIS B CA 1
ATOM 2525 C C . HIS B 1 50 ? -8.977 19.609 -10.289 1 98.88 50 HIS B C 1
ATOM 2527 O O . HIS B 1 50 ? -7.848 19.188 -10.047 1 98.88 50 HIS B O 1
ATOM 2533 N N . VAL B 1 51 ? -9.891 19.766 -9.367 1 98.94 51 VAL B N 1
ATOM 2534 C CA . VAL B 1 51 ? -9.625 19.516 -7.957 1 98.94 51 VAL B CA 1
ATOM 2535 C C . VAL B 1 51 ? -10.656 18.531 -7.406 1 98.94 51 VAL B C 1
ATOM 2537 O O . VAL B 1 51 ? -11.859 18.781 -7.5 1 98.94 51 VAL B O 1
ATOM 2540 N N . VAL B 1 52 ? -10.211 17.406 -6.844 1 98.94 52 VAL B N 1
ATOM 2541 C CA . VAL B 1 52 ? -11.016 16.438 -6.102 1 98.94 52 VAL B CA 1
ATOM 2542 C C . VAL B 1 52 ? -10.719 16.562 -4.609 1 98.94 52 VAL B C 1
ATOM 2544 O O . VAL B 1 52 ? -9.555 16.672 -4.211 1 98.94 52 VAL B O 1
ATOM 2547 N N . VAL B 1 53 ? -11.727 16.609 -3.805 1 98.94 53 VAL B N 1
ATOM 2548 C CA . VAL B 1 53 ? -11.594 16.609 -2.352 1 98.94 53 VAL B CA 1
ATOM 2549 C C . VAL B 1 53 ? -12.336 15.414 -1.765 1 98.94 53 VAL B C 1
ATOM 2551 O O . VAL B 1 53 ? -13.391 15.023 -2.268 1 98.94 53 VAL B O 1
ATOM 2554 N N . SER B 1 54 ? -11.773 14.836 -0.734 1 98.88 54 SER B N 1
ATOM 2555 C CA . SER B 1 54 ? -12.531 13.828 0.007 1 98.88 54 SER B CA 1
ATOM 2556 C C . SER B 1 54 ? -12.773 14.273 1.445 1 98.88 54 SER B C 1
ATOM 2558 O O . SER B 1 54 ? -11.961 14.992 2.027 1 98.88 54 SER B O 1
ATOM 2560 N N . ILE B 1 55 ? -13.906 13.922 1.913 1 98.62 55 ILE B N 1
ATOM 2561 C CA . ILE B 1 55 ? -14.242 14.008 3.332 1 98.62 55 ILE B CA 1
ATOM 2562 C C . ILE B 1 55 ? -14.57 12.617 3.867 1 98.62 55 ILE B C 1
ATOM 2564 O O . ILE B 1 55 ? -15.586 12.023 3.49 1 98.62 55 ILE B O 1
ATOM 2568 N N . PHE B 1 56 ? -13.711 12.125 4.695 1 98.44 56 PHE B N 1
ATOM 2569 C CA . PHE B 1 56 ? -13.883 10.797 5.273 1 98.44 56 PHE B CA 1
ATOM 2570 C C . PHE B 1 56 ? -13.195 10.711 6.633 1 98.44 56 PHE B C 1
ATOM 2572 O O . PHE B 1 56 ? -11.969 10.812 6.719 1 98.44 56 PHE B O 1
ATOM 2579 N N . VAL B 1 57 ? -13.969 10.531 7.641 1 97.19 57 VAL B N 1
ATOM 2580 C CA . VAL B 1 57 ? -13.398 10.234 8.953 1 97.19 57 VAL B CA 1
ATOM 2581 C C . VAL B 1 57 ? -12.953 8.773 9 1 97.19 57 VAL B C 1
ATOM 2583 O O . VAL B 1 57 ? -13.781 7.871 9.133 1 97.19 57 VAL B O 1
ATOM 2586 N N . ASN B 1 58 ? -11.703 8.555 8.945 1 97.62 58 ASN B N 1
ATOM 2587 C CA . ASN B 1 58 ? -11.141 7.219 8.812 1 97.62 58 ASN B CA 1
ATOM 2588 C C . ASN B 1 58 ? -11.023 6.523 10.164 1 97.62 58 ASN B C 1
ATOM 2590 O O . ASN B 1 58 ? -10.141 6.852 10.961 1 97.62 58 ASN B O 1
ATOM 2594 N N . PRO B 1 59 ? -11.836 5.535 10.414 1 97.19 59 PRO B N 1
ATOM 2595 C CA . PRO B 1 59 ? -11.789 4.871 11.719 1 97.19 59 PRO B CA 1
ATOM 2596 C C . PRO B 1 59 ? -10.445 4.188 11.984 1 97.19 59 PRO B C 1
ATOM 2598 O O . PRO B 1 59 ? -10.047 4.039 13.141 1 97.19 59 PRO B O 1
ATOM 2601 N N . MET B 1 60 ? -9.734 3.818 10.992 1 96.12 60 MET B N 1
ATOM 2602 C CA . MET B 1 60 ? -8.508 3.045 11.141 1 96.12 60 MET B CA 1
ATOM 2603 C C . MET B 1 60 ? -7.418 3.883 11.805 1 96.12 60 MET B C 1
ATOM 2605 O O . MET B 1 60 ? -6.43 3.34 12.297 1 96.12 60 MET B O 1
ATOM 2609 N N . GLN B 1 61 ? -7.52 5.211 11.734 1 96 61 GLN B N 1
ATOM 2610 C CA . GLN B 1 61 ? -6.43 6.031 12.25 1 96 61 GLN B CA 1
ATOM 2611 C C . GLN B 1 61 ? -6.75 6.562 13.648 1 96 61 GLN B C 1
ATOM 2613 O O . GLN B 1 61 ? -6.004 7.375 14.195 1 96 61 GLN B O 1
ATOM 2618 N N . PHE B 1 62 ? -7.875 6.078 14.227 1 94 62 PHE B N 1
ATOM 2619 C CA . PHE B 1 62 ? -8.258 6.453 15.578 1 94 62 PHE B CA 1
ATOM 2620 C C . PHE B 1 62 ? -8.07 5.281 16.531 1 94 62 PHE B C 1
ATOM 2622 O O . PHE B 1 62 ? -8.484 4.16 16.25 1 94 62 PHE B O 1
ATOM 2629 N N . GLY B 1 63 ? -7.461 5.555 17.609 1 87.94 63 GLY B N 1
ATOM 2630 C CA . GLY B 1 63 ? -7.375 4.562 18.672 1 87.94 63 GLY B CA 1
ATOM 2631 C C . GLY B 1 63 ? -8.625 4.492 19.516 1 87.94 63 GLY B C 1
ATOM 2632 O O . GLY B 1 63 ? -9.578 5.246 19.297 1 87.94 63 GLY B O 1
ATOM 2633 N N . GLN B 1 64 ? -8.695 3.561 20.438 1 80.25 64 GLN B N 1
ATOM 2634 C CA . GLN B 1 64 ? -9.859 3.291 21.28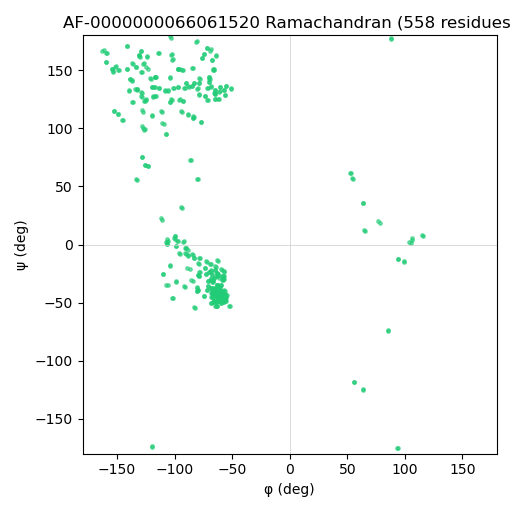1 1 80.25 64 GLN B CA 1
ATOM 2635 C C . GLN B 1 64 ? -10.258 4.527 22.078 1 80.25 64 GLN B C 1
ATOM 2637 O O . GLN B 1 64 ? -11.445 4.777 22.297 1 80.25 64 GLN B O 1
ATOM 2642 N N . ASN B 1 65 ? -9.328 5.367 22.406 1 79.69 65 ASN B N 1
ATOM 2643 C CA . ASN B 1 65 ? -9.609 6.504 23.281 1 79.69 65 ASN B CA 1
ATOM 2644 C C . ASN B 1 65 ? -9.531 7.824 22.516 1 79.69 65 ASN B C 1
ATOM 2646 O O . ASN B 1 65 ? -9.43 8.891 23.125 1 79.69 65 ASN B O 1
ATOM 2650 N N . GLU B 1 66 ? -9.672 7.668 21.297 1 86.06 66 GLU B N 1
ATOM 2651 C CA . GLU B 1 66 ? -9.586 8.898 20.516 1 86.06 66 GLU B CA 1
ATOM 2652 C C . GLU B 1 66 ? -10.969 9.375 20.078 1 86.06 66 GLU B C 1
ATOM 2654 O O . GLU B 1 66 ? -11.984 8.812 20.5 1 86.06 66 GLU B O 1
ATOM 2659 N N . ASP B 1 67 ? -11.148 10.438 19.422 1 82.25 67 ASP B N 1
ATOM 2660 C CA . ASP B 1 67 ? -12.359 11.242 19.266 1 82.25 67 ASP B CA 1
ATOM 2661 C C . ASP B 1 67 ? -13.133 10.836 18.016 1 82.25 67 ASP B C 1
ATOM 2663 O O . ASP B 1 67 ? -13.742 11.68 17.359 1 82.25 67 ASP B O 1
ATOM 2667 N N . LEU B 1 68 ? -13.086 9.562 17.609 1 83.88 68 LEU B N 1
ATOM 2668 C CA . LEU B 1 68 ? -13.773 9.109 16.406 1 83.88 68 LEU B CA 1
ATOM 2669 C C . LEU B 1 68 ? -15.258 9.453 16.469 1 83.88 68 LEU B C 1
ATOM 2671 O O . LEU B 1 68 ? -15.789 10.07 15.539 1 83.88 68 LEU B O 1
ATOM 2675 N N . ASP B 1 69 ? -15.891 9.141 17.562 1 84.31 69 ASP B N 1
ATOM 2676 C CA . ASP B 1 69 ? -17.328 9.328 17.703 1 84.31 69 ASP B CA 1
ATOM 2677 C C . ASP B 1 69 ? -17.672 10.805 17.844 1 84.31 69 ASP B C 1
ATOM 2679 O O . ASP B 1 69 ? -18.766 11.242 17.438 1 84.31 69 ASP B O 1
ATOM 2683 N N . ALA B 1 70 ? -16.766 11.617 18.328 1 84.44 70 ALA B N 1
ATOM 2684 C CA . ALA B 1 70 ? -17.031 13.023 18.641 1 84.44 70 ALA B CA 1
ATOM 2685 C C . ALA B 1 70 ? -16.547 13.93 17.516 1 84.44 70 ALA B C 1
ATOM 2687 O O . ALA B 1 70 ? -16.703 15.156 17.578 1 84.44 70 ALA B O 1
ATOM 2688 N N . TYR B 1 71 ? -16 13.312 16.578 1 89 71 TYR B N 1
ATOM 2689 C CA . TYR B 1 71 ? -15.469 14.148 15.508 1 89 71 TYR B CA 1
ATOM 2690 C C . TYR B 1 71 ? -16.578 14.961 14.852 1 89 71 TYR B C 1
ATOM 2692 O O . TYR B 1 71 ? -17.594 14.414 14.438 1 89 71 TYR B O 1
ATOM 2700 N N . PRO B 1 72 ? -16.391 16.266 14.664 1 88.25 72 PRO B N 1
ATOM 2701 C CA . PRO B 1 72 ? -17.453 17.109 14.109 1 88.25 72 PRO B CA 1
ATOM 2702 C C . PRO B 1 72 ? -17.719 16.828 12.633 1 88.25 72 PRO B C 1
ATOM 2704 O O . PRO B 1 72 ? -16.797 16.484 11.891 1 88.25 72 PRO B O 1
ATOM 2707 N N . ARG B 1 73 ? -18.984 16.938 12.312 1 91.62 73 ARG B N 1
ATOM 2708 C CA . ARG B 1 73 ? -19.406 16.719 10.938 1 91.62 73 ARG B CA 1
ATOM 2709 C C . ARG B 1 73 ? -20.25 17.875 10.422 1 91.62 73 ARG B C 1
ATOM 2711 O O . ARG B 1 73 ? -21.375 18.094 10.883 1 91.62 73 ARG B O 1
ATOM 2718 N N . THR B 1 74 ? -19.703 18.531 9.445 1 94.88 74 THR B N 1
ATOM 2719 C CA . THR B 1 74 ? -20.328 19.734 8.914 1 94.88 74 THR B CA 1
ATOM 2720 C C . THR B 1 74 ? -20.359 19.703 7.391 1 94.88 74 THR B C 1
ATOM 2722 O O . THR B 1 74 ? -19.969 20.672 6.738 1 94.88 74 THR B O 1
ATOM 2725 N N . LEU B 1 75 ? -20.938 18.672 6.871 1 96.62 75 LEU B N 1
ATOM 2726 C CA . LEU B 1 75 ? -20.812 18.375 5.449 1 96.62 75 LEU B CA 1
ATOM 2727 C C . LEU B 1 75 ? -21.391 19.5 4.609 1 96.62 75 LEU B C 1
ATOM 2729 O O . LEU B 1 75 ? -20.797 19.891 3.596 1 96.62 75 LEU B O 1
ATOM 2733 N N . GLU B 1 76 ? -22.531 20.047 5.02 1 97.06 76 GLU B N 1
ATOM 2734 C CA . GLU B 1 76 ? -23.172 21.094 4.23 1 97.06 76 GLU B CA 1
ATOM 2735 C C . GLU B 1 76 ? -22.281 22.344 4.148 1 97.06 76 GLU B C 1
ATOM 2737 O O . GLU B 1 76 ? -22.016 22.844 3.057 1 97.06 76 GLU B O 1
ATOM 2742 N N . ALA B 1 77 ? -21.859 22.812 5.324 1 97.44 77 ALA B N 1
ATOM 2743 C CA . ALA B 1 77 ? -20.969 23.969 5.367 1 97.44 77 ALA B CA 1
ATOM 2744 C C . ALA B 1 77 ? -19.656 23.688 4.629 1 97.44 77 ALA B C 1
ATOM 2746 O O . ALA B 1 77 ? -19.156 24.547 3.902 1 97.44 77 ALA B O 1
ATOM 2747 N N . ASP B 1 78 ? -19.141 22.516 4.789 1 98.12 78 ASP B N 1
ATOM 2748 C CA . ASP B 1 78 ? -17.906 22.109 4.117 1 98.12 78 ASP B CA 1
ATOM 2749 C C . ASP B 1 78 ? -18.078 22.125 2.6 1 98.12 78 ASP B C 1
ATOM 2751 O O . ASP B 1 78 ? -17.234 22.672 1.882 1 98.12 78 ASP B O 1
ATOM 2755 N N . SER B 1 79 ? -19.141 21.547 2.143 1 98.19 79 SER B N 1
ATOM 2756 C CA . SER B 1 79 ? -19.406 21.469 0.712 1 98.19 79 SER B CA 1
ATOM 2757 C C . SER B 1 79 ? -19.5 22.844 0.079 1 98.19 79 SER B C 1
ATOM 2759 O O . SER B 1 79 ? -18.953 23.078 -1.007 1 98.19 79 SER B O 1
ATOM 2761 N N . GLN B 1 80 ? -20.156 23.734 0.761 1 98.12 80 GLN B N 1
ATOM 2762 C CA . GLN B 1 80 ? -20.297 25.109 0.253 1 98.12 80 GLN B CA 1
ATOM 2763 C C . GLN B 1 80 ? -18.938 25.781 0.154 1 98.12 80 GLN B C 1
ATOM 2765 O O . GLN B 1 80 ? -18.609 26.391 -0.867 1 98.12 80 GLN B O 1
ATOM 2770 N N . ALA B 1 81 ? -18.172 25.672 1.212 1 98.31 81 ALA B N 1
ATOM 2771 C CA . ALA B 1 81 ? -16.859 26.297 1.235 1 98.31 81 ALA B CA 1
ATOM 2772 C C . ALA B 1 81 ? -15.961 25.703 0.144 1 98.31 81 ALA B C 1
ATOM 2774 O O . ALA B 1 81 ? -15.188 26.438 -0.49 1 98.31 81 ALA B O 1
ATOM 2775 N N . LEU B 1 82 ? -16.062 24.406 -0.083 1 98.69 82 LEU B N 1
ATOM 2776 C CA . LEU B 1 82 ? -15.25 23.719 -1.078 1 98.69 82 LEU B CA 1
ATOM 2777 C C . LEU B 1 82 ? -15.625 24.156 -2.488 1 98.69 82 LEU B C 1
ATOM 2779 O O . LEU B 1 82 ? -14.75 24.344 -3.338 1 98.69 82 LEU B O 1
ATOM 2783 N N . THR B 1 83 ? -16.906 24.312 -2.73 1 98.19 83 THR B N 1
ATOM 2784 C CA . THR B 1 83 ? -17.375 24.781 -4.031 1 98.19 83 THR B CA 1
ATOM 2785 C C . THR B 1 83 ? -16.797 26.156 -4.348 1 98.19 83 THR B C 1
ATOM 2787 O O . THR B 1 83 ? -16.266 26.375 -5.441 1 98.19 83 THR B O 1
ATOM 2790 N N . VAL B 1 84 ? -16.812 27 -3.373 1 98.19 84 VAL B N 1
ATOM 2791 C CA . VAL B 1 84 ? -16.312 28.359 -3.531 1 98.19 84 VAL B CA 1
ATOM 2792 C C . VAL B 1 84 ? -14.797 28.344 -3.764 1 98.19 84 VAL B C 1
ATOM 2794 O O . VAL B 1 84 ? -14.266 29.141 -4.531 1 98.19 84 VAL B O 1
ATOM 2797 N N . ALA B 1 85 ? -14.141 27.391 -3.184 1 98.56 85 ALA B N 1
ATOM 2798 C CA . ALA B 1 85 ? -12.688 27.312 -3.234 1 98.56 85 ALA B CA 1
ATOM 2799 C C . ALA B 1 85 ? -12.211 26.734 -4.57 1 98.56 85 ALA B C 1
ATOM 2801 O O . ALA B 1 85 ? -11.031 26.844 -4.91 1 98.56 85 ALA B O 1
ATOM 2802 N N . GLY B 1 86 ? -13.125 26.094 -5.332 1 98.38 86 GLY B N 1
ATOM 2803 C CA . GLY B 1 86 ? -12.75 25.625 -6.66 1 98.38 86 GLY B CA 1
ATOM 2804 C C . GLY B 1 86 ? -12.766 24.125 -6.801 1 98.38 86 GLY B C 1
ATOM 2805 O O . GLY B 1 86 ? -12.328 23.578 -7.82 1 98.38 86 GLY B O 1
ATOM 2806 N N . ALA B 1 87 ? -13.266 23.406 -5.785 1 98.62 87 ALA B N 1
ATOM 2807 C CA . ALA B 1 87 ? -13.391 21.953 -5.898 1 98.62 87 ALA B CA 1
ATOM 2808 C C . ALA B 1 87 ? -14.492 21.578 -6.887 1 98.62 87 ALA B C 1
ATOM 2810 O O . ALA B 1 87 ? -15.562 22.188 -6.906 1 98.62 87 ALA B O 1
ATOM 2811 N N . GLU B 1 88 ? -14.234 20.594 -7.637 1 98.69 88 GLU B N 1
ATOM 2812 C CA . GLU B 1 88 ? -15.211 20.172 -8.641 1 98.69 88 GLU B CA 1
ATOM 2813 C C . GLU B 1 88 ? -15.844 18.828 -8.281 1 98.69 88 GLU B C 1
ATOM 2815 O O . GLU B 1 88 ? -16.922 18.5 -8.773 1 98.69 88 GLU B O 1
ATOM 2820 N N . LEU B 1 89 ? -15.172 18.047 -7.531 1 98.81 89 LEU B N 1
ATOM 2821 C CA . LEU B 1 89 ? -15.648 16.734 -7.125 1 98.81 89 LEU B CA 1
ATOM 2822 C C . LEU B 1 89 ? -15.367 16.484 -5.645 1 98.81 89 LEU B C 1
ATOM 2824 O O . LEU B 1 89 ? -14.242 16.672 -5.184 1 98.81 89 LEU B O 1
ATOM 2828 N N . LEU B 1 90 ? -16.438 16.219 -4.934 1 98.88 90 LEU B N 1
ATOM 2829 C CA . LEU B 1 90 ? -16.344 15.891 -3.512 1 98.88 90 LEU B CA 1
ATOM 2830 C C . LEU B 1 90 ? -16.703 14.43 -3.268 1 98.88 90 LEU B C 1
ATOM 2832 O O . LEU B 1 90 ? -17.828 14.008 -3.52 1 98.88 90 LEU B O 1
ATOM 2836 N N . PHE B 1 91 ? -15.703 13.656 -2.82 1 98.94 91 PHE B N 1
ATOM 2837 C CA . PHE B 1 91 ? -15.852 12.25 -2.484 1 98.94 91 PHE B CA 1
ATOM 2838 C C . PHE B 1 91 ? -16.141 12.07 -0.999 1 98.94 91 PHE B C 1
ATOM 2840 O O . PHE B 1 91 ? -15.305 12.383 -0.154 1 98.94 91 PHE B O 1
ATOM 2847 N N . THR B 1 92 ? -17.344 11.57 -0.601 1 98.75 92 THR B N 1
ATOM 2848 C CA . THR B 1 92 ? -17.75 11.43 0.789 1 98.75 92 THR B CA 1
ATOM 2849 C C . THR B 1 92 ? -18.125 9.977 1.095 1 98.75 92 THR B C 1
ATOM 2851 O O . THR B 1 92 ? -19.281 9.68 1.424 1 98.75 92 THR B O 1
ATOM 2854 N N . PRO B 1 93 ? -17.156 9.094 1.074 1 98.5 93 PRO B N 1
ATOM 2855 C CA . PRO B 1 93 ? -17.484 7.688 1.305 1 98.5 93 PRO B CA 1
ATOM 2856 C C . PRO B 1 93 ? -17.797 7.383 2.768 1 98.5 93 PRO B C 1
ATOM 2858 O O . PRO B 1 93 ? -17.516 8.203 3.645 1 98.5 93 PRO B O 1
ATOM 2861 N N . THR B 1 94 ? -18.406 6.242 2.949 1 97.62 94 THR B N 1
ATOM 2862 C CA . THR B 1 94 ? -18.641 5.703 4.285 1 97.62 94 THR B CA 1
ATOM 2863 C C . THR B 1 94 ? -17.641 4.602 4.609 1 97.62 94 THR B C 1
ATOM 2865 O O . THR B 1 94 ? -17 4.059 3.709 1 97.62 94 THR B O 1
ATOM 2868 N N . PRO B 1 95 ? -17.516 4.258 5.887 1 97 95 PRO B N 1
ATOM 2869 C CA . PRO B 1 95 ? -16.641 3.139 6.25 1 97 95 PRO B CA 1
ATOM 2870 C C . PRO B 1 95 ? -17.047 1.833 5.57 1 97 95 PRO B C 1
ATOM 2872 O O . PRO B 1 95 ? -16.188 1.02 5.223 1 97 95 PRO B O 1
ATOM 2875 N N . ALA B 1 96 ? -18.297 1.64 5.293 1 97.38 96 ALA B N 1
ATOM 2876 C CA . ALA B 1 96 ? -18.766 0.417 4.648 1 97.38 96 ALA B CA 1
ATOM 2877 C C . ALA B 1 96 ? -18.281 0.338 3.203 1 97.38 96 ALA B C 1
ATOM 2879 O O . ALA B 1 96 ? -18.047 -0.753 2.682 1 97.38 96 ALA B O 1
ATOM 2880 N N . ILE B 1 97 ? -18.109 1.467 2.559 1 98 97 ILE B N 1
ATOM 2881 C CA . ILE B 1 97 ? -17.656 1.529 1.175 1 98 97 ILE B CA 1
ATOM 2882 C C . ILE B 1 97 ? -16.141 1.366 1.126 1 98 97 ILE B C 1
ATOM 2884 O O . ILE B 1 97 ? -15.617 0.628 0.29 1 98 97 ILE B O 1
ATOM 2888 N N . ILE B 1 98 ? -15.445 1.992 2.1 1 98.44 98 ILE B N 1
ATOM 2889 C CA . ILE B 1 98 ? -13.984 2.018 2.102 1 98.44 98 ILE B CA 1
ATOM 2890 C C . ILE B 1 98 ? -13.445 0.694 2.639 1 98.44 98 ILE B C 1
ATOM 2892 O O . ILE B 1 98 ? -12.453 0.17 2.131 1 98.44 98 ILE B O 1
ATOM 2896 N N . TYR B 1 99 ? -14.109 0.167 3.652 1 97.88 99 TYR B N 1
ATOM 2897 C CA . TYR B 1 99 ? -13.695 -1.064 4.316 1 97.88 99 TYR B CA 1
ATOM 2898 C C . TYR B 1 99 ? -14.828 -2.08 4.336 1 97.88 99 TYR B C 1
ATOM 2900 O O . TYR B 1 99 ? -15.305 -2.465 5.406 1 97.88 99 TYR B O 1
ATOM 2908 N N . PRO B 1 100 ? -15.172 -2.598 3.178 1 96.06 100 PRO B N 1
ATOM 2909 C CA . PRO B 1 100 ? -16.344 -3.479 3.123 1 96.06 100 PRO B CA 1
ATOM 2910 C C . PRO B 1 100 ? -16.141 -4.77 3.914 1 96.06 100 PRO B C 1
ATOM 2912 O O . PRO B 1 100 ? -17.125 -5.391 4.344 1 96.06 100 PRO B O 1
ATOM 2915 N N . LYS B 1 101 ? -14.945 -5.219 4.188 1 93.88 101 LYS B N 1
ATOM 2916 C CA . LYS B 1 101 ? -14.672 -6.453 4.91 1 93.88 101 LYS B CA 1
ATOM 2917 C C . LYS B 1 101 ? -14.336 -6.172 6.375 1 93.88 101 LYS B C 1
ATOM 2919 O O . LYS B 1 101 ? -13.93 -7.074 7.109 1 93.88 101 LYS B O 1
ATOM 2924 N N . GLY B 1 102 ? -14.445 -4.922 6.73 1 94.5 102 GLY B N 1
ATOM 2925 C CA . GLY B 1 102 ? -14.07 -4.527 8.078 1 94.5 102 GLY B CA 1
ATOM 2926 C C . GLY B 1 102 ? -12.602 -4.172 8.211 1 94.5 102 GLY B C 1
ATOM 2927 O O . GLY B 1 102 ? -11.828 -4.348 7.27 1 94.5 102 GLY B O 1
ATOM 2928 N N . LEU B 1 103 ? -12.195 -3.727 9.406 1 94.38 103 LEU B N 1
ATOM 2929 C CA . LEU B 1 103 ? -10.852 -3.203 9.625 1 94.38 103 LEU B CA 1
ATOM 2930 C C . LEU B 1 103 ? -9.867 -4.336 9.891 1 94.38 103 LEU B C 1
ATOM 2932 O O . LEU B 1 103 ? -8.703 -4.262 9.477 1 94.38 103 LEU B O 1
ATOM 2936 N N . ALA B 1 104 ? -10.312 -5.367 10.484 1 91.69 104 ALA B N 1
ATOM 2937 C CA . ALA B 1 104 ? -9.422 -6.441 10.922 1 91.69 104 ALA B CA 1
ATOM 2938 C C . ALA B 1 104 ? -8.797 -7.156 9.727 1 91.69 104 ALA B C 1
ATOM 2940 O O . ALA B 1 104 ? -7.645 -7.59 9.789 1 91.69 104 ALA B O 1
ATOM 2941 N N . GLN B 1 105 ? -9.484 -7.215 8.609 1 93.12 105 GLN B N 1
ATOM 2942 C CA . GLN B 1 105 ? -9.023 -7.969 7.445 1 93.12 105 GLN B CA 1
ATOM 2943 C C . GLN B 1 105 ? -8.508 -7.035 6.352 1 93.12 105 GLN B C 1
ATOM 2945 O O . GLN B 1 105 ? -8.086 -7.488 5.289 1 93.12 105 GLN B O 1
ATOM 2950 N N . GLN B 1 106 ? -8.508 -5.805 6.629 1 97.5 106 GLN B N 1
ATOM 2951 C CA . GLN B 1 106 ? -8.117 -4.812 5.633 1 97.5 106 GLN B CA 1
ATOM 2952 C C . GLN B 1 106 ? -6.621 -4.867 5.355 1 97.5 106 GLN B C 1
ATOM 2954 O O . GLN B 1 106 ? -5.812 -4.84 6.285 1 97.5 106 GLN B O 1
ATOM 2959 N N . THR B 1 107 ? -6.266 -5.051 4.07 1 98.75 107 THR B N 1
ATOM 2960 C CA . THR B 1 107 ? -4.883 -4.812 3.672 1 98.75 107 THR B CA 1
ATOM 2961 C C . THR B 1 107 ? -4.406 -3.447 4.152 1 98.75 107 THR B C 1
ATOM 2963 O O . THR B 1 107 ? -5.137 -2.459 4.059 1 98.75 107 THR B O 1
ATOM 2966 N N . TYR B 1 108 ? -3.189 -3.416 4.734 1 98.69 108 TYR B N 1
ATOM 2967 C CA . TYR B 1 108 ? -2.74 -2.125 5.242 1 98.69 108 TYR B CA 1
ATOM 2968 C C . TYR B 1 108 ? -1.331 -1.809 4.754 1 98.69 108 TYR B C 1
ATOM 2970 O O . TYR B 1 108 ? -0.633 -2.688 4.242 1 98.69 108 TYR B O 1
ATOM 2978 N N . VAL B 1 109 ? -0.96 -0.575 4.812 1 98.88 109 VAL B N 1
ATOM 2979 C CA . VAL B 1 109 ? 0.335 -0.019 4.434 1 98.88 109 VAL B CA 1
ATOM 2980 C C . VAL B 1 109 ? 1.053 0.511 5.672 1 98.88 109 VAL B C 1
ATOM 2982 O O . VAL B 1 109 ? 0.452 1.203 6.496 1 98.88 109 VAL B O 1
ATOM 2985 N N . GLU B 1 110 ? 2.277 0.204 5.789 1 98.25 110 GLU B N 1
ATOM 2986 C CA . GLU B 1 110 ? 3.062 0.644 6.938 1 98.25 110 GLU B CA 1
ATOM 2987 C C . GLU B 1 110 ? 4.359 1.312 6.496 1 98.25 110 GLU B C 1
ATOM 2989 O O . GLU B 1 110 ? 5.051 0.811 5.605 1 98.25 110 GLU B O 1
ATOM 2994 N N . VAL B 1 111 ? 4.609 2.424 7.035 1 98.31 111 VAL B N 1
ATOM 2995 C CA . VAL B 1 111 ? 5.84 3.174 6.805 1 98.31 111 VAL B CA 1
ATOM 2996 C C . VAL B 1 111 ? 6.727 3.111 8.047 1 98.31 111 VAL B C 1
ATOM 2998 O O . VAL B 1 111 ? 6.602 3.941 8.945 1 98.31 111 VAL B O 1
ATOM 3001 N N . PRO B 1 112 ? 7.645 2.203 8.094 1 96.44 112 PRO B N 1
ATOM 3002 C CA . PRO B 1 112 ? 8.43 1.995 9.312 1 96.44 112 PRO B CA 1
ATOM 3003 C C . PRO B 1 112 ? 9.344 3.172 9.633 1 96.44 112 PRO B C 1
ATOM 3005 O O . PRO B 1 112 ? 9.734 3.918 8.734 1 96.44 112 PRO B O 1
ATOM 3008 N N . GLY B 1 113 ? 9.766 3.316 10.867 1 94.5 113 GLY B N 1
ATOM 3009 C CA . GLY B 1 113 ? 10.695 4.34 11.312 1 94.5 113 GLY B CA 1
ATOM 3010 C C . GLY B 1 113 ? 10.023 5.652 11.656 1 94.5 113 GLY B C 1
ATOM 3011 O O . GLY B 1 113 ? 9.672 5.891 12.82 1 94.5 113 GLY B O 1
ATOM 3012 N N . ILE B 1 114 ? 9.609 6.375 10.602 1 95.81 114 ILE B N 1
ATOM 3013 C CA . ILE B 1 114 ? 9.086 7.727 10.773 1 95.81 114 ILE B CA 1
ATOM 3014 C C . ILE B 1 114 ? 7.691 7.672 11.383 1 95.81 114 ILE B C 1
ATOM 3016 O O . ILE B 1 114 ? 7.242 8.633 12.016 1 95.81 114 ILE B O 1
ATOM 3020 N N . SER B 1 115 ? 7.02 6.508 11.281 1 96.75 115 SER B N 1
ATOM 3021 C CA . SER B 1 115 ? 5.668 6.348 11.812 1 96.75 115 SER B CA 1
ATOM 3022 C C . SER B 1 115 ? 5.688 5.992 13.289 1 96.75 115 SER B C 1
ATOM 3024 O O . SER B 1 115 ? 4.648 6.004 13.953 1 96.75 115 SER B O 1
ATOM 3026 N N . ASP B 1 116 ? 6.852 5.711 13.844 1 95.38 116 ASP B N 1
ATOM 3027 C CA . ASP B 1 116 ? 6.898 5.07 15.148 1 95.38 116 ASP B CA 1
ATOM 3028 C C . ASP B 1 116 ? 7.332 6.059 16.234 1 95.38 116 ASP B C 1
ATOM 3030 O O . ASP B 1 116 ? 7.402 5.703 17.406 1 95.38 116 ASP B O 1
ATOM 3034 N N . VAL B 1 117 ? 7.578 7.262 15.867 1 95.69 117 VAL B N 1
ATOM 3035 C CA . VAL B 1 117 ? 8.055 8.281 16.797 1 95.69 117 VAL B CA 1
ATOM 3036 C C . VAL B 1 117 ? 6.996 9.367 16.969 1 95.69 117 VAL B C 1
ATOM 3038 O O . VAL B 1 117 ? 6.004 9.391 16.234 1 95.69 117 VAL B O 1
ATOM 3041 N N . LEU B 1 118 ? 7.145 10.203 18.016 1 97.06 118 LEU B N 1
ATOM 3042 C CA . LEU B 1 118 ? 6.309 11.391 18.203 1 97.06 118 LEU B CA 1
ATOM 3043 C C . LEU B 1 118 ? 4.832 11.008 18.219 1 97.06 118 LEU B C 1
ATOM 3045 O O . LEU B 1 118 ? 4.395 10.227 19.062 1 97.06 118 LEU B O 1
ATOM 3049 N N . CYS B 1 119 ? 4.043 11.531 17.25 1 95.56 119 CYS B N 1
ATOM 3050 C CA . CYS B 1 119 ? 2.619 11.211 17.234 1 95.56 119 CYS B CA 1
ATOM 3051 C C . CYS B 1 119 ? 2.398 9.703 17.094 1 95.56 119 CYS B C 1
ATOM 3053 O O . CYS B 1 119 ? 1.463 9.156 17.688 1 95.56 119 CYS B O 1
ATOM 3055 N N . GLY B 1 120 ? 3.242 9.055 16.375 1 95.25 120 GLY B N 1
ATOM 3056 C CA . GLY B 1 120 ? 3.125 7.609 16.219 1 95.25 120 GLY B CA 1
ATOM 3057 C C . GLY B 1 120 ? 3.377 6.848 17.5 1 95.25 120 GLY B C 1
ATOM 3058 O O . GLY B 1 120 ? 2.756 5.809 17.75 1 95.25 120 GLY B O 1
ATOM 3059 N N . ALA B 1 121 ? 4.332 7.348 18.266 1 94.31 121 ALA B N 1
ATOM 3060 C CA . ALA B 1 121 ? 4.605 6.738 19.562 1 94.31 121 ALA B CA 1
ATOM 3061 C C . ALA B 1 121 ? 3.443 6.949 20.516 1 94.31 121 ALA B C 1
ATOM 3063 O O . ALA B 1 121 ? 3.078 6.039 21.266 1 94.31 121 ALA B O 1
ATOM 3064 N N . SER B 1 122 ? 2.846 8.078 20.484 1 93.38 122 SER B N 1
ATOM 3065 C CA . SER B 1 122 ? 1.763 8.445 21.375 1 93.38 122 SER B CA 1
ATOM 3066 C C . SER B 1 122 ? 0.439 7.832 20.938 1 93.38 122 SER B C 1
ATOM 3068 O O . SER B 1 122 ? -0.477 7.672 21.75 1 93.38 122 SER B O 1
ATOM 3070 N N . ARG B 1 123 ? 0.316 7.578 19.672 1 94.12 123 ARG B N 1
ATOM 3071 C CA . ARG B 1 123 ? -0.904 7.035 19.078 1 94.12 123 ARG B CA 1
ATOM 3072 C C . ARG B 1 123 ? -0.604 5.801 18.234 1 94.12 123 ARG B C 1
ATOM 3074 O O . ARG B 1 123 ? -0.752 5.824 17.016 1 94.12 123 ARG B O 1
ATOM 3081 N N . PRO B 1 124 ? -0.345 4.688 18.922 1 94.19 124 PRO B N 1
ATOM 3082 C CA . PRO B 1 124 ? 0.028 3.486 18.156 1 94.19 124 PRO B CA 1
ATOM 3083 C C . PRO B 1 124 ? -1.017 3.098 17.125 1 94.19 124 PRO B C 1
ATOM 3085 O O . PRO B 1 124 ? -2.211 3.037 17.422 1 94.19 124 PRO B O 1
ATOM 3088 N N . GLY B 1 125 ? -0.56 2.898 15.844 1 95 125 GLY B N 1
ATOM 3089 C CA . GLY B 1 125 ? -1.44 2.484 14.766 1 95 125 GLY B CA 1
ATOM 3090 C C . GLY B 1 125 ? -1.982 3.648 13.961 1 95 125 GLY B C 1
ATOM 3091 O O . GLY B 1 125 ? -2.555 3.451 12.883 1 95 125 GLY B O 1
ATOM 3092 N N . HIS B 1 126 ? -1.83 4.871 14.453 1 97.19 126 HIS B N 1
ATOM 3093 C CA . HIS B 1 126 ? -2.387 6.055 13.812 1 97.19 126 HIS B CA 1
ATOM 3094 C C . HIS B 1 126 ? -1.871 6.195 12.383 1 97.19 126 HIS B C 1
ATOM 3096 O O . HIS B 1 126 ? -2.66 6.289 11.438 1 97.19 126 HIS B O 1
ATOM 3102 N N . PHE B 1 127 ? -0.586 6.094 12.266 1 98.31 127 PHE B N 1
ATOM 3103 C CA . PHE B 1 127 ? -0.025 6.383 10.953 1 98.31 127 PHE B CA 1
ATOM 3104 C C . PHE B 1 127 ? -0.191 5.191 10.016 1 98.31 127 PHE B C 1
ATOM 3106 O O . PHE B 1 127 ? -0.19 5.348 8.789 1 98.31 127 PHE B O 1
ATOM 3113 N N . ARG B 1 128 ? -0.278 3.943 10.516 1 97.94 128 ARG B N 1
ATOM 3114 C CA . ARG B 1 128 ? -0.714 2.846 9.656 1 97.94 128 ARG B CA 1
ATOM 3115 C C . ARG B 1 128 ? -2.074 3.143 9.039 1 97.94 128 ARG B C 1
ATOM 3117 O O . ARG B 1 128 ? -2.281 2.914 7.844 1 97.94 128 ARG B O 1
ATOM 3124 N N . GLY B 1 129 ? -2.963 3.633 9.93 1 98.38 129 GLY B N 1
ATOM 3125 C CA . GLY B 1 129 ? -4.273 4.027 9.438 1 98.38 129 GLY B CA 1
ATOM 3126 C C . GLY B 1 129 ? -4.211 5.121 8.391 1 98.38 129 GLY B C 1
ATOM 3127 O O . GLY B 1 129 ? -4.871 5.031 7.352 1 98.38 129 GLY B O 1
ATOM 3128 N N . VAL B 1 130 ? -3.396 6.133 8.633 1 98.69 130 VAL B N 1
ATOM 3129 C CA . VAL B 1 130 ? -3.256 7.266 7.723 1 98.69 130 VAL B CA 1
ATOM 3130 C C . VAL B 1 130 ? -2.686 6.793 6.387 1 98.69 130 VAL B C 1
ATOM 3132 O O . VAL B 1 130 ? -3.242 7.086 5.328 1 98.69 130 VAL B O 1
ATOM 3135 N N . ALA B 1 131 ? -1.565 5.992 6.449 1 98.88 131 ALA B N 1
ATOM 3136 C CA . ALA B 1 131 ? -0.913 5.527 5.227 1 98.88 131 ALA B CA 1
ATOM 3137 C C . ALA B 1 131 ? -1.851 4.648 4.406 1 98.88 131 ALA B C 1
ATOM 3139 O O . ALA B 1 131 ? -1.909 4.77 3.18 1 98.88 131 ALA B O 1
ATOM 3140 N N . THR B 1 132 ? -2.596 3.83 5.051 1 98.88 132 THR B N 1
ATOM 3141 C CA . THR B 1 132 ? -3.496 2.904 4.371 1 98.88 132 THR B CA 1
ATOM 3142 C C . THR B 1 132 ? -4.605 3.662 3.646 1 98.88 132 THR B C 1
ATOM 3144 O O . THR B 1 132 ? -4.82 3.459 2.451 1 98.88 132 THR B O 1
ATOM 3147 N N . ILE B 1 133 ? -5.258 4.605 4.328 1 98.88 133 ILE B N 1
ATOM 3148 C CA . ILE B 1 133 ? -6.402 5.277 3.723 1 98.88 133 ILE B CA 1
ATOM 3149 C C . ILE B 1 133 ? -5.922 6.223 2.623 1 98.88 133 ILE B C 1
ATOM 3151 O O . ILE B 1 133 ? -6.566 6.344 1.578 1 98.88 133 ILE B O 1
ATOM 3155 N N . VAL B 1 134 ? -4.832 6.871 2.861 1 98.94 134 VAL B N 1
ATOM 3156 C CA . VAL B 1 134 ? -4.348 7.797 1.842 1 98.94 134 VAL B CA 1
ATOM 3157 C C . VAL B 1 134 ? -3.92 7.016 0.6 1 98.94 134 VAL B C 1
ATOM 3159 O O . VAL B 1 134 ? -4.219 7.418 -0.527 1 98.94 134 VAL B O 1
ATOM 3162 N N . CYS B 1 135 ? -3.219 5.891 0.803 1 98.88 135 CYS B N 1
ATOM 3163 C CA . CYS B 1 135 ? -2.875 5.031 -0.323 1 98.88 135 CYS B CA 1
ATOM 3164 C C . CYS B 1 135 ? -4.125 4.598 -1.08 1 98.88 135 CYS B C 1
ATOM 3166 O O . CYS B 1 135 ? -4.164 4.664 -2.311 1 98.88 135 CYS B O 1
ATOM 3168 N N . LYS B 1 136 ? -5.09 4.16 -0.361 1 98.75 136 LYS B N 1
ATOM 3169 C CA . LYS B 1 136 ? -6.344 3.703 -0.957 1 98.75 136 LYS B CA 1
ATOM 3170 C C . LYS B 1 136 ? -7.031 4.828 -1.724 1 98.75 136 LYS B C 1
ATOM 3172 O O . LYS B 1 136 ? -7.484 4.633 -2.852 1 98.75 136 LYS B O 1
ATOM 3177 N N . LEU B 1 137 ? -7.086 6.027 -1.146 1 98.94 137 LEU B N 1
ATOM 3178 C CA . LEU B 1 137 ? -7.691 7.18 -1.803 1 98.94 137 LEU B CA 1
ATOM 3179 C C . LEU B 1 137 ? -6.914 7.559 -3.059 1 98.94 137 LEU B C 1
ATOM 3181 O O . LEU B 1 137 ? -7.508 7.941 -4.07 1 98.94 137 LEU B O 1
ATOM 3185 N N . PHE B 1 138 ? -5.559 7.52 -2.994 1 98.94 138 PHE B N 1
ATOM 3186 C CA . PHE B 1 138 ? -4.742 7.762 -4.176 1 98.94 138 PHE B CA 1
ATOM 3187 C C . PHE B 1 138 ? -5.105 6.793 -5.293 1 98.94 138 PHE B C 1
ATOM 3189 O O . PHE B 1 138 ? -5.188 7.188 -6.461 1 98.94 138 PHE B O 1
ATOM 3196 N N . ASN B 1 139 ? -5.367 5.539 -4.941 1 98.69 139 ASN B N 1
ATOM 3197 C CA . ASN B 1 139 ? -5.719 4.527 -5.934 1 98.69 139 ASN B CA 1
ATOM 3198 C C . ASN B 1 139 ? -7.117 4.766 -6.5 1 98.69 139 ASN B C 1
ATOM 3200 O O . ASN B 1 139 ? -7.395 4.402 -7.645 1 98.69 139 ASN B O 1
ATOM 3204 N N . ILE B 1 140 ? -7.988 5.312 -5.719 1 98.75 140 ILE B N 1
ATOM 3205 C CA . ILE B 1 140 ? -9.352 5.594 -6.148 1 98.75 140 ILE B CA 1
ATOM 3206 C C . ILE B 1 140 ? -9.359 6.809 -7.078 1 98.75 140 ILE B C 1
ATOM 3208 O O . ILE B 1 140 ? -9.953 6.766 -8.156 1 98.75 140 ILE B O 1
ATOM 3212 N N . VAL B 1 141 ? -8.625 7.832 -6.699 1 98.75 141 VAL B N 1
ATOM 3213 C CA . VAL B 1 141 ? -8.711 9.117 -7.387 1 98.75 141 VAL B CA 1
ATOM 3214 C C . VAL B 1 141 ? -7.676 9.172 -8.508 1 98.75 141 VAL B C 1
ATOM 3216 O O . VAL B 1 141 ? -7.922 9.75 -9.562 1 98.75 141 VAL B O 1
ATOM 3219 N N . LEU B 1 142 ? -6.477 8.57 -8.289 1 97.75 142 LEU B N 1
ATOM 3220 C CA . LEU B 1 142 ? -5.344 8.609 -9.203 1 97.75 142 LEU B CA 1
ATOM 3221 C C . LEU B 1 142 ? -4.977 10.047 -9.555 1 97.75 142 LEU B C 1
ATOM 3223 O O . LEU B 1 142 ? -4.871 10.391 -10.734 1 97.75 142 LEU B O 1
ATOM 3227 N N . PRO B 1 143 ? -4.688 10.867 -8.578 1 98.75 143 PRO B N 1
ATOM 3228 C CA . PRO B 1 143 ? -4.355 12.266 -8.852 1 98.75 143 PRO B CA 1
ATOM 3229 C C . PRO B 1 143 ? -2.943 12.445 -9.398 1 98.75 143 PRO B C 1
ATOM 3231 O O . PRO B 1 143 ? -2.1 11.555 -9.242 1 98.75 143 PRO B O 1
ATOM 3234 N N . ASP B 1 144 ? -2.699 13.586 -10.047 1 98.38 144 ASP B N 1
ATOM 3235 C CA . ASP B 1 144 ? -1.354 13.984 -10.445 1 98.38 144 ASP B CA 1
ATOM 3236 C C . ASP B 1 144 ? -0.596 14.609 -9.273 1 98.38 144 ASP B C 1
ATOM 3238 O O . ASP B 1 144 ? 0.611 14.398 -9.125 1 98.38 144 ASP B O 1
ATOM 3242 N N . VAL B 1 145 ? -1.32 15.336 -8.477 1 98.88 145 VAL B N 1
ATOM 3243 C CA . VAL B 1 145 ? -0.762 16.078 -7.348 1 98.88 145 VAL B CA 1
ATOM 3244 C C . VAL B 1 145 ? -1.695 15.961 -6.145 1 98.88 145 VAL B C 1
ATOM 3246 O O . VAL B 1 145 ? -2.918 15.961 -6.301 1 98.88 145 VAL B O 1
ATOM 3249 N N . ALA B 1 146 ? -1.158 15.852 -5.012 1 98.94 146 ALA B N 1
ATOM 3250 C CA . ALA B 1 146 ? -1.945 15.883 -3.781 1 98.94 146 ALA B CA 1
ATOM 3251 C C . ALA B 1 146 ? -1.385 16.906 -2.797 1 98.94 146 ALA B C 1
ATOM 3253 O O . ALA B 1 146 ? -0.174 17.141 -2.754 1 98.94 146 ALA B O 1
ATOM 3254 N N . PHE B 1 147 ? -2.256 17.469 -2.043 1 98.94 147 PHE B N 1
ATOM 3255 C CA . PHE B 1 147 ? -1.898 18.562 -1.154 1 98.94 147 PHE B CA 1
ATOM 3256 C C . PHE B 1 147 ? -2.186 18.203 0.298 1 98.94 147 PHE B C 1
ATOM 3258 O O . PHE B 1 147 ? -3.252 17.672 0.61 1 98.94 147 PHE B O 1
ATOM 3265 N N . PHE B 1 148 ? -1.253 18.516 1.12 1 98.75 148 PHE B N 1
ATOM 3266 C CA . PHE B 1 148 ? -1.361 18.312 2.561 1 98.75 148 PHE B CA 1
ATOM 3267 C C . PHE B 1 148 ? -0.832 19.531 3.312 1 98.75 148 PHE B C 1
ATOM 3269 O O . PHE B 1 148 ? -0.048 20.312 2.77 1 98.75 148 PHE B O 1
ATOM 3276 N N . GLY B 1 149 ? -1.285 19.703 4.496 1 98.25 149 GLY B N 1
ATOM 3277 C CA . GLY B 1 149 ? -0.815 20.812 5.301 1 98.25 149 GLY B CA 1
ATOM 3278 C C . GLY B 1 149 ? 0.497 20.531 6.008 1 98.25 149 GLY B C 1
ATOM 3279 O O . GLY B 1 149 ? 0.681 19.453 6.578 1 98.25 149 GLY B O 1
ATOM 3280 N N . ASN B 1 150 ? 1.34 21.5 6.031 1 97.94 150 ASN B N 1
ATOM 3281 C CA . ASN B 1 150 ? 2.58 21.406 6.797 1 97.94 150 ASN B CA 1
ATOM 3282 C C . ASN B 1 150 ? 2.311 21.312 8.297 1 97.94 150 ASN B C 1
ATOM 3284 O O . ASN B 1 150 ? 3.188 20.906 9.062 1 97.94 150 ASN B O 1
ATOM 3288 N N . LYS B 1 151 ? 1.101 21.703 8.688 1 97.06 151 LYS B N 1
ATOM 3289 C CA . LYS B 1 151 ? 0.753 21.656 10.102 1 97.06 151 LYS B CA 1
ATOM 3290 C C . LYS B 1 151 ? 1.006 20.281 10.695 1 97.06 151 LYS B C 1
ATOM 3292 O O . LYS B 1 151 ? 1.634 20.156 11.75 1 97.06 151 LYS B O 1
ATOM 3297 N N . ASP B 1 152 ? 0.478 19.297 10.086 1 96.75 152 ASP B N 1
ATOM 3298 C CA . ASP B 1 152 ? 0.784 17.922 10.461 1 96.75 152 ASP B CA 1
ATOM 3299 C C . ASP B 1 152 ? 2.037 17.422 9.75 1 96.75 152 ASP B C 1
ATOM 3301 O O . ASP B 1 152 ? 1.96 16.531 8.891 1 96.75 152 ASP B O 1
ATOM 3305 N N . TYR B 1 153 ? 3.145 17.922 10.188 1 98.06 153 TYR B N 1
ATOM 3306 C CA . TYR B 1 153 ? 4.426 17.781 9.5 1 98.06 153 TYR B CA 1
ATOM 3307 C C . TYR B 1 153 ? 4.824 16.312 9.406 1 98.06 153 TYR B C 1
ATOM 3309 O O . TYR B 1 153 ? 5.246 15.844 8.344 1 98.06 153 TYR B O 1
ATOM 3317 N N . GLN B 1 154 ? 4.758 15.57 10.484 1 98.31 154 GLN B N 1
ATOM 3318 C CA . GLN B 1 154 ? 5.105 14.148 10.477 1 98.31 154 GLN B CA 1
ATOM 3319 C C . GLN B 1 154 ? 4.215 13.367 9.516 1 98.31 154 GLN B C 1
ATOM 3321 O O . GLN B 1 154 ? 4.695 12.508 8.781 1 98.31 154 GLN B O 1
ATOM 3326 N N . GLN B 1 155 ? 2.914 13.672 9.531 1 98.5 155 GLN B N 1
ATOM 3327 C CA . GLN B 1 155 ? 2.01 13.016 8.594 1 98.5 155 GLN B CA 1
ATOM 3328 C C . GLN B 1 155 ? 2.443 13.258 7.148 1 98.5 155 GLN B C 1
ATOM 3330 O O . GLN B 1 155 ? 2.457 12.336 6.332 1 98.5 155 GLN B O 1
ATOM 3335 N N . LEU B 1 156 ? 2.732 14.5 6.84 1 98.62 156 LEU B N 1
ATOM 3336 C CA . LEU B 1 156 ? 3.189 14.844 5.496 1 98.62 156 LEU B CA 1
ATOM 3337 C C . LEU B 1 156 ? 4.422 14.031 5.117 1 98.62 156 LEU B C 1
ATOM 3339 O O . LEU B 1 156 ? 4.496 13.492 4.008 1 98.62 156 LEU B O 1
ATOM 3343 N N . LEU B 1 157 ? 5.383 13.906 5.996 1 98.38 157 LEU B N 1
ATOM 3344 C CA . LEU B 1 157 ? 6.598 13.148 5.719 1 98.38 157 LEU B CA 1
ATOM 3345 C C . LEU B 1 157 ? 6.281 11.664 5.539 1 98.38 157 LEU B C 1
ATOM 3347 O O . LEU B 1 157 ? 6.875 11 4.688 1 98.38 157 LEU B O 1
ATOM 3351 N N . VAL B 1 158 ? 5.387 11.164 6.387 1 98.5 158 VAL B N 1
ATOM 3352 C CA . VAL B 1 158 ? 4.961 9.773 6.262 1 98.5 158 VAL B CA 1
ATOM 3353 C C . VAL B 1 158 ? 4.379 9.531 4.871 1 98.5 158 VAL B C 1
ATOM 3355 O O . VAL B 1 158 ? 4.727 8.555 4.203 1 98.5 158 VAL B O 1
ATOM 3358 N N . ILE B 1 159 ? 3.512 10.453 4.414 1 98.81 159 ILE B N 1
ATOM 3359 C CA . ILE B 1 159 ? 2.846 10.328 3.123 1 98.81 159 ILE B CA 1
ATOM 3360 C C . ILE B 1 159 ? 3.873 10.438 1.998 1 98.81 159 ILE B C 1
ATOM 3362 O O . ILE B 1 159 ? 3.85 9.648 1.051 1 98.81 159 ILE B O 1
ATOM 3366 N N . ARG B 1 160 ? 4.793 11.359 2.076 1 98.69 160 ARG B N 1
ATOM 3367 C CA . ARG B 1 160 ? 5.84 11.5 1.069 1 98.69 160 ARG B CA 1
ATOM 3368 C C . ARG B 1 160 ? 6.691 10.242 0.985 1 98.69 160 ARG B C 1
ATOM 3370 O O . ARG B 1 160 ? 7.008 9.773 -0.11 1 98.69 160 ARG B O 1
ATOM 3377 N N . THR B 1 161 ? 7.082 9.734 2.146 1 98.38 161 THR B N 1
ATOM 3378 C CA . THR B 1 161 ? 7.887 8.523 2.193 1 98.38 161 THR B CA 1
ATOM 3379 C C . THR B 1 161 ? 7.145 7.352 1.554 1 98.38 161 THR B C 1
ATOM 3381 O O . THR B 1 161 ? 7.715 6.609 0.75 1 98.38 161 THR B O 1
ATOM 3384 N N . MET B 1 162 ? 5.898 7.191 1.897 1 98.81 162 MET B N 1
ATOM 3385 C CA . MET B 1 162 ? 5.07 6.137 1.314 1 98.81 162 MET B CA 1
ATOM 3386 C C . MET B 1 162 ? 5.031 6.254 -0.205 1 98.81 162 MET B C 1
ATOM 3388 O O . MET B 1 162 ? 5.23 5.27 -0.915 1 98.81 162 MET B O 1
ATOM 3392 N N . VAL B 1 163 ? 4.773 7.488 -0.699 1 98.81 163 VAL B N 1
ATOM 3393 C CA . VAL B 1 163 ? 4.648 7.758 -2.127 1 98.81 163 VAL B CA 1
ATOM 3394 C C . VAL B 1 163 ? 5.957 7.41 -2.834 1 98.81 163 VAL B C 1
ATOM 3396 O O . VAL B 1 163 ? 5.949 6.766 -3.885 1 98.81 163 VAL B O 1
ATOM 3399 N N . GLU B 1 164 ? 7.035 7.793 -2.205 1 98.25 164 GLU B N 1
ATOM 3400 C CA . GLU B 1 164 ? 8.344 7.496 -2.771 1 98.25 164 GLU B CA 1
ATOM 3401 C C . GLU B 1 164 ? 8.641 5.996 -2.729 1 98.25 164 GLU B C 1
ATOM 3403 O O . GLU B 1 164 ? 8.992 5.398 -3.748 1 98.25 164 GLU B O 1
ATOM 3408 N N . ASP B 1 165 ? 8.469 5.395 -1.595 1 98.62 165 ASP B N 1
ATOM 3409 C CA . ASP B 1 165 ? 8.836 3.998 -1.371 1 98.62 165 ASP B CA 1
ATOM 3410 C C . ASP B 1 165 ? 8.023 3.064 -2.264 1 98.62 165 ASP B C 1
ATOM 3412 O O . ASP B 1 165 ? 8.531 2.045 -2.732 1 98.62 165 ASP B O 1
ATOM 3416 N N . LEU B 1 166 ? 6.754 3.379 -2.486 1 98.81 166 LEU B N 1
ATOM 3417 C CA . LEU B 1 166 ? 5.887 2.508 -3.271 1 98.81 166 LEU B CA 1
ATOM 3418 C C . LEU B 1 166 ? 5.801 2.984 -4.715 1 98.81 166 LEU B C 1
ATOM 3420 O O . LEU B 1 166 ? 5.023 2.441 -5.508 1 98.81 166 LEU B O 1
ATOM 3424 N N . SER B 1 167 ? 6.52 4.027 -5.07 1 98.62 167 SER B N 1
ATOM 3425 C CA . SER B 1 167 ? 6.668 4.539 -6.43 1 98.62 167 SER B CA 1
ATOM 3426 C C . SER B 1 167 ? 5.336 5.031 -6.988 1 98.62 167 SER B C 1
ATOM 3428 O O . SER B 1 167 ? 5.023 4.805 -8.156 1 98.62 167 SER B O 1
ATOM 3430 N N . LEU B 1 168 ? 4.512 5.613 -6.121 1 98.62 168 LEU B N 1
ATOM 3431 C CA . LEU B 1 168 ? 3.297 6.242 -6.629 1 98.62 168 LEU B CA 1
ATOM 3432 C C . LEU B 1 168 ? 3.633 7.434 -7.52 1 98.62 168 LEU B C 1
ATOM 3434 O O . LEU B 1 168 ? 4.469 8.266 -7.164 1 98.62 168 LEU B O 1
ATOM 3438 N N . PRO B 1 169 ? 3.082 7.496 -8.656 1 97.88 169 PRO B N 1
ATOM 3439 C CA . PRO B 1 169 ? 3.371 8.617 -9.555 1 97.88 169 PRO B CA 1
ATOM 3440 C C . PRO B 1 169 ? 2.582 9.875 -9.203 1 97.88 169 PRO B C 1
ATOM 3442 O O . PRO B 1 169 ? 1.857 10.414 -10.039 1 97.88 169 PRO B O 1
ATOM 3445 N N . ILE B 1 170 ? 2.693 10.359 -7.988 1 98.69 170 ILE B N 1
ATOM 3446 C CA . ILE B 1 170 ? 1.948 11.492 -7.457 1 98.69 170 ILE B CA 1
ATOM 3447 C C . ILE B 1 170 ? 2.914 12.5 -6.832 1 98.69 170 ILE B C 1
ATOM 3449 O O . ILE B 1 170 ? 3.809 12.117 -6.074 1 98.69 170 ILE B O 1
ATOM 3453 N N . GLU B 1 171 ? 2.836 13.719 -7.219 1 98.81 171 GLU B N 1
ATOM 3454 C CA . GLU B 1 171 ? 3.566 14.789 -6.539 1 98.81 171 GLU B CA 1
ATOM 3455 C C . GLU B 1 171 ? 2.861 15.203 -5.25 1 98.81 171 GLU B C 1
ATOM 3457 O O . GLU B 1 171 ? 1.654 15.461 -5.254 1 98.81 171 GLU B O 1
ATOM 3462 N N . ILE B 1 172 ? 3.555 15.242 -4.176 1 98.88 172 ILE B N 1
ATOM 3463 C CA . ILE B 1 172 ? 2.994 15.664 -2.895 1 98.88 172 ILE B CA 1
ATOM 3464 C C . ILE B 1 172 ? 3.463 17.078 -2.566 1 98.88 172 ILE B C 1
ATOM 3466 O O . ILE B 1 172 ? 4.664 17.328 -2.441 1 98.88 172 ILE B O 1
ATOM 3470 N N . ILE B 1 173 ? 2.547 17.953 -2.365 1 98.88 173 ILE B N 1
ATOM 3471 C CA . ILE B 1 173 ? 2.877 19.344 -2.08 1 98.88 173 ILE B CA 1
ATOM 3472 C C . ILE B 1 173 ? 2.395 19.719 -0.679 1 98.88 173 ILE B C 1
ATOM 3474 O O . ILE B 1 173 ? 1.233 19.484 -0.333 1 98.88 173 ILE B O 1
ATOM 3478 N N . GLY B 1 174 ? 3.277 20.25 0.09 1 98.62 174 GLY B N 1
ATOM 3479 C CA . GLY B 1 174 ? 2.936 20.797 1.389 1 98.62 174 GLY B CA 1
ATOM 3480 C C . GLY B 1 174 ? 2.553 22.266 1.325 1 98.62 174 GLY B C 1
ATOM 3481 O O . GLY B 1 174 ? 3.172 23.047 0.596 1 98.62 174 GLY B O 1
ATOM 3482 N N . VAL B 1 175 ? 1.532 22.625 2.062 1 98.56 175 VAL B N 1
ATOM 3483 C CA . VAL B 1 175 ? 1.095 24.016 2.133 1 98.56 175 VAL B CA 1
ATOM 3484 C C . VAL B 1 175 ? 1.267 24.547 3.555 1 98.56 175 VAL B C 1
ATOM 3486 O O . VAL B 1 175 ? 0.972 23.828 4.523 1 98.56 175 VAL B O 1
ATOM 3489 N N . ASP B 1 176 ? 1.612 25.734 3.717 1 97.69 176 ASP B N 1
ATOM 3490 C CA . ASP B 1 176 ? 1.976 26.328 5.004 1 97.69 176 ASP B CA 1
ATOM 3491 C C . ASP B 1 176 ? 0.775 26.375 5.945 1 97.69 176 ASP B C 1
ATOM 3493 O O . ASP B 1 176 ? -0.363 26.547 5.504 1 97.69 176 ASP B O 1
ATOM 3497 N N . THR B 1 177 ? 1.091 26.297 7.18 1 97.44 177 THR B N 1
ATOM 3498 C CA . THR B 1 177 ? 0.08 26.328 8.227 1 97.44 177 THR B CA 1
ATOM 3499 C C . THR B 1 177 ? -0.633 27.672 8.258 1 97.44 177 THR B C 1
ATOM 3501 O O . THR B 1 177 ? 0.012 28.719 8.242 1 97.44 177 THR B O 1
ATOM 3504 N N . ILE B 1 178 ? -1.89 27.594 8.172 1 97.06 178 ILE B N 1
ATOM 3505 C CA . ILE B 1 178 ? -2.688 28.812 8.344 1 97.06 178 ILE B CA 1
ATOM 3506 C C . ILE B 1 178 ? -3.008 29.016 9.82 1 97.06 178 ILE B C 1
ATOM 3508 O O . ILE B 1 178 ? -3.42 28.078 10.508 1 97.06 178 ILE B O 1
ATOM 3512 N N . ARG B 1 179 ? -2.883 30.234 10.281 1 97.19 179 ARG B N 1
ATOM 3513 C CA . ARG B 1 179 ? -3.012 30.5 11.703 1 97.19 179 ARG B CA 1
ATOM 3514 C C . ARG B 1 179 ? -4.086 31.562 11.961 1 97.19 179 ARG B C 1
ATOM 3516 O O . ARG B 1 179 ? -4.359 32.406 11.094 1 97.19 179 ARG B O 1
ATOM 3523 N N . GLU B 1 180 ? -4.633 31.453 13.094 1 95.19 180 GLU B N 1
ATOM 3524 C CA . GLU B 1 180 ? -5.48 32.531 13.586 1 95.19 180 GLU B CA 1
ATOM 3525 C C . GLU B 1 180 ? -4.656 33.781 13.914 1 95.19 180 GLU B C 1
ATOM 3527 O O . GLU B 1 180 ? -3.426 33.719 13.969 1 95.19 180 GLU B O 1
ATOM 3532 N N . ALA B 1 181 ? -5.352 34.844 14.094 1 94.62 181 ALA B N 1
ATOM 3533 C CA . ALA B 1 181 ? -4.668 36.094 14.422 1 94.62 181 ALA B CA 1
ATOM 3534 C C . ALA B 1 181 ? -3.812 35.938 15.68 1 94.62 181 ALA B C 1
ATOM 3536 O O . ALA B 1 181 ? -2.752 36.562 15.797 1 94.62 181 ALA B O 1
ATOM 3537 N N . SER B 1 182 ? -4.238 35.062 16.562 1 94.06 182 SER B N 1
ATOM 3538 C CA . SER B 1 182 ? -3.543 34.812 17.828 1 94.06 182 SER B CA 1
ATOM 3539 C C . SER B 1 182 ? -2.248 34.031 17.594 1 94.06 182 SER B C 1
ATOM 3541 O O . SER B 1 182 ? -1.405 33.938 18.5 1 94.06 182 SER B O 1
ATOM 3543 N N . GLY B 1 183 ? -2.119 33.469 16.375 1 94.62 183 GLY B N 1
ATOM 3544 C CA . GLY B 1 183 ? -0.971 32.625 16.094 1 94.62 183 GLY B CA 1
ATOM 3545 C C . GLY B 1 183 ? -1.281 31.141 16.203 1 94.62 183 GLY B C 1
ATOM 3546 O O . GLY B 1 183 ? -0.491 30.297 15.766 1 94.62 183 GLY B O 1
ATOM 3547 N N . LEU B 1 184 ? -2.391 30.828 16.797 1 95.81 184 LEU B N 1
ATOM 3548 C CA . LEU B 1 184 ? -2.812 29.438 16.938 1 95.81 184 LEU B CA 1
ATOM 3549 C C . LEU B 1 184 ? -3.035 28.797 15.57 1 95.81 184 LEU B C 1
ATOM 3551 O O . LEU B 1 184 ? -3.723 29.375 14.719 1 95.81 184 LEU B O 1
ATOM 3555 N N . ALA B 1 185 ? -2.357 27.688 15.344 1 96.38 185 ALA B N 1
ATOM 3556 C CA . ALA B 1 185 ? -2.607 26.953 14.109 1 96.38 185 ALA B CA 1
ATOM 3557 C C . ALA B 1 185 ? -4.082 26.578 13.984 1 96.38 185 ALA B C 1
ATOM 3559 O O . ALA B 1 185 ? -4.68 26.062 14.93 1 96.38 185 ALA B O 1
ATOM 3560 N N . MET B 1 186 ? -4.656 26.812 12.844 1 95.31 186 MET B N 1
ATOM 3561 C CA . MET B 1 186 ? -6.062 26.469 12.648 1 95.31 186 MET B CA 1
ATOM 3562 C C . MET B 1 186 ? -6.262 24.953 12.641 1 95.31 186 MET B C 1
ATOM 3564 O O . MET B 1 186 ? -5.465 24.234 12.055 1 95.31 186 MET B O 1
ATOM 3568 N N . SER B 1 187 ? -7.277 24.547 13.32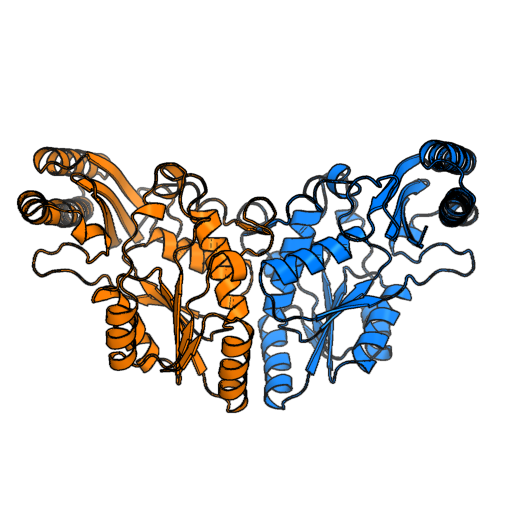8 1 92.88 187 SER B N 1
ATOM 3569 C CA . SER B 1 187 ? -7.598 23.141 13.477 1 92.88 187 SER B CA 1
ATOM 3570 C C . SER B 1 187 ? -9.086 22.922 13.75 1 92.88 187 SER B C 1
ATOM 3572 O O . SER B 1 187 ? -9.727 23.766 14.383 1 92.88 187 SER B O 1
ATOM 3574 N N . SER B 1 188 ? -9.547 21.766 13.312 1 88.44 188 SER B N 1
ATOM 3575 C CA . SER B 1 188 ? -10.914 21.375 13.656 1 88.44 188 SER B CA 1
ATOM 3576 C C . SER B 1 188 ? -11.086 21.203 15.156 1 88.44 188 SER B C 1
ATOM 3578 O O . SER B 1 188 ? -12.188 21.359 15.688 1 88.44 188 SER B O 1
ATOM 3580 N N . ARG B 1 189 ? -10.055 20.922 15.906 1 90.19 189 ARG B N 1
ATOM 3581 C CA . ARG B 1 189 ? -10.109 20.656 17.344 1 90.19 189 ARG B CA 1
ATOM 3582 C C . ARG B 1 189 ? -10.102 21.938 18.141 1 90.19 189 ARG B C 1
ATOM 3584 O O . ARG B 1 189 ? -10.312 21.922 19.359 1 90.19 189 ARG B O 1
ATOM 3591 N N . ASN B 1 190 ? -9.797 23.062 17.438 1 92.25 190 ASN B N 1
ATOM 3592 C CA . ASN B 1 190 ? -9.867 24.344 18.141 1 92.25 190 ASN B CA 1
ATOM 3593 C C . ASN B 1 190 ? -11.25 24.578 18.734 1 92.25 190 ASN B C 1
ATOM 3595 O O . ASN B 1 190 ? -11.391 25.328 19.703 1 92.25 190 ASN B O 1
ATOM 3599 N N . GLY B 1 191 ? -12.195 23.922 18.172 1 89.12 191 GLY B N 1
ATOM 3600 C CA . GLY B 1 191 ? -13.562 24.062 18.641 1 89.12 191 GLY B CA 1
ATOM 3601 C C . GLY B 1 191 ? -13.781 23.453 20.016 1 89.12 191 GLY B C 1
ATOM 3602 O O . GLY B 1 191 ? -14.773 23.75 20.688 1 89.12 191 GLY B O 1
ATOM 3603 N N . TYR B 1 192 ? -12.852 22.609 20.438 1 91.69 192 TYR B N 1
ATOM 3604 C CA . TYR B 1 192 ? -12.953 21.984 21.75 1 91.69 192 TYR B CA 1
ATOM 3605 C C . TYR B 1 192 ? -12.516 22.938 22.844 1 91.69 192 TYR B C 1
ATOM 3607 O O . TYR B 1 192 ? -12.758 22.688 24.031 1 91.69 192 TYR B O 1
ATOM 3615 N N . LEU B 1 193 ? -11.906 24.062 22.516 1 95.62 193 LEU B N 1
ATOM 3616 C CA . LEU B 1 193 ? -11.289 24.969 23.5 1 95.62 193 LEU B CA 1
ATOM 3617 C C . LEU B 1 193 ? -12.32 25.922 24.078 1 95.62 193 LEU B C 1
ATOM 3619 O O . LEU B 1 193 ? -13.156 26.469 23.359 1 95.62 193 LEU B O 1
ATOM 3623 N N . THR B 1 194 ? -12.234 26.078 25.359 1 96.44 194 THR B N 1
ATOM 3624 C CA . THR B 1 194 ? -12.992 27.141 26 1 96.44 194 THR B CA 1
ATOM 3625 C C . THR B 1 194 ? -12.383 28.5 25.672 1 96.44 194 THR B C 1
ATOM 3627 O O . THR B 1 194 ? -11.297 28.578 25.094 1 96.44 194 THR B O 1
ATOM 3630 N N . GLU B 1 195 ? -13.117 29.531 26.016 1 95.81 195 GLU B N 1
ATOM 3631 C CA . GLU B 1 195 ? -12.609 30.875 25.766 1 95.81 195 GLU B CA 1
ATOM 3632 C C . GLU B 1 195 ? -11.281 31.094 26.469 1 95.81 195 GLU B C 1
ATOM 3634 O O . GLU B 1 195 ? -10.367 31.703 25.906 1 95.81 195 GLU B O 1
ATOM 3639 N N . GLU B 1 196 ? -11.242 30.641 27.672 1 96.62 196 GLU B N 1
ATOM 3640 C CA . GLU B 1 196 ? -10.008 30.766 28.453 1 96.62 196 GLU B CA 1
ATOM 3641 C C . GLU B 1 196 ? -8.875 29.984 27.797 1 96.62 196 GLU B C 1
ATOM 3643 O O . GLU B 1 196 ? -7.746 30.469 27.703 1 96.62 196 GLU B O 1
ATOM 3648 N N . GLU B 1 197 ? -9.164 28.844 27.359 1 97 197 GLU B N 1
ATOM 3649 C CA . GLU B 1 197 ? -8.172 28 26.719 1 97 197 GLU B CA 1
ATOM 3650 C C . GLU B 1 197 ? -7.711 28.594 25.391 1 97 197 GLU B C 1
ATOM 3652 O O . GLU B 1 197 ? -6.527 28.531 25.062 1 97 197 GLU B O 1
ATOM 3657 N N . LYS B 1 198 ? -8.594 29.172 24.656 1 96.25 198 LYS B N 1
ATOM 3658 C CA . LYS B 1 198 ? -8.25 29.828 23.391 1 96.25 198 LYS B CA 1
ATOM 3659 C C . LYS B 1 198 ? -7.273 30.984 23.609 1 96.25 198 LYS B C 1
ATOM 3661 O O . LYS B 1 198 ? -6.387 31.219 22.797 1 96.25 198 LYS B O 1
ATOM 3666 N N . ALA B 1 199 ? -7.492 31.625 24.672 1 96.31 199 ALA B N 1
ATOM 3667 C CA . ALA B 1 199 ? -6.605 32.75 25 1 96.31 199 ALA B CA 1
ATOM 3668 C C . ALA B 1 199 ? -5.207 32.25 25.344 1 96.31 199 ALA B C 1
ATOM 3670 O O . ALA B 1 199 ? -4.215 32.906 25.062 1 96.31 199 ALA B O 1
ATOM 3671 N N . ALA B 1 200 ? -5.094 31.031 25.875 1 97.56 200 ALA B N 1
ATOM 3672 C CA . ALA B 1 200 ? -3.822 30.453 26.312 1 97.56 200 ALA B CA 1
ATOM 3673 C C . ALA B 1 200 ? -3.141 29.703 25.156 1 97.56 200 ALA B C 1
ATOM 3675 O O . ALA B 1 200 ? -1.92 29.531 25.156 1 97.56 200 ALA B O 1
ATOM 3676 N N . ALA B 1 201 ? -3.848 29.344 24.188 1 97.69 201 ALA B N 1
ATOM 3677 C CA . ALA B 1 201 ? -3.436 28.406 23.156 1 97.69 201 ALA B CA 1
ATOM 3678 C C . ALA B 1 201 ? -2.232 28.938 22.375 1 97.69 201 ALA B C 1
ATOM 3680 O O . ALA B 1 201 ? -1.327 28.172 22.031 1 97.69 201 ALA B O 1
ATOM 3681 N N . PRO B 1 202 ? -2.152 30.234 22.156 1 97.38 202 PRO B N 1
ATOM 3682 C CA . PRO B 1 202 ? -1.031 30.766 21.375 1 97.38 202 PRO B CA 1
ATOM 3683 C C . PRO B 1 202 ? 0.32 30.531 22.047 1 97.38 202 PRO B C 1
ATOM 3685 O O . PRO B 1 202 ? 1.366 30.703 21.422 1 97.38 202 PRO B O 1
ATOM 3688 N N . ALA B 1 203 ? 0.306 30.141 23.359 1 98.06 203 ALA B N 1
ATOM 3689 C CA . ALA B 1 203 ? 1.541 29.859 24.078 1 98.06 203 ALA B CA 1
ATOM 3690 C C . ALA B 1 203 ? 2.342 28.75 23.391 1 98.06 203 ALA B C 1
ATOM 3692 O O . ALA B 1 203 ? 3.572 28.719 23.484 1 98.06 203 ALA B O 1
ATOM 3693 N N . LEU B 1 204 ? 1.663 27.906 22.703 1 98.31 204 LEU B N 1
ATOM 3694 C CA . LEU B 1 204 ? 2.342 26.812 22.016 1 98.31 204 LEU B CA 1
ATOM 3695 C C . LEU B 1 204 ? 3.268 27.359 20.938 1 98.31 204 LEU B C 1
ATOM 3697 O O . LEU B 1 204 ? 4.449 27.016 20.891 1 98.31 204 LEU B O 1
ATOM 3701 N N . LYS B 1 205 ? 2.752 28.188 20.062 1 98.31 205 LYS B N 1
ATOM 3702 C CA . LYS B 1 205 ? 3.543 28.797 19 1 98.31 205 LYS B CA 1
ATOM 3703 C C . LYS B 1 205 ? 4.688 29.625 19.562 1 98.31 205 LYS B C 1
ATOM 3705 O O . LYS B 1 205 ? 5.805 29.594 19.031 1 98.31 205 LYS B O 1
ATOM 3710 N N . LYS B 1 206 ? 4.383 30.344 20.594 1 98 206 LYS B N 1
ATOM 3711 C CA . LYS B 1 206 ? 5.398 31.172 21.234 1 98 206 LYS B CA 1
ATOM 3712 C C . LYS B 1 206 ? 6.559 30.328 21.75 1 98 206 LYS B C 1
ATOM 3714 O O . LYS B 1 206 ? 7.723 30.703 21.609 1 98 206 LYS B O 1
ATOM 3719 N N . ALA B 1 207 ? 6.199 29.25 22.406 1 98.38 207 ALA B N 1
ATOM 3720 C CA . ALA B 1 207 ? 7.219 28.344 22.938 1 98.38 207 ALA B CA 1
ATOM 3721 C C . ALA B 1 207 ? 8.109 27.812 21.812 1 98.38 207 ALA B C 1
ATOM 3723 O O . ALA B 1 207 ? 9.336 27.797 21.938 1 98.38 207 ALA B O 1
ATOM 3724 N N . ILE B 1 208 ? 7.543 27.391 20.734 1 98.56 208 ILE B N 1
ATOM 3725 C CA . ILE B 1 208 ? 8.258 26.828 19.594 1 98.56 208 ILE B CA 1
ATOM 3726 C C . ILE B 1 208 ? 9.18 27.875 18.984 1 98.56 208 ILE B C 1
ATOM 3728 O O . ILE B 1 208 ? 10.344 27.594 18.703 1 98.56 208 ILE B O 1
ATOM 3732 N N . ASP B 1 209 ? 8.688 29.094 18.828 1 98.38 209 ASP B N 1
ATOM 3733 C CA . ASP B 1 209 ? 9.484 30.188 18.281 1 98.38 209 ASP B CA 1
ATOM 3734 C C . ASP B 1 209 ? 10.68 30.484 19.188 1 98.38 209 ASP B C 1
ATOM 3736 O O . ASP B 1 209 ? 11.789 30.719 18.688 1 98.38 209 ASP B O 1
ATOM 3740 N N . ALA B 1 210 ? 10.406 30.5 20.469 1 98.38 210 ALA B N 1
ATOM 3741 C CA . ALA B 1 210 ? 11.477 30.766 21.422 1 98.38 210 ALA B CA 1
ATOM 3742 C C . ALA B 1 210 ? 12.562 29.703 21.359 1 98.38 210 ALA B C 1
ATOM 3744 O O . ALA B 1 210 ? 13.75 30 21.453 1 98.38 210 ALA B O 1
ATOM 3745 N N . MET B 1 211 ? 12.125 28.484 21.219 1 98.56 211 MET B N 1
ATOM 3746 C CA . MET B 1 211 ? 13.086 27.391 21.094 1 98.56 211 MET B CA 1
ATOM 3747 C C . MET B 1 211 ? 13.992 27.594 19.875 1 98.56 211 MET B C 1
ATOM 3749 O O . MET B 1 211 ? 15.211 27.5 20 1 98.56 211 MET B O 1
ATOM 3753 N N . ALA B 1 212 ? 13.406 27.859 18.719 1 98.44 212 ALA B N 1
ATOM 3754 C CA . ALA B 1 212 ? 14.172 28.047 17.5 1 98.44 212 ALA B CA 1
ATOM 3755 C C . ALA B 1 212 ? 15.172 29.203 17.656 1 98.44 212 ALA B C 1
ATOM 3757 O O . ALA B 1 212 ? 16.328 29.078 17.25 1 98.44 212 ALA B O 1
ATOM 3758 N N . GLN B 1 213 ? 14.695 30.266 18.234 1 98.25 213 GLN B N 1
ATOM 3759 C CA . GLN B 1 213 ? 15.562 31.422 18.453 1 98.25 213 GLN B CA 1
ATOM 3760 C C . GLN B 1 213 ? 16.719 31.078 19.375 1 98.25 213 GLN B C 1
ATOM 3762 O O . GLN B 1 213 ? 17.859 31.469 19.125 1 98.25 213 GLN B O 1
ATOM 3767 N N . GLY B 1 214 ? 16.406 30.406 20.469 1 98.06 214 GLY B N 1
ATOM 3768 C CA . GLY B 1 214 ? 17.453 29.984 21.391 1 98.06 214 GLY B CA 1
ATOM 3769 C C . GLY B 1 214 ? 18.516 29.109 20.75 1 98.06 214 GLY B C 1
ATOM 3770 O O . GLY B 1 214 ? 19.703 29.312 20.953 1 98.06 214 GLY B O 1
ATOM 3771 N N . ILE B 1 215 ? 18.062 28.172 19.969 1 97.62 215 ILE B N 1
ATOM 3772 C CA . ILE B 1 215 ? 18.984 27.266 19.297 1 97.62 215 ILE B CA 1
ATOM 3773 C C . ILE B 1 215 ? 19.875 28.047 18.328 1 97.62 215 ILE B C 1
ATOM 3775 O O . ILE B 1 215 ? 21.094 27.828 18.281 1 97.62 215 ILE B O 1
ATOM 3779 N N . LYS B 1 216 ? 19.312 28.969 17.594 1 96.94 216 LYS B N 1
ATOM 3780 C CA . LYS B 1 216 ? 20.062 29.797 16.656 1 96.94 216 LYS B CA 1
ATOM 3781 C C . LYS B 1 216 ? 21.109 30.656 17.391 1 96.94 216 LYS B C 1
ATOM 3783 O O . LYS B 1 216 ? 22.141 31 16.828 1 96.94 216 LYS B O 1
ATOM 3788 N N . GLN B 1 217 ? 20.812 30.922 18.625 1 96.81 217 GLN B N 1
ATOM 3789 C CA . GLN B 1 217 ? 21.703 31.75 19.438 1 96.81 217 GLN B CA 1
ATOM 3790 C C . GLN B 1 217 ? 22.719 30.906 20.172 1 96.81 217 GLN B C 1
ATOM 3792 O O . GLN B 1 217 ? 23.516 31.422 20.969 1 96.81 217 GLN B O 1
ATOM 3797 N N . GLY B 1 218 ? 22.609 29.641 20.031 1 95.44 218 GLY B N 1
ATOM 3798 C CA . GLY B 1 218 ? 23.656 28.766 20.562 1 95.44 218 GLY B CA 1
ATOM 3799 C C . GLY B 1 218 ? 23.25 28.078 21.844 1 95.44 218 GLY B C 1
ATOM 3800 O O . GLY B 1 218 ? 24.031 27.328 22.438 1 95.44 218 GLY B O 1
ATOM 3801 N N . VAL B 1 219 ? 22.016 28.297 22.312 1 96.62 219 VAL B N 1
ATOM 3802 C CA . VAL B 1 219 ? 21.531 27.594 23.5 1 96.62 219 VAL B CA 1
ATOM 3803 C C . VAL B 1 219 ? 21.312 26.109 23.156 1 96.62 219 VAL B C 1
ATOM 3805 O O . VAL B 1 219 ? 20.906 25.781 22.047 1 96.62 219 VAL B O 1
ATOM 3808 N N . SER B 1 220 ? 21.609 25.219 24.078 1 96.69 220 SER B N 1
ATOM 3809 C CA . SER B 1 220 ? 21.484 23.797 23.812 1 96.69 220 SER B CA 1
ATOM 3810 C C . SER B 1 220 ? 20.031 23.391 23.609 1 96.69 220 SER B C 1
ATOM 3812 O O . SER B 1 220 ? 19.125 24.016 24.188 1 96.69 220 SER B O 1
ATOM 3814 N N . ILE B 1 221 ? 19.812 22.422 22.859 1 97.62 221 ILE B N 1
ATOM 3815 C CA . ILE B 1 221 ? 18.469 21.891 22.594 1 97.62 221 ILE B CA 1
ATOM 3816 C C . ILE B 1 221 ? 17.812 21.469 23.906 1 97.62 221 ILE B C 1
ATOM 3818 O O . ILE B 1 221 ? 16.625 21.719 24.125 1 97.62 221 ILE B O 1
ATOM 3822 N N . GLU B 1 222 ? 18.562 20.875 24.766 1 97.12 222 GLU B N 1
ATOM 3823 C CA . GLU B 1 222 ? 18.062 20.438 26.062 1 97.12 222 GLU B CA 1
ATOM 3824 C C . GLU B 1 222 ? 17.516 21.594 26.875 1 97.12 222 GLU B C 1
ATOM 3826 O O . GLU B 1 222 ? 16.406 21.516 27.422 1 97.12 222 GLU B O 1
ATOM 3831 N N . GLN B 1 223 ? 18.25 22.625 26.953 1 97.94 223 GLN B N 1
ATOM 3832 C CA . GLN B 1 223 ? 17.859 23.781 27.75 1 97.94 223 GLN B CA 1
ATOM 3833 C C . GLN B 1 223 ? 16.625 24.453 27.188 1 97.94 223 GLN B C 1
ATOM 3835 O O . GLN B 1 223 ? 15.688 24.766 27.922 1 97.94 223 GLN B O 1
ATOM 3840 N N . VAL B 1 224 ? 16.641 24.734 25.859 1 98.12 224 VAL B N 1
ATOM 3841 C CA . VAL B 1 224 ? 15.492 25.422 25.281 1 98.12 224 VAL B CA 1
ATOM 3842 C C . VAL B 1 224 ? 14.242 24.562 25.406 1 98.12 224 VAL B C 1
ATOM 3844 O O . VAL B 1 224 ? 13.133 25.078 25.562 1 98.12 224 VAL B O 1
ATOM 3847 N N . THR B 1 225 ? 14.398 23.266 25.297 1 98.44 225 THR B N 1
ATOM 3848 C CA . THR B 1 225 ? 13.266 22.359 25.391 1 98.44 225 THR B CA 1
ATOM 3849 C C . THR B 1 225 ? 12.688 22.375 26.812 1 98.44 225 THR B C 1
ATOM 3851 O O . THR B 1 225 ? 11.469 22.422 26.984 1 98.44 225 THR B O 1
ATOM 3854 N N . GLU B 1 226 ? 13.547 22.312 27.797 1 98.31 226 GLU B N 1
ATOM 3855 C CA . GLU B 1 226 ? 13.117 22.359 29.188 1 98.31 226 GLU B CA 1
ATOM 3856 C C . GLU B 1 226 ? 12.383 23.672 29.484 1 98.31 226 GLU B C 1
ATOM 3858 O O . GLU B 1 226 ? 11.344 23.672 30.156 1 98.31 226 GLU B O 1
ATOM 3863 N N . GLU B 1 227 ? 12.93 24.734 29.047 1 98.38 227 GLU B N 1
ATOM 3864 C CA . GLU B 1 227 ? 12.32 26.047 29.25 1 98.38 227 GLU B CA 1
ATOM 3865 C C . GLU B 1 227 ? 10.953 26.125 28.578 1 98.38 227 GLU B C 1
ATOM 3867 O O . GLU B 1 227 ? 10 26.656 29.141 1 98.38 227 GLU B O 1
ATOM 3872 N N . ALA B 1 228 ? 10.914 25.641 27.391 1 98.62 228 ALA B N 1
ATOM 3873 C CA . ALA B 1 228 ? 9.664 25.656 26.625 1 98.62 228 ALA B CA 1
ATOM 3874 C C . ALA B 1 228 ? 8.602 24.797 27.312 1 98.62 228 ALA B C 1
ATOM 3876 O O . ALA B 1 228 ? 7.438 25.203 27.406 1 98.62 228 ALA B O 1
ATOM 3877 N N . LYS B 1 229 ? 8.961 23.656 27.766 1 98.5 229 LYS B N 1
ATOM 3878 C CA . LYS B 1 229 ? 8.031 22.781 28.484 1 98.5 229 LYS B CA 1
ATOM 3879 C C . LYS B 1 229 ? 7.48 23.484 29.734 1 98.5 229 LYS B C 1
ATOM 3881 O O . LYS B 1 229 ? 6.277 23.438 30 1 98.5 229 LYS B O 1
ATOM 3886 N N . ALA B 1 230 ? 8.359 24.078 30.469 1 98.38 230 ALA B N 1
ATOM 3887 C CA . ALA B 1 230 ? 7.953 24.797 31.672 1 98.38 230 ALA B CA 1
ATOM 3888 C C . ALA B 1 230 ? 6.973 25.922 31.328 1 98.38 230 ALA B C 1
ATOM 3890 O O . ALA B 1 230 ? 5.988 26.125 32.031 1 98.38 230 ALA B O 1
ATOM 3891 N N . SER B 1 231 ? 7.289 26.625 30.297 1 98.38 231 SER B N 1
ATOM 3892 C CA . SER B 1 231 ? 6.418 27.719 29.875 1 98.38 231 SER B CA 1
ATOM 3893 C C . SER B 1 231 ? 5.043 27.203 29.469 1 98.38 231 SER B C 1
ATOM 3895 O O . SER B 1 231 ? 4.027 27.859 29.734 1 98.38 231 SER B O 1
ATOM 3897 N N . LEU B 1 232 ? 4.961 26.078 28.781 1 98.62 232 LEU B N 1
ATOM 3898 C CA . LEU B 1 232 ? 3.695 25.484 28.344 1 98.62 232 LEU B CA 1
ATOM 3899 C C . LEU B 1 232 ? 2.877 25.031 29.547 1 98.62 232 LEU B C 1
ATOM 3901 O O . LEU B 1 232 ? 1.669 25.266 29.609 1 98.62 232 LEU B O 1
ATOM 3905 N N . ILE B 1 233 ? 3.564 24.422 30.484 1 98.38 233 ILE B N 1
ATOM 3906 C CA . ILE B 1 233 ? 2.885 23.984 31.703 1 98.38 233 ILE B CA 1
ATOM 3907 C C . ILE B 1 233 ? 2.311 25.188 32.438 1 98.38 233 ILE B C 1
ATOM 3909 O O . ILE B 1 233 ? 1.162 25.156 32.906 1 98.38 233 ILE B O 1
ATOM 3913 N N . ALA B 1 234 ? 3.049 26.219 32.531 1 98.06 234 ALA B N 1
ATOM 3914 C CA . ALA B 1 234 ? 2.605 27.438 33.188 1 98.06 234 ALA B CA 1
ATOM 3915 C C . ALA B 1 234 ? 1.391 28.031 32.5 1 98.06 234 ALA B C 1
ATOM 3917 O O . ALA B 1 234 ? 0.544 28.672 33.125 1 98.06 234 ALA B O 1
ATOM 3918 N N . ALA B 1 235 ? 1.297 27.781 31.25 1 98.06 235 ALA B N 1
ATOM 3919 C CA . ALA B 1 235 ? 0.201 28.328 30.453 1 98.06 235 ALA B CA 1
ATOM 3920 C C . ALA B 1 235 ? -1.011 27.391 30.484 1 98.06 235 ALA B C 1
ATOM 3922 O O . ALA B 1 235 ? -2.029 27.672 29.844 1 98.06 235 ALA B O 1
ATOM 3923 N N . GLY B 1 236 ? -0.871 26.234 31.109 1 98.06 236 GLY B N 1
ATOM 3924 C CA . GLY B 1 236 ? -2.014 25.344 31.297 1 98.06 236 GLY B CA 1
ATOM 3925 C C . GLY B 1 236 ? -1.975 24.125 30.391 1 98.06 236 GLY B C 1
ATOM 3926 O O . GLY B 1 236 ? -2.906 23.312 30.406 1 98.06 236 GLY B O 1
ATOM 3927 N N . PHE B 1 237 ? -0.882 24 29.672 1 98.56 237 PHE B N 1
ATOM 3928 C CA . PHE B 1 237 ? -0.763 22.844 28.781 1 98.56 237 PHE B CA 1
ATOM 3929 C C . PHE B 1 237 ? -0.229 21.641 29.531 1 98.56 237 PHE B C 1
ATOM 3931 O O . PHE B 1 237 ? 0.462 21.781 30.547 1 98.56 237 PHE B O 1
ATOM 3938 N N . THR B 1 238 ? -0.593 20.484 29.078 1 98.12 238 THR B N 1
ATOM 3939 C CA . THR B 1 238 ? 0.1 19.234 29.359 1 98.12 238 THR B CA 1
ATOM 3940 C C . THR B 1 238 ? 0.822 18.719 28.125 1 98.12 238 THR B C 1
ATOM 3942 O O . THR B 1 238 ? 0.192 18.172 27.203 1 98.12 238 THR B O 1
ATOM 3945 N N . PRO B 1 239 ? 2.074 18.875 28.094 1 97.75 239 PRO B N 1
ATOM 3946 C CA . PRO B 1 239 ? 2.814 18.469 26.891 1 97.75 239 PRO B CA 1
ATOM 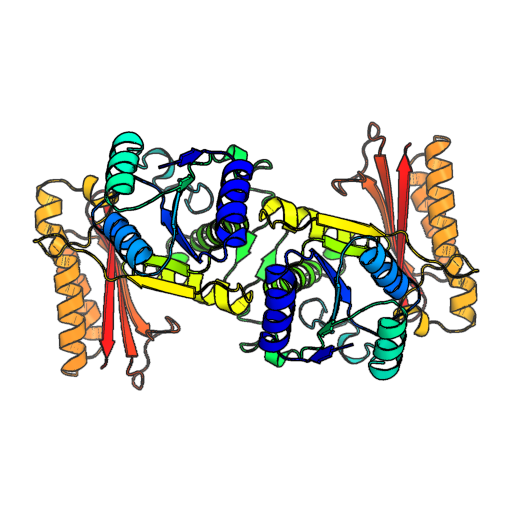3947 C C . PRO B 1 239 ? 2.766 16.953 26.656 1 97.75 239 PRO B C 1
ATOM 3949 O O . PRO B 1 239 ? 2.922 16.172 27.594 1 97.75 239 PRO B O 1
ATOM 3952 N N . ASP B 1 240 ? 2.457 16.547 25.516 1 97.19 240 ASP B N 1
ATOM 3953 C CA . ASP B 1 240 ? 2.635 15.18 25.047 1 97.19 240 ASP B CA 1
ATOM 3954 C C . ASP B 1 240 ? 4.066 14.945 24.578 1 97.19 240 ASP B C 1
ATOM 3956 O O . ASP B 1 240 ? 4.762 14.07 25.094 1 97.19 240 ASP B O 1
ATOM 3960 N N . TYR B 1 241 ? 4.543 15.734 23.688 1 97.56 241 TYR B N 1
ATOM 3961 C CA . TYR B 1 241 ? 5.957 15.805 23.344 1 97.56 241 TYR B CA 1
ATOM 3962 C C . TYR B 1 241 ? 6.328 17.203 22.859 1 97.56 241 TYR B C 1
ATOM 3964 O O . TYR B 1 241 ? 5.469 17.953 22.391 1 97.56 241 TYR B O 1
ATOM 3972 N N . LEU B 1 242 ? 7.473 17.609 22.984 1 98.19 242 LEU B N 1
ATOM 3973 C CA . LEU B 1 242 ? 8.148 18.797 22.453 1 98.19 242 LEU B CA 1
ATOM 3974 C C . LEU B 1 242 ? 9.609 18.484 22.141 1 98.19 242 LEU B C 1
ATOM 3976 O O . LEU B 1 242 ? 10.438 18.359 23.047 1 98.19 242 LEU B O 1
ATOM 3980 N N . GLU B 1 243 ? 9.875 18.406 20.812 1 97.88 243 GLU B N 1
ATOM 3981 C CA . GLU B 1 243 ? 11.172 17.844 20.438 1 97.88 243 GLU B CA 1
ATOM 3982 C C . GLU B 1 243 ? 11.766 18.578 19.25 1 97.88 243 GLU B C 1
ATOM 3984 O O . GLU B 1 243 ? 11.031 19.125 18.422 1 97.88 243 GLU B O 1
ATOM 3989 N N . VAL B 1 244 ? 13.07 18.594 19.203 1 98.38 244 VAL B N 1
ATOM 3990 C CA . VAL B 1 244 ? 13.82 19.031 18.047 1 98.38 244 VAL B CA 1
ATOM 3991 C C . VAL B 1 244 ? 14.359 17.828 17.281 1 98.38 244 VAL B C 1
ATOM 3993 O O . VAL B 1 244 ? 15.031 16.969 17.859 1 98.38 244 VAL B O 1
ATOM 3996 N N . ARG B 1 245 ? 14.023 17.781 16 1 98.12 245 ARG B N 1
ATOM 3997 C CA . ARG B 1 245 ? 14.383 16.625 15.188 1 98.12 245 ARG B CA 1
ATOM 3998 C C . ARG B 1 245 ? 15.039 17.062 13.883 1 98.12 245 ARG B C 1
ATOM 4000 O O . ARG B 1 245 ? 14.992 18.25 13.516 1 98.12 245 ARG B O 1
ATOM 4007 N N . HIS B 1 246 ? 15.727 16.062 13.258 1 97.38 246 HIS B N 1
ATOM 4008 C CA . HIS B 1 246 ? 16.156 16.281 11.883 1 97.38 246 HIS B CA 1
ATOM 4009 C C . HIS B 1 246 ? 14.953 16.531 10.969 1 97.38 246 HIS B C 1
ATOM 4011 O O . HIS B 1 246 ? 13.969 15.781 11.008 1 97.38 246 HIS B O 1
ATOM 4017 N N . ALA B 1 247 ? 15.031 17.469 10.133 1 97.19 247 ALA B N 1
ATOM 4018 C CA . ALA B 1 247 ? 13.867 17.984 9.422 1 97.19 247 ALA B CA 1
ATOM 4019 C C . ALA B 1 247 ? 13.352 16.969 8.414 1 97.19 247 ALA B C 1
ATOM 4021 O O . ALA B 1 247 ? 12.164 16.984 8.062 1 97.19 247 ALA B O 1
ATOM 4022 N N . THR B 1 248 ? 14.188 16.047 7.949 1 94 248 THR B N 1
ATOM 4023 C CA . THR B 1 248 ? 13.781 15.172 6.863 1 94 248 THR B CA 1
ATOM 4024 C C . THR B 1 248 ? 13.523 13.758 7.383 1 94 248 THR B C 1
ATOM 4026 O O . THR B 1 248 ? 12.609 13.078 6.918 1 94 248 THR B O 1
ATOM 4029 N N . THR B 1 249 ? 14.289 13.344 8.367 1 92.88 249 THR B N 1
ATOM 4030 C CA . THR B 1 249 ? 14.219 11.953 8.797 1 92.88 249 THR B CA 1
ATOM 4031 C C . THR B 1 249 ? 13.445 11.836 10.109 1 92.88 249 THR B C 1
ATOM 4033 O O . THR B 1 249 ? 13.047 10.734 10.508 1 92.88 249 THR B O 1
ATOM 4036 N N . LEU B 1 250 ? 13.297 12.938 10.812 1 96.75 250 LEU B N 1
ATOM 4037 C CA . LEU B 1 250 ? 12.688 13.031 12.133 1 96.75 250 LEU B CA 1
ATOM 4038 C C . LEU B 1 250 ? 13.516 12.273 13.172 1 96.75 250 LEU B C 1
ATOM 4040 O O . LEU B 1 250 ? 13.023 11.977 14.258 1 96.75 250 LEU B O 1
ATOM 4044 N N . ALA B 1 251 ? 14.711 11.883 12.828 1 95.25 251 ALA B N 1
ATOM 4045 C CA . ALA B 1 251 ? 15.641 11.344 13.82 1 95.25 251 ALA B CA 1
ATOM 4046 C C . ALA B 1 251 ? 16.016 12.398 14.852 1 95.25 251 ALA B C 1
ATOM 4048 O O . ALA B 1 251 ? 15.781 13.594 14.641 1 95.25 251 ALA B O 1
ATOM 4049 N N . ASN B 1 252 ? 16.547 11.93 15.945 1 96.31 252 ASN B N 1
ATOM 4050 C CA . ASN B 1 252 ? 17.062 12.883 16.922 1 96.31 252 ASN B CA 1
ATOM 4051 C C . ASN B 1 252 ? 18.078 13.836 16.297 1 96.31 252 ASN B C 1
ATOM 4053 O O . ASN B 1 252 ? 18.922 13.414 15.516 1 96.31 252 ASN B O 1
ATOM 4057 N N . ALA B 1 253 ? 17.938 15.086 16.641 1 96.44 253 ALA B N 1
ATOM 4058 C CA . ALA B 1 253 ? 18.859 16.094 16.109 1 96.44 253 ALA B CA 1
ATOM 4059 C C . ALA B 1 253 ? 20.281 15.844 16.609 1 96.44 253 ALA B C 1
ATOM 4061 O O . ALA B 1 253 ? 20.5 15.617 17.797 1 96.44 253 ALA B O 1
ATOM 4062 N N . GLU B 1 254 ? 21.156 15.891 15.766 1 94.88 254 GLU B N 1
ATOM 4063 C CA . GLU B 1 254 ? 22.578 15.836 16.078 1 94.88 254 GLU B CA 1
ATOM 4064 C C . GLU B 1 254 ? 23.219 17.219 16.016 1 94.88 254 GLU B C 1
ATOM 4066 O O . GLU B 1 254 ? 22.703 18.109 15.352 1 94.88 254 GLU B O 1
ATOM 4071 N N . PRO B 1 255 ? 24.359 17.359 16.688 1 92.5 255 PRO B N 1
ATOM 4072 C CA . PRO B 1 255 ? 24.984 18.672 16.75 1 92.5 255 PRO B CA 1
ATOM 4073 C C . PRO B 1 255 ? 25.328 19.219 15.367 1 92.5 255 PRO B C 1
ATOM 4075 O O . PRO B 1 255 ? 25.281 20.438 15.148 1 92.5 255 PRO B O 1
ATOM 4078 N N . GLN B 1 256 ? 25.547 18.344 14.422 1 93.31 256 GLN B N 1
ATOM 4079 C CA . GLN B 1 256 ? 26 18.797 13.109 1 93.31 256 GLN B CA 1
ATOM 4080 C C . GLN B 1 256 ? 24.812 19.078 12.18 1 93.31 256 GLN B C 1
ATOM 4082 O O . GLN B 1 256 ? 25 19.641 11.094 1 93.31 256 GLN B O 1
ATOM 4087 N N . ASP B 1 257 ? 23.656 18.734 12.617 1 95.62 257 ASP B N 1
ATOM 4088 C CA . ASP B 1 257 ? 22.5 18.891 11.75 1 95.62 257 ASP B CA 1
ATOM 4089 C C . ASP B 1 257 ? 22.141 20.375 11.578 1 95.62 257 ASP B C 1
ATOM 4091 O O . ASP B 1 257 ? 22.062 21.109 12.562 1 95.62 257 ASP B O 1
ATOM 4095 N N . GLN B 1 258 ? 21.875 20.781 10.359 1 96.31 258 GLN B N 1
ATOM 4096 C CA . GLN B 1 258 ? 21.531 22.172 10.07 1 96.31 258 GLN B CA 1
ATOM 4097 C C . GLN B 1 258 ? 20.031 22.328 9.875 1 96.31 258 GLN B C 1
ATOM 4099 O O . GLN B 1 258 ? 19.422 23.266 10.422 1 96.31 258 GLN B O 1
ATOM 4104 N N . ALA B 1 259 ? 19.453 21.453 9.109 1 97.69 259 ALA B N 1
ATOM 4105 C CA . ALA B 1 259 ? 18.016 21.484 8.867 1 97.69 259 ALA B CA 1
ATOM 4106 C C . ALA B 1 259 ? 17.266 20.797 10 1 97.69 259 ALA B C 1
ATOM 4108 O O . ALA B 1 259 ? 17.297 19.562 10.125 1 97.69 259 ALA B O 1
ATOM 4109 N N . LEU B 1 260 ? 16.562 21.578 10.789 1 98.31 260 LEU B N 1
ATOM 4110 C CA . LEU B 1 260 ? 15.891 21.062 11.977 1 98.31 260 LEU B CA 1
ATOM 4111 C C . LEU B 1 260 ? 14.398 21.375 11.938 1 98.31 260 LEU B C 1
ATOM 4113 O O . LEU B 1 260 ? 13.953 22.219 11.148 1 98.31 260 LEU B O 1
ATOM 4117 N N . VAL B 1 261 ? 13.688 20.672 12.711 1 98.62 261 VAL B N 1
ATOM 4118 C CA . VAL B 1 261 ? 12.266 20.922 12.914 1 98.62 261 VAL B CA 1
ATOM 4119 C C . VAL B 1 261 ? 11.906 20.75 14.391 1 98.62 261 VAL B C 1
ATOM 4121 O O . VAL B 1 261 ? 12.398 19.828 15.047 1 98.62 261 VAL B O 1
ATOM 4124 N N . ILE B 1 262 ? 11.227 21.672 14.891 1 98.75 262 ILE B N 1
ATOM 4125 C CA . ILE B 1 262 ? 10.602 21.531 16.203 1 98.75 262 ILE B CA 1
ATOM 4126 C C . ILE B 1 262 ? 9.18 21.016 16.047 1 98.75 262 ILE B C 1
ATOM 4128 O O . ILE B 1 262 ? 8.391 21.562 15.266 1 98.75 262 ILE B O 1
ATOM 4132 N N . LEU B 1 263 ? 8.875 19.922 16.672 1 98.62 263 LEU B N 1
ATOM 4133 C CA . LEU B 1 263 ? 7.527 19.359 16.672 1 98.62 263 LEU B CA 1
ATOM 4134 C C . LEU B 1 263 ? 6.965 19.312 18.094 1 98.62 263 LEU B C 1
ATOM 4136 O O . LEU B 1 263 ? 7.664 18.922 19.031 1 98.62 263 LEU B O 1
ATOM 4140 N N . ALA B 1 264 ? 5.711 19.719 18.188 1 98.25 264 ALA B N 1
ATOM 4141 C CA . ALA B 1 264 ? 5.086 19.766 19.5 1 98.25 264 ALA B CA 1
ATOM 4142 C C . ALA B 1 264 ? 3.66 19.219 19.453 1 98.25 264 ALA B C 1
ATOM 4144 O O . ALA B 1 264 ? 2.934 19.453 18.484 1 98.25 264 ALA B O 1
ATOM 4145 N N . ALA B 1 265 ? 3.279 18.516 20.422 1 98 265 ALA B N 1
ATOM 4146 C CA . ALA B 1 265 ? 1.905 18.156 20.766 1 98 265 ALA B CA 1
ATOM 4147 C C . ALA B 1 265 ? 1.635 18.375 22.25 1 98 265 ALA B C 1
ATOM 4149 O O . ALA B 1 265 ? 2.463 18.016 23.094 1 98 265 ALA B O 1
ATOM 4150 N N . ALA B 1 266 ? 0.517 18.984 22.547 1 97.94 266 ALA B N 1
ATOM 4151 C CA . ALA B 1 266 ? 0.166 19.25 23.938 1 97.94 266 ALA B CA 1
ATOM 4152 C C . ALA B 1 266 ? -1.347 19.344 24.125 1 97.94 266 ALA B C 1
ATOM 4154 O O . ALA B 1 266 ? -2.061 19.781 23.219 1 97.94 266 ALA B O 1
ATOM 4155 N N . TYR B 1 267 ? -1.72 18.953 25.25 1 97.06 267 TYR B N 1
ATOM 4156 C CA . TYR B 1 267 ? -3.137 19.031 25.594 1 97.06 267 TYR B CA 1
ATOM 4157 C C . TYR B 1 267 ? -3.465 20.359 26.266 1 97.06 267 TYR B C 1
ATOM 4159 O O . TYR B 1 267 ? -2.695 20.844 27.094 1 97.06 267 TYR B O 1
ATOM 4167 N N . LEU B 1 268 ? -4.477 20.953 25.875 1 97.56 268 LEU B N 1
ATOM 4168 C CA . LEU B 1 268 ? -5.125 22.078 26.547 1 97.56 268 LEU B CA 1
ATOM 4169 C C . LEU B 1 268 ? -6.613 21.797 26.734 1 97.56 268 LEU B C 1
ATOM 4171 O O . LEU B 1 268 ? -7.402 21.922 25.797 1 97.56 268 LEU B O 1
ATOM 4175 N N . GLY B 1 269 ? -6.953 21.422 27.953 1 95.12 269 GLY B N 1
ATOM 4176 C CA . GLY B 1 269 ? -8.289 20.859 28.141 1 95.12 269 GLY B CA 1
ATOM 4177 C C . GLY B 1 269 ? -8.516 19.562 27.391 1 95.12 269 GLY B C 1
ATOM 4178 O O . GLY B 1 269 ? -7.715 18.641 27.484 1 95.12 269 GLY B O 1
ATOM 4179 N N . LYS B 1 270 ? -9.539 19.562 26.594 1 91.25 270 LYS B N 1
ATOM 4180 C CA . LYS B 1 270 ? -9.891 18.375 25.828 1 91.25 270 LYS B CA 1
ATOM 4181 C C . LYS B 1 270 ? -9.164 18.328 24.484 1 91.25 270 LYS B C 1
ATOM 4183 O O . LYS B 1 270 ? -9.125 17.281 23.828 1 91.25 270 LYS B O 1
ATOM 4188 N N . ALA B 1 271 ? -8.555 19.375 24.188 1 93.62 271 ALA B N 1
ATOM 4189 C CA . ALA B 1 271 ? -7.98 19.484 22.844 1 93.62 271 ALA B CA 1
ATOM 4190 C C . ALA B 1 271 ? -6.508 19.078 22.844 1 93.62 271 ALA B C 1
ATOM 4192 O O . ALA B 1 271 ? -5.723 19.562 23.656 1 93.62 271 ALA B O 1
ATOM 4193 N N . ARG B 1 272 ? -6.152 18.172 22.047 1 94.88 272 ARG B N 1
ATOM 4194 C CA . ARG B 1 272 ? -4.75 17.922 21.734 1 94.88 272 ARG B CA 1
ATOM 4195 C C . ARG B 1 272 ? -4.293 18.766 20.562 1 94.88 272 ARG B C 1
ATOM 4197 O O . ARG B 1 272 ? -4.68 18.516 19.422 1 94.88 272 ARG B O 1
ATOM 4204 N N . LEU B 1 273 ? -3.443 19.688 20.797 1 96.94 273 LEU B N 1
ATOM 4205 C CA . LEU B 1 273 ? -2.98 20.625 19.766 1 96.94 273 LEU B CA 1
ATOM 4206 C C . LEU B 1 273 ? -1.583 20.25 19.297 1 96.94 273 LEU B C 1
ATOM 4208 O O . LEU B 1 273 ? -0.748 19.812 20.078 1 96.94 273 LEU B O 1
ATOM 4212 N N . ILE B 1 274 ? -1.354 20.453 17.984 1 97.56 274 ILE B N 1
ATOM 4213 C CA . ILE B 1 274 ? -0.025 20.188 17.438 1 97.56 274 ILE B CA 1
ATOM 4214 C C . ILE B 1 274 ? 0.468 21.422 16.672 1 97.56 274 ILE B C 1
ATOM 4216 O O . ILE B 1 274 ? -0.334 22.25 16.234 1 97.56 274 ILE B O 1
ATOM 4220 N N . ASP B 1 275 ? 1.732 21.562 16.547 1 98.19 275 ASP B N 1
ATOM 4221 C CA . ASP B 1 275 ? 2.398 22.625 15.781 1 98.19 275 ASP B CA 1
ATOM 4222 C C . ASP B 1 275 ? 3.848 22.234 15.477 1 98.19 275 ASP B C 1
ATOM 4224 O O . ASP B 1 275 ? 4.336 21.219 15.945 1 98.19 275 ASP B O 1
ATOM 4228 N N . ASN B 1 276 ? 4.422 22.984 14.602 1 98.44 276 ASN B N 1
ATOM 4229 C CA . ASN B 1 276 ? 5.812 22.719 14.258 1 98.44 276 ASN B CA 1
ATOM 4230 C C . ASN B 1 276 ? 6.473 23.953 13.633 1 98.44 276 ASN B C 1
ATOM 4232 O O . ASN B 1 276 ? 5.793 24.922 13.297 1 98.44 276 ASN B O 1
ATOM 4236 N N . LEU B 1 277 ? 7.723 23.906 13.586 1 98.38 277 LEU B N 1
ATOM 4237 C CA . LEU B 1 277 ? 8.516 24.938 12.938 1 98.38 277 LEU B CA 1
ATOM 4238 C C . LEU B 1 277 ? 9.805 24.359 12.359 1 98.38 277 LEU B C 1
ATOM 4240 O O . LEU B 1 277 ? 10.664 23.891 13.109 1 98.38 277 LEU B O 1
ATOM 4244 N N . ARG B 1 278 ? 9.922 24.328 11.07 1 97.5 278 ARG B N 1
ATOM 4245 C CA . ARG B 1 278 ? 11.188 24 10.406 1 97.5 278 ARG B CA 1
ATOM 4246 C C . ARG B 1 278 ? 12.125 25.188 10.391 1 97.5 278 ARG B C 1
ATOM 4248 O O . ARG B 1 278 ? 11.695 26.328 10.172 1 97.5 278 ARG B O 1
ATOM 4255 N N . PHE B 1 279 ? 13.383 24.984 10.625 1 97.44 279 PHE B N 1
ATOM 4256 C CA . PHE B 1 279 ? 14.336 26.094 10.609 1 97.44 279 PHE B CA 1
ATOM 4257 C C . PHE B 1 279 ? 15.758 25.578 10.398 1 97.44 279 PHE B C 1
ATOM 4259 O O . PHE B 1 279 ? 16.016 24.375 10.578 1 97.44 279 PHE B O 1
ATOM 4266 N N . ASP B 1 280 ? 16.594 26.438 9.922 1 95.88 280 ASP B N 1
ATOM 4267 C CA . ASP B 1 280 ? 18.031 26.141 9.82 1 95.88 280 ASP B CA 1
ATOM 4268 C C . ASP B 1 280 ? 18.797 26.703 11.008 1 95.88 280 ASP B C 1
ATOM 4270 O O . ASP B 1 280 ? 18.578 27.859 11.406 1 95.88 280 ASP B O 1
ATOM 4274 N N . ARG B 1 281 ? 19.625 25.828 11.438 1 91.25 281 ARG B N 1
ATOM 4275 C CA . ARG B 1 281 ? 20.453 26.266 12.562 1 91.25 281 ARG B CA 1
ATOM 4276 C C . ARG B 1 281 ? 21.375 27.422 12.156 1 91.25 281 ARG B C 1
ATOM 4278 O O . ARG B 1 281 ? 21.812 27.5 11.008 1 91.25 281 ARG B O 1
#

Organism: Shewanella sp. (strain MR-7) (NCBI:txid60481)

Secondary structure (DSSP, 8-state):
-EEES-HHHHHHHHHHHHHTT--EEEEEE-SS--HHHHHHHHHHHHHSSEEEEEE---GGG--TTSSTTT----HHHHHHHHHHHT--EEE---HHHH-TT-STT--EEE-TTTTSSTHHHHSTTHHHHHHHHHHHHHHHH--SEEEEEGGGHHHHHHHHHHHHHTT---EEEEEPPPB-TTSPBP-GGGGG--HHHHHHTTHHHHHHHHHHHHHHTT--HHHHHHHHHHHHHHTT-EEEEEEEEETTT-PBPPTT--EEEEEEEEEETTEEEEEEEEEE-/-EEES-HHHHHHHHHHHHHTT--EEEEEE-SS--HHHHHHHHHHHHHSSEEEEEE---GGG--TTSSTTT----HHHHHHHHHHHT--EEE---HHHH-TT-STT--EEE-TTTTSSTHHHHSTTHHHHHHHHHHHHHHHH--SEEEEEGGGHHHHHHHHHHHHHTT---EEEEEPPPB-TTSPBP-GGGGG--HHHHHHTTHHHHHHHHHHHHHHTT--HHHHHHHHHHHHHHTT-EEEEEEEEETTT-PBPPTT--EEEEEEEEEETTEEEEEEEEEE-

Radius of gyration: 27.01 Å; Cα contacts (8 Å, |Δi|>4): 1096; chains: 2; bounding box: 49×79×63 Å

pLDDT: mean 96.77, std 3.09, range [79.44, 98.94]

Sequence (562 aa):
MITSAHIDDIRTQVRAWRAQGETVAFVPTMGNLHQGHITLVKEAAKKCDHVVVSIFVNPMQFGQNEDLDAYPRTLEADSQALTVAGAELLFTPTPAIIYPKGLAQQTYVEVPGISDVLCGASRPGHFRGVATIVCKLFNIVLPDVAFFGNKDYQQLLVIRTMVEDLSLPIEIIGVDTIREASGLAMSSRNGYLTEEEKAAAPALKKAIDAMAQGIKQGVSIEQVTEEAKASLIAAGFTPDYLEVRHATTLANAEPQDQALVILAAAYLGKARLIDNLRFDRMITSAHIDDIRTQVRAWRAQGETVAFVPTMGNLHQGHITLVKEAAKKCDHVVVSIFVNPMQFGQNEDLDAYPRTLEADSQALTVAGAELLFTPTPAIIYPKGLAQQTYVEVPGISDVLCGASRPGHFRGVATIVCKLFNIVLPDVAFFGNKDYQQLLVIRTMVEDLSLPIEIIGVDTIREASGLAMSSRNGYLTEEEKAAAPALKKAIDAMAQGIKQGVSIEQVTEEAKASLIAAGFTPDYLEVRHATTLANAEPQDQALVILAAAYLGKARLIDNLRFDR